Protein 7K3P (pdb70)

Radius of gyration: 27.56 Å; Cα contacts (8 Å, |Δi|>4): 1378; chains: 2; bounding box: 71×70×73 Å

Nearest PDB structures (foldseek):
  7k3p-assembly1_B  TM=9.984E-01  e=7.012E-66  Campylobacter jejuni subsp. jejuni NCTC 11168 = ATCC 700819
  8wxk-assembly1_A  TM=8.664E-01  e=1.694E-37  Nostoc sp. PCC 7120 = FACHB-418
  7xpo-assembly1_B  TM=8.884E-01  e=4.151E-35  Zea mays
  2c20-assembly3_E  TM=8.817E-01  e=4.151E-35  Bacillus anthracis str. Ames
  8wov-assembly1_A  TM=8.378E-01  e=3.847E-32  Arabidopsis thaliana

InterPro domains:
  IPR001509 NAD-dependent epimerase/dehydratase [PF01370] (3-257)
  IPR005886 UDP-glucose 4-epimerase [TIGR01179] (2-327)
  IPR005886 UDP-glucose 4-epimerase [cd05247] (2-326)
  IPR036291 NAD(P)-binding domain superfamily [SSF51735] (1-327)

Organism: Campylobacter jejuni subsp. jejuni serotype O:2 (strain ATCC 700819 / NCTC 11168) (NCBI:txid192222)

B-factor: mean 34.97, std 10.83, range [15.93, 83.99]

Solvent-accessible surface area: 26452 Å² total; per-residue (Å²): 76,47,34,0,0,0,0,10,0,4,22,44,28,1,13,24,0,0,111,40,3,8,156,44,118,41,74,2,1,0,2,11,59,38,88,130,15,51,115,124,34,8,95,94,4,50,94,89,77,82,26,94,56,31,115,46,56,10,70,78,44,126,18,0,87,32,0,0,82,149,19,110,4,66,2,0,0,1,22,22,27,14,71,15,60,78,19,0,112,109,66,2,5,83,0,1,31,53,2,4,2,5,2,2,8,0,0,38,3,0,45,107,2,44,0,47,57,0,0,1,7,4,12,6,24,0,3,17,114,27,149,71,71,70,0,32,19,129,21,80,58,51,20,100,12,8,22,0,46,0,6,19,6,1,0,51,1,0,77,7,0,17,84,28,34,105,106,1,35,12,0,0,0,3,19,25,22,10,1,5,10,40,34,98,77,4,81,76,42,172,116,16,120,16,36,29,11,0,12,14,0,0,3,4,5,34,68,84,25,97,75,4,66,10,47,3,70,95,20,146,25,136,42,8,2,6,13,6,2,2,1,16,2,36,1,0,0,30,0,0,29,7,1,10,76,18,0,134,147,60,122,37,30,26,0,0,0,2,20,34,68,4,15,0,11,117,64,0,14,133,9,0,50,139,37,23,70,53,123,14,106,41,86,112,18,112,123,53,105,82,18,60,32,30,19,11,0,39,1,54,57,2,129,115,72,23,91,14,138,36,157,81,62,60,27,64,81,0,0,84,15,1,17,59,90,2,122,137,65,88,46,29,0,0,0,0,9,0,4,23,45,29,1,11,26,0,0,117,34,4,13,148,44,134,45,80,3,0,0,2,12,54,44,96,117,14,46,98,121,39,5,89,99,14,48,86,98,73,89,22,97,49,28,118,31,52,12,70,69,35,134,19,0,38,58,8,0,118,151,19,114,3,68,2,0,0,1,22,22,28,12,60,15,60,42,18,0,79,94,65,2,4,80,0,1,35,52,3,4,1,6,2,2,1,0,0,30,0,0,45,109,6,39,0,47,56,0,0,2,6,4,12,4,23,0,5,17,114,31,168,70,74,60,0,35,21,127,19,84,60,56,17,84,18,0,23,0,43,0,6,19,6,1,0,50,0,0,73,12,0,17,160,33,34,105,98,1,32,10,0,0,0,3,19,25,24,8,0,4,11,30,14,90,94,5,68,67,45,101,99,17,114,17,34,30,12,0,11,14,0,0,4,4,7,33,61,82,22,130,63,1,40,22,50,5,74,98,21,147,24,131,37,7,4,4,22,8,3,2,1,18,1,34,1,0,0,33,0,0,30,7,0,13,79,23,0,133,148,58,115,36,31,23,0,0,1,2,18,35,72,8,16,0,12,99,56,0,3,96,13,0,34,147,37,19,70,57,123,14,133,56,69,104,18,112,129,63,104,76,25,62,36,31,20,13,1,45,1,50,60,0,125,124,78,21,92,16,144,49,161,61,61,62,31,76,79,0,0,102,13,1,23,61,94,2,130,139,57

Structure (mmCIF, N/CA/C/O backbone):
data_7K3P
#
_entry.id   7K3P
#
_cell.length_a   87.700
_cell.length_b   87.700
_cell.length_c   261.660
_cell.angle_alpha   90.000
_cell.angle_beta   90.000
_cell.angle_gamma   90.000
#
_symmetry.space_group_name_H-M   'P 41 21 2'
#
loop_
_entity.id
_entity.type
_entity.pdbx_description
1 polymer 'UDP-glucose 4-epimerase'
2 non-polymer NICOTINAMIDE-ADENINE-DINUCLEOTIDE
3 non-polymer GLYCEROL
4 non-polymer 'ACETATE ION'
5 water water
#
loop_
_atom_site.group_PDB
_atom_site.id
_atom_site.type_symbol
_atom_site.label_atom_id
_atom_site.label_alt_id
_atom_site.label_comp_id
_atom_site.label_asym_id
_atom_site.label_entity_id
_atom_site.label_seq_id
_atom_site.pdbx_PDB_ins_code
_atom_site.Cartn_x
_atom_site.Cartn_y
_atom_site.Cartn_z
_atom_site.occupancy
_atom_site.B_iso_or_equiv
_atom_site.auth_seq_id
_atom_site.auth_comp_id
_atom_site.auth_asym_id
_atom_site.auth_atom_id
_atom_site.pdbx_PDB_model_num
ATOM 1 N N . GLY A 1 16 ? -9.730 -11.889 -16.758 1.00 56.75 0 GLY A N 1
ATOM 2 C CA . GLY A 1 16 ? -9.139 -11.796 -18.085 1.00 51.01 0 GLY A CA 1
ATOM 3 C C . GLY A 1 16 ? -10.158 -11.862 -19.217 1.00 52.08 0 GLY A C 1
ATOM 4 O O . GLY A 1 16 ? -11.377 -11.914 -18.984 1.00 48.51 0 GLY A O 1
ATOM 5 N N . SER A 1 17 ? -9.655 -11.869 -20.452 1.00 48.98 1 SER A N 1
ATOM 6 C CA . SER A 1 17 ? -10.503 -11.884 -21.648 1.00 42.41 1 SER A CA 1
ATOM 7 C C . SER A 1 17 ? -11.464 -13.078 -21.699 1.00 40.14 1 SER A C 1
ATOM 8 O O . SER A 1 17 ? -11.191 -14.131 -21.103 1.00 42.54 1 SER A O 1
ATOM 11 N N . LYS A 1 18 ? -12.585 -12.915 -22.406 1.00 37.06 2 LYS A N 1
ATOM 12 C CA . LYS A 1 18 ? -13.532 -14.020 -22.574 1.00 35.67 2 LYS A CA 1
ATOM 13 C C . LYS A 1 18 ? -13.289 -14.753 -23.893 1.00 30.40 2 LYS A C 1
ATOM 14 O O . LYS A 1 18 ? -13.436 -14.182 -24.976 1.00 28.59 2 LYS A O 1
ATOM 20 N N . ILE A 1 19 ? -12.940 -16.027 -23.773 1.00 33.95 3 ILE A N 1
ATOM 21 C CA . ILE A 1 19 ? -12.531 -16.845 -24.904 1.00 36.58 3 ILE A CA 1
ATOM 22 C C . ILE A 1 19 ? -13.503 -17.990 -25.133 1.00 31.96 3 ILE A C 1
ATOM 23 O O . ILE A 1 19 ? -13.853 -18.709 -24.191 1.00 34.26 3 ILE A O 1
ATOM 28 N N . LEU A 1 20 ? -13.935 -18.166 -26.379 1.00 31.33 4 LEU A N 1
ATOM 29 C CA . LEU A 1 20 ? -14.675 -19.373 -26.746 1.00 30.94 4 LEU A CA 1
ATOM 30 C C . LEU A 1 20 ? -13.772 -20.368 -27.475 1.00 28.90 4 LEU A C 1
ATOM 31 O O . LEU A 1 20 ? -13.127 -20.020 -28.472 1.00 28.40 4 LEU A O 1
ATOM 36 N N . ILE A 1 21 ? -13.730 -21.602 -26.979 1.00 26.75 5 ILE A N 1
ATOM 37 C CA . ILE A 1 21 ? -13.004 -22.670 -27.645 1.00 26.64 5 ILE A CA 1
ATOM 38 C C . ILE A 1 21 ? -14.003 -23.629 -28.299 1.00 26.30 5 ILE A C 1
ATOM 39 O O . ILE A 1 21 ? -14.615 -24.438 -27.610 1.00 26.77 5 ILE A O 1
ATOM 44 N N . SER A 1 22 ? -14.185 -23.538 -29.616 1.00 26.17 6 SER A N 1
ATOM 45 C CA . SER A 1 22 ? -15.012 -24.531 -30.316 1.00 25.12 6 SER A CA 1
ATOM 46 C C . SER A 1 22 ? -14.249 -25.845 -30.443 1.00 28.34 6 SER A C 1
ATOM 47 O O . SER A 1 22 ? -13.033 -25.854 -30.677 1.00 30.03 6 SER A O 1
ATOM 50 N N . GLY A 1 23 ? -14.957 -26.958 -30.295 1.00 22.42 7 GLY A N 1
ATOM 51 C CA . GLY A 1 23 ? -14.327 -28.264 -30.353 1.00 26.06 7 GLY A CA 1
ATOM 52 C C . GLY A 1 23 ? -13.505 -28.559 -29.104 1.00 27.75 7 GLY A C 1
ATOM 53 O O . GLY A 1 23 ? -12.642 -29.448 -29.106 1.00 26.80 7 GLY A O 1
ATOM 54 N N . GLY A 1 24 ? -13.792 -27.826 -28.031 1.00 27.55 8 GLY A N 1
ATOM 55 C CA . GLY A 1 24 ? -13.059 -27.961 -26.780 1.00 26.96 8 GLY A CA 1
ATOM 56 C C . GLY A 1 24 ? -13.176 -29.303 -26.074 1.00 31.61 8 GLY A C 1
ATOM 57 O O . GLY A 1 24 ? -12.440 -29.573 -25.120 1.00 34.15 8 GLY A O 1
ATOM 58 N N . ALA A 1 25 ? -14.094 -30.154 -26.520 1.00 29.25 9 ALA A N 1
ATOM 59 C CA . ALA A 1 25 ? -14.204 -31.489 -25.922 1.00 29.34 9 ALA A CA 1
ATOM 60 C C . ALA A 1 25 ? -13.398 -32.529 -26.695 1.00 27.47 9 ALA A C 1
ATOM 61 O O . ALA A 1 25 ? -13.310 -33.688 -26.271 1.00 29.69 9 ALA A O 1
ATOM 63 N N . GLY A 1 26 ? -12.841 -32.123 -27.839 1.00 26.51 10 GLY A N 1
ATOM 64 C CA . GLY A 1 26 ? -12.053 -33.018 -28.679 1.00 27.66 10 GLY A CA 1
ATOM 65 C C . GLY A 1 26 ? -10.604 -33.149 -28.203 1.00 27.45 10 GLY A C 1
ATOM 66 O O . GLY A 1 26 ? -10.257 -32.677 -27.117 1.00 25.97 10 GLY A O 1
ATOM 67 N N . TYR A 1 27 ? -9.756 -33.782 -29.010 1.00 28.01 11 TYR A N 1
ATOM 68 C CA . TYR A 1 27 ? -8.392 -34.124 -28.585 1.00 25.31 11 TYR A CA 1
ATOM 69 C C . TYR A 1 27 ? -7.521 -32.895 -28.355 1.00 27.17 11 TYR A C 1
ATOM 70 O O . TYR A 1 27 ? -7.001 -32.690 -27.252 1.00 29.88 11 TYR A O 1
ATOM 79 N N . ILE A 1 28 ? -7.351 -32.067 -29.377 1.00 23.77 12 ILE A N 1
ATOM 80 C CA . ILE A 1 28 ? -6.492 -30.902 -29.220 1.00 27.51 12 ILE A CA 1
ATOM 81 C C . ILE A 1 28 ? -7.209 -29.812 -28.422 1.00 30.44 12 ILE A C 1
ATOM 82 O O . ILE A 1 28 ? -6.593 -29.117 -27.601 1.00 23.92 12 ILE A O 1
ATOM 87 N N . GLY A 1 29 ? -8.512 -29.664 -28.672 1.00 25.02 13 GLY A N 1
ATOM 88 C CA . GLY A 1 29 ? -9.328 -28.699 -27.947 1.00 28.80 13 GLY A CA 1
ATOM 89 C C . GLY A 1 29 ? -9.326 -28.866 -26.427 1.00 28.37 13 GLY A C 1
ATOM 90 O O . GLY A 1 29 ? -9.198 -27.877 -25.692 1.00 31.30 13 GLY A O 1
ATOM 91 N N . SER A 1 30 ? -9.471 -30.101 -25.949 1.00 30.02 14 SER A N 1
ATOM 92 C CA . SER A 1 30 ? -9.492 -30.343 -24.508 1.00 29.58 14 SER A CA 1
ATOM 93 C C . SER A 1 30 ? -8.120 -30.075 -23.880 1.00 35.46 14 SER A C 1
ATOM 94 O O . SER A 1 30 ? -8.033 -29.537 -22.774 1.00 33.89 14 SER A O 1
ATOM 97 N N . HIS A 1 31 ? -7.051 -30.446 -24.581 1.00 30.76 15 HIS A N 1
ATOM 98 C CA . HIS A 1 31 ? -5.703 -30.147 -24.096 1.00 31.10 15 HIS A CA 1
ATOM 99 C C . HIS A 1 31 ? -5.436 -28.655 -24.075 1.00 32.57 15 HIS A C 1
ATOM 100 O O . HIS A 1 31 ? -4.746 -28.145 -23.181 1.00 34.86 15 HIS A O 1
ATOM 107 N N . THR A 1 32 ? -5.977 -27.949 -25.063 1.00 27.89 16 THR A N 1
ATOM 108 C CA . THR A 1 32 ? -5.846 -26.502 -25.106 1.00 25.96 16 THR A CA 1
ATOM 109 C C . THR A 1 32 ? -6.710 -25.893 -23.998 1.00 31.75 16 THR A C 1
ATOM 110 O O . THR A 1 32 ? -6.339 -24.894 -23.364 1.00 30.43 16 THR A O 1
ATOM 114 N N . LEU A 1 33 ? -7.866 -26.505 -23.769 1.00 28.93 17 LEU A N 1
ATOM 115 C CA . LEU A 1 33 ? -8.741 -26.095 -22.674 1.00 31.99 17 LEU A CA 1
ATOM 116 C C . LEU A 1 33 ? -7.998 -26.158 -21.343 1.00 33.70 17 LEU A C 1
ATOM 117 O O . LEU A 1 33 ? -8.008 -25.191 -20.575 1.00 35.22 17 LEU A O 1
ATOM 122 N N . ARG A 1 34 ? -7.351 -27.294 -21.079 1.00 31.84 18 ARG A N 1
ATOM 123 C CA . ARG A 1 34 ? -6.615 -27.493 -19.826 1.00 36.02 18 ARG A CA 1
ATOM 124 C C . ARG A 1 34 ? -5.578 -26.389 -19.606 1.00 38.70 18 ARG A C 1
ATOM 125 O O . ARG A 1 34 ? -5.460 -25.839 -18.503 1.00 39.72 18 ARG A O 1
ATOM 133 N N . GLN A 1 35 ? -4.840 -26.050 -20.660 1.00 32.13 19 GLN A N 1
ATOM 134 C CA . GLN A 1 35 ? -3.846 -24.982 -20.580 1.00 36.58 19 GLN A CA 1
ATOM 135 C C . GLN A 1 35 ? -4.453 -23.597 -20.373 1.00 37.88 19 GLN A C 1
ATOM 136 O O . GLN A 1 35 ? -3.881 -22.767 -19.659 1.00 38.43 19 GLN A O 1
ATOM 142 N N . PHE A 1 36 ? -5.591 -23.333 -21.011 1.00 37.48 20 PHE A N 1
ATOM 143 C CA . PHE A 1 36 ? -6.274 -22.044 -20.845 1.00 36.75 20 PHE A CA 1
ATOM 144 C C . PHE A 1 36 ? -6.808 -21.839 -19.419 1.00 35.12 20 PHE A C 1
ATOM 145 O O . PHE A 1 36 ? -6.923 -20.704 -18.946 1.00 35.84 20 PHE A O 1
ATOM 153 N N . LEU A 1 37 ? -7.149 -22.935 -18.750 1.00 37.07 21 LEU A N 1
ATOM 154 C CA . LEU A 1 37 ? -7.733 -22.851 -17.415 1.00 40.08 21 LEU A CA 1
ATOM 155 C C . LEU A 1 37 ? -6.715 -22.370 -16.376 1.00 46.93 21 LEU A C 1
ATOM 156 O O . LEU A 1 37 ? -7.087 -21.858 -15.315 1.00 43.93 21 LEU A O 1
ATOM 161 N N . LYS A 1 38 ? -5.432 -22.518 -16.703 1.00 41.91 22 LYS A N 1
ATOM 162 C CA . LYS A 1 38 ? -4.351 -22.071 -15.831 1.00 42.72 22 LYS A CA 1
ATOM 163 C C . LYS A 1 38 ? -4.000 -20.599 -16.086 1.00 42.82 22 LYS A C 1
ATOM 164 O O . LYS A 1 38 ? -3.090 -20.051 -15.467 1.00 45.44 22 LYS A O 1
ATOM 170 N N . THR A 1 39 ? -4.732 -19.965 -17.000 1.00 41.77 23 THR A N 1
ATOM 171 C CA . THR A 1 39 ? -4.571 -18.537 -17.266 1.00 38.71 23 THR A CA 1
ATOM 172 C C . THR A 1 39 ? -5.686 -17.795 -16.534 1.00 46.02 23 THR A C 1
ATOM 173 O O . THR A 1 39 ? -6.562 -18.429 -15.929 1.00 45.34 23 THR A O 1
ATOM 177 N N . ASP A 1 40 ? -5.677 -16.467 -16.596 1.00 41.05 24 ASP A N 1
ATOM 178 C CA . ASP A 1 40 ? -6.724 -15.703 -15.927 1.00 49.05 24 ASP A CA 1
ATOM 179 C C . ASP A 1 40 ? -7.885 -15.376 -16.878 1.00 53.41 24 ASP A C 1
ATOM 180 O O . ASP A 1 40 ? -8.766 -14.566 -16.555 1.00 52.77 24 ASP A O 1
ATOM 185 N N . HIS A 1 41 ? -7.893 -16.008 -18.048 1.00 46.41 25 HIS A N 1
ATOM 186 C CA . HIS A 1 41 ? -8.957 -15.767 -19.016 1.00 42.67 25 HIS A CA 1
ATOM 187 C C . HIS A 1 41 ? -10.274 -16.367 -18.536 1.00 40.26 25 HIS A C 1
ATOM 188 O O . HIS A 1 41 ? -10.284 -17.361 -17.805 1.00 37.54 25 HIS A O 1
ATOM 195 N N . GLU A 1 42 ? -11.383 -15.754 -18.944 1.00 39.63 26 GLU A N 1
ATOM 196 C CA . GLU A 1 42 ? -12.695 -16.364 -18.767 1.00 38.76 26 GLU A CA 1
ATOM 197 C C . GLU A 1 42 ? -12.938 -17.320 -19.938 1.00 39.35 26 GLU A C 1
ATOM 198 O O . GLU A 1 42 ? -12.949 -16.898 -21.096 1.00 34.69 26 GLU A O 1
ATOM 204 N N . ILE A 1 43 ? -13.148 -18.596 -19.629 1.00 36.99 27 ILE A N 1
ATOM 205 C CA . ILE A 1 43 ? -13.176 -19.634 -20.650 1.00 41.30 27 ILE A CA 1
ATOM 206 C C . ILE A 1 43 ? -14.556 -20.219 -20.897 1.00 41.21 27 ILE A C 1
ATOM 207 O O . ILE A 1 43 ? -15.233 -20.662 -19.964 1.00 40.45 27 ILE A O 1
ATOM 212 N N . CYS A 1 44 ? -14.944 -20.263 -22.167 1.00 39.24 28 CYS A N 1
ATOM 213 C CA . CYS A 1 44 ? -16.154 -20.961 -22.582 1.00 36.49 28 CYS A CA 1
ATOM 214 C C . CYS A 1 44 ? -15.810 -22.029 -23.620 1.00 39.19 28 CYS A C 1
ATOM 215 O O . CYS A 1 44 ? -14.868 -21.861 -24.410 1.00 35.25 28 CYS A O 1
ATOM 218 N N . VAL A 1 45 ? -16.572 -23.119 -23.619 1.00 31.25 29 VAL A N 1
ATOM 219 C CA . VAL A 1 45 ? -16.336 -24.225 -24.540 1.00 29.57 29 VAL A CA 1
ATOM 220 C C . VAL A 1 45 ? -17.618 -24.589 -25.298 1.00 36.09 29 VAL A C 1
ATOM 221 O O . VAL A 1 45 ? -18.704 -24.696 -24.701 1.00 32.26 29 VAL A O 1
ATOM 225 N N . LEU A 1 46 ? -17.493 -24.761 -26.614 1.00 30.82 30 LEU A N 1
ATOM 226 C CA . LEU A 1 46 ? -18.597 -25.250 -27.443 1.00 29.94 30 LEU A CA 1
ATOM 227 C C . LEU A 1 46 ? -18.219 -26.566 -28.118 1.00 28.52 30 LEU A C 1
ATOM 228 O O . LEU A 1 46 ? -17.146 -26.687 -28.711 1.00 29.31 30 LEU A O 1
ATOM 233 N N . ASP A 1 47 ? -19.102 -27.552 -28.035 1.00 26.21 31 ASP A N 1
ATOM 234 C CA . ASP A 1 47 ? -18.857 -28.837 -28.663 1.00 25.96 31 ASP A CA 1
ATOM 235 C C . ASP A 1 47 ? -20.161 -29.622 -28.715 1.00 30.37 31 ASP A C 1
ATOM 236 O O . ASP A 1 47 ? -20.934 -29.588 -27.758 1.00 31.69 31 ASP A O 1
ATOM 241 N N . ASN A 1 48 ? -20.403 -30.321 -29.822 1.00 27.44 32 ASN A N 1
ATOM 242 C CA . ASN A 1 48 ? -21.625 -31.105 -29.971 1.00 29.26 32 ASN A CA 1
ATOM 243 C C . ASN A 1 48 ? -21.409 -32.532 -29.494 1.00 31.05 32 ASN A C 1
ATOM 244 O O . ASN A 1 48 ? -22.288 -33.378 -29.618 1.00 31.80 32 ASN A O 1
ATOM 249 N N . LEU A 1 49 ? -20.220 -32.791 -28.956 1.00 31.66 33 LEU A N 1
ATOM 250 C CA . LEU A 1 49 ? -19.865 -34.111 -28.445 1.00 34.15 33 LEU A CA 1
ATOM 251 C C . LEU A 1 49 ? -20.010 -35.239 -29.485 1.00 31.29 33 LEU A C 1
ATOM 252 O O . LEU A 1 49 ? -20.230 -36.398 -29.133 1.00 36.11 33 LEU A O 1
ATOM 257 N N . SER A 1 50 ? -19.873 -34.906 -30.767 1.00 32.26 34 SER A N 1
ATOM 258 C CA . SER A 1 50 ? -19.893 -35.927 -31.817 1.00 33.61 34 SER A CA 1
ATOM 259 C C . SER A 1 50 ? -18.680 -36.859 -31.763 1.00 40.06 34 SER A C 1
ATOM 260 O O . SER A 1 50 ? -18.785 -38.047 -32.060 1.00 38.20 34 SER A O 1
ATOM 263 N N . LYS A 1 51 ? -17.517 -36.315 -31.419 1.00 41.26 35 LYS A N 1
ATOM 264 C CA . LYS A 1 51 ? -16.309 -37.133 -31.278 1.00 44.74 35 LYS A CA 1
ATOM 265 C C . LYS A 1 51 ? -15.792 -36.880 -29.885 1.00 47.57 35 LYS A C 1
ATOM 266 O O . LYS A 1 51 ? -15.246 -37.776 -29.233 1.00 53.85 35 LYS A O 1
ATOM 272 N N . GLY A 1 52 ? -15.989 -35.641 -29.437 1.00 45.47 36 GLY A N 1
ATOM 273 C CA . GLY A 1 52 ? -15.651 -35.233 -28.088 1.00 46.09 36 GLY A CA 1
ATOM 274 C C . GLY A 1 52 ? -16.248 -36.127 -27.016 1.00 47.71 36 GLY A C 1
ATOM 275 O O . GLY A 1 52 ? -17.200 -36.882 -27.256 1.00 51.74 36 GLY A O 1
ATOM 276 N N . SER A 1 53 ? -15.670 -36.037 -25.825 1.00 48.00 37 SER A N 1
ATOM 277 C CA . SER A 1 53 ? -16.096 -36.843 -24.696 1.00 54.60 37 SER A CA 1
ATOM 278 C C . SER A 1 53 ? -16.498 -35.902 -23.578 1.00 58.16 37 SER A C 1
ATOM 279 O O . SER A 1 53 ? -15.723 -35.013 -23.199 1.00 53.57 37 SER A O 1
ATOM 282 N N . LYS A 1 54 ? -17.705 -36.094 -23.054 1.00 59.64 38 LYS A N 1
ATOM 283 C CA . LYS A 1 54 ? -18.197 -35.279 -21.947 1.00 64.09 38 LYS A CA 1
ATOM 284 C C . LYS A 1 54 ? -17.302 -35.427 -20.712 1.00 67.08 38 LYS A C 1
ATOM 285 O O . LYS A 1 54 ? -17.058 -34.457 -19.987 1.00 67.43 38 LYS A O 1
ATOM 291 N N . ILE A 1 55 ? -16.799 -36.641 -20.498 1.00 65.87 39 ILE A N 1
ATOM 292 C CA . ILE A 1 55 ? -16.030 -36.969 -19.298 1.00 69.00 39 ILE A CA 1
ATOM 293 C C . ILE A 1 55 ? -14.735 -36.148 -19.162 1.00 69.03 39 ILE A C 1
ATOM 294 O O . ILE A 1 55 ? -14.347 -35.774 -18.050 1.00 71.67 39 ILE A O 1
ATOM 299 N N . ALA A 1 56 ? -14.080 -35.860 -20.287 1.00 67.56 40 ALA A N 1
ATOM 300 C CA . ALA A 1 56 ? -12.925 -34.960 -20.289 1.00 65.27 40 ALA A CA 1
ATOM 301 C C . ALA A 1 56 ? -13.330 -33.566 -19.798 1.00 62.25 40 ALA A C 1
ATOM 302 O O . ALA A 1 56 ? -12.606 -32.935 -19.027 1.00 62.32 40 ALA A O 1
ATOM 304 N N . ILE A 1 57 ? -14.500 -33.105 -20.242 1.00 64.80 41 ILE A N 1
ATOM 305 C CA . ILE A 1 57 ? -15.054 -31.810 -19.831 1.00 65.02 41 ILE A CA 1
ATOM 306 C C . ILE A 1 57 ? -15.374 -31.730 -18.329 1.00 68.75 41 ILE A C 1
ATOM 307 O O . ILE A 1 57 ? -14.939 -30.798 -17.640 1.00 66.90 41 ILE A O 1
ATOM 312 N N . GLU A 1 58 ? -16.152 -32.693 -17.835 1.00 69.51 42 GLU A N 1
ATOM 313 C CA . GLU A 1 58 ? -16.498 -32.749 -16.415 1.00 70.06 42 GLU A CA 1
ATOM 314 C C . GLU A 1 58 ? -15.248 -32.799 -15.532 1.00 68.97 42 GLU A C 1
ATOM 315 O O . GLU A 1 58 ? -15.164 -32.094 -14.526 1.00 70.78 42 GLU A O 1
ATOM 321 N N . ASP A 1 59 ? -14.274 -33.615 -15.933 1.00 71.66 43 ASP A N 1
ATOM 322 C CA . ASP A 1 59 ? -13.012 -33.761 -15.198 1.00 70.71 43 ASP A CA 1
ATOM 323 C C . ASP A 1 59 ? -12.205 -32.461 -15.067 1.00 68.78 43 ASP A C 1
ATOM 324 O O . ASP A 1 59 ? -11.488 -32.271 -14.084 1.00 71.13 43 ASP A O 1
ATOM 329 N N . LEU A 1 60 ? -12.320 -31.576 -16.057 1.00 66.51 44 LEU A N 1
ATOM 330 C CA . LEU A 1 60 ? -11.616 -30.289 -16.039 1.00 65.55 44 LEU A CA 1
ATOM 331 C C . LEU A 1 60 ? -12.440 -29.186 -15.366 1.00 69.42 44 LEU A C 1
ATOM 332 O O . LEU A 1 60 ? -11.889 -28.163 -14.944 1.00 69.59 44 LEU A O 1
ATOM 337 N N . ALA A 1 61 ? -13.757 -29.389 -15.283 1.00 69.34 45 ALA A N 1
ATOM 338 C CA . ALA A 1 61 ? -14.639 -28.457 -14.574 1.00 70.56 45 ALA A CA 1
ATOM 339 C C . ALA A 1 61 ? -14.409 -28.576 -13.067 1.00 72.31 45 ALA A C 1
ATOM 340 O O . ALA A 1 61 ? -14.655 -27.635 -12.309 1.00 72.00 45 ALA A O 1
ATOM 342 N N . ALA A 1 62 ? -13.936 -29.749 -12.649 1.00 72.12 46 ALA A N 1
ATOM 343 C CA . ALA A 1 62 ? -13.483 -29.976 -11.279 1.00 72.71 46 ALA A CA 1
ATOM 344 C C . ALA A 1 62 ? -12.045 -29.474 -11.080 1.00 74.22 46 ALA A C 1
ATOM 345 O O . ALA A 1 62 ? -11.332 -29.937 -10.186 1.00 76.88 46 ALA A O 1
ATOM 347 N N . THR A 1 63 ? -11.627 -28.544 -11.937 1.00 73.29 47 THR A N 1
ATOM 348 C CA . THR A 1 63 ? -10.368 -27.810 -11.786 1.00 72.49 47 THR A CA 1
ATOM 349 C C . THR A 1 63 ? -10.743 -26.356 -11.567 1.00 68.95 47 THR A C 1
ATOM 350 O O . THR A 1 63 ? -10.754 -25.860 -10.437 1.00 70.01 47 THR A O 1
ATOM 354 N N . ARG A 1 64 ? -11.053 -25.687 -12.674 1.00 65.46 48 ARG A N 1
ATOM 355 C CA . ARG A 1 64 ? -11.616 -24.349 -12.660 1.00 63.95 48 ARG A CA 1
ATOM 356 C C . ARG A 1 64 ? -13.011 -24.448 -13.269 1.00 61.43 48 ARG A C 1
ATOM 357 O O . ARG A 1 64 ? -13.353 -25.451 -13.899 1.00 58.30 48 ARG A O 1
ATOM 365 N N . ALA A 1 65 ? -13.822 -23.416 -13.074 1.00 57.37 49 ALA A N 1
ATOM 366 C CA . ALA A 1 65 ? -15.115 -23.369 -13.734 1.00 56.51 49 ALA A CA 1
ATOM 367 C C . ALA A 1 65 ? -14.975 -22.764 -15.132 1.00 54.72 49 ALA A C 1
ATOM 368 O O . ALA A 1 65 ? -14.155 -21.868 -15.370 1.00 50.73 49 ALA A O 1
ATOM 370 N N . PHE A 1 66 ? -15.774 -23.286 -16.054 1.00 49.16 50 PHE A N 1
ATOM 371 C CA . PHE A 1 66 ? -15.910 -22.718 -17.383 1.00 48.11 50 PHE A CA 1
ATOM 372 C C . PHE A 1 66 ? -17.293 -23.115 -17.870 1.00 41.27 50 PHE A C 1
ATOM 373 O O . PHE A 1 66 ? -17.819 -24.160 -17.475 1.00 46.68 50 PHE A O 1
ATOM 381 N N . LYS A 1 67 ? -17.902 -22.266 -18.688 1.00 39.97 51 LYS A N 1
ATOM 382 C CA . LYS A 1 67 ? -19.193 -22.596 -19.272 1.00 41.41 51 LYS A CA 1
ATOM 383 C C . LYS A 1 67 ? -18.989 -23.619 -20.373 1.00 40.15 51 LYS A C 1
ATOM 384 O O . LYS A 1 67 ? -18.161 -23.414 -21.272 1.00 38.14 51 LYS A O 1
ATOM 390 N N . PHE A 1 68 ? -19.736 -24.717 -20.314 1.00 36.50 52 PHE A N 1
ATOM 391 C CA . PHE A 1 68 ? -19.761 -25.644 -21.430 1.00 37.27 52 PHE A CA 1
ATOM 392 C C . PHE A 1 68 ? -21.083 -25.581 -22.189 1.00 40.29 52 PHE A C 1
ATOM 393 O O . PHE A 1 68 ? -22.145 -25.862 -21.627 1.00 37.50 52 PHE A O 1
ATOM 401 N N . PHE A 1 69 ? -21.015 -25.217 -23.467 1.00 36.75 53 PHE A N 1
ATOM 402 C CA . PHE A 1 69 ? -22.205 -25.178 -24.314 1.00 36.14 53 PHE A CA 1
ATOM 403 C C . PHE A 1 69 ? -22.281 -26.375 -25.253 1.00 35.54 53 PHE A C 1
ATOM 404 O O . PHE A 1 69 ? -21.531 -26.445 -26.241 1.00 33.66 53 PHE A O 1
ATOM 412 N N . GLU A 1 70 ? -23.176 -27.317 -24.947 1.00 32.53 54 GLU A N 1
ATOM 413 C CA . GLU A 1 70 ? -23.374 -28.484 -25.799 1.00 33.14 54 GLU A CA 1
ATOM 414 C C . GLU A 1 70 ? -24.244 -28.084 -26.990 1.00 34.80 54 GLU A C 1
ATOM 415 O O . GLU A 1 70 ? -25.466 -28.255 -26.966 1.00 37.89 54 GLU A O 1
ATOM 421 N N . GLN A 1 71 ? -23.591 -27.549 -28.024 1.00 30.35 55 GLN A N 1
ATOM 422 C CA . GLN A 1 71 ? -24.252 -26.932 -29.170 1.00 30.19 55 GLN A CA 1
ATOM 423 C C . GLN A 1 71 ? -23.576 -27.321 -30.473 1.00 33.83 55 GLN A C 1
ATOM 424 O O . GLN A 1 71 ? -22.340 -27.441 -30.542 1.00 29.27 55 GLN A O 1
ATOM 430 N N . ASP A 1 72 ? -24.376 -27.444 -31.522 1.00 26.78 56 ASP A N 1
ATOM 431 C CA . ASP A 1 72 ? -23.853 -27.780 -32.832 1.00 25.95 56 ASP A CA 1
ATOM 432 C C . ASP A 1 72 ? -23.697 -26.509 -33.674 1.00 26.26 56 ASP A C 1
ATOM 433 O O . ASP A 1 72 ? -24.606 -25.678 -33.751 1.00 21.07 56 ASP A O 1
ATOM 438 N N . LEU A 1 73 ? -22.528 -26.356 -34.284 1.00 23.00 57 LEU A N 1
ATOM 439 C CA . LEU A 1 73 ? -22.242 -25.209 -35.145 1.00 22.81 57 LEU A CA 1
ATOM 440 C C . LEU A 1 73 ? -23.151 -25.146 -36.377 1.00 19.88 57 LEU A C 1
ATOM 441 O O . LEU A 1 73 ? -23.229 -24.103 -37.024 1.00 21.15 57 LEU A O 1
ATOM 446 N N . SER A 1 74 ? -23.812 -26.252 -36.725 1.00 22.60 58 SER A N 1
ATOM 447 C CA . SER A 1 74 ? -24.726 -26.226 -37.885 1.00 23.97 58 SER A CA 1
ATOM 448 C C . SER A 1 74 ? -26.067 -25.546 -37.566 1.00 25.07 58 SER A C 1
ATOM 449 O O . SER A 1 74 ? -26.832 -25.213 -38.476 1.00 25.98 58 SER A O 1
ATOM 452 N N . ASP A 1 75 ? -26.354 -25.337 -36.283 1.00 24.53 59 ASP A N 1
ATOM 453 C CA . ASP A 1 75 ? -27.546 -24.567 -35.881 1.00 23.92 59 ASP A CA 1
ATOM 454 C C . ASP A 1 75 ? -27.139 -23.100 -35.867 1.00 22.83 59 ASP A C 1
ATOM 455 O O . ASP A 1 75 ? -26.677 -22.584 -34.825 1.00 21.64 59 ASP A O 1
ATOM 460 N N . PHE A 1 76 ? -27.303 -22.419 -37.005 1.00 22.07 60 PHE A N 1
ATOM 461 C CA . PHE A 1 76 ? -26.740 -21.076 -37.156 1.00 21.78 60 PHE A CA 1
ATOM 462 C C . PHE A 1 76 ? -27.376 -20.072 -36.195 1.00 25.56 60 PHE A C 1
ATOM 463 O O . PHE A 1 76 ? -26.696 -19.169 -35.694 1.00 22.20 60 PHE A O 1
ATOM 471 N N . GLN A 1 77 ? -28.676 -20.207 -35.959 1.00 25.49 61 GLN A N 1
ATOM 472 C CA . GLN A 1 77 ? -29.382 -19.270 -35.085 1.00 24.06 61 GLN A CA 1
ATOM 473 C C . GLN A 1 77 ? -28.878 -19.420 -33.657 1.00 20.12 61 GLN A C 1
ATOM 474 O O . GLN A 1 77 ? -28.687 -18.436 -32.958 1.00 27.53 61 GLN A O 1
ATOM 480 N N . GLY A 1 78 ? -28.685 -20.663 -33.231 1.00 21.53 62 GLY A N 1
ATOM 481 C CA . GLY A 1 78 ? -28.199 -20.959 -31.898 1.00 25.76 62 GLY A CA 1
ATOM 482 C C . GLY A 1 78 ? -26.807 -20.380 -31.685 1.00 26.65 62 GLY A C 1
ATOM 483 O O . GLY A 1 78 ? -26.473 -19.921 -30.586 1.00 22.52 62 GLY A O 1
ATOM 484 N N . VAL A 1 79 ? -25.997 -20.400 -32.738 1.00 23.51 63 VAL A N 1
ATOM 485 C CA . VAL A 1 79 ? -24.657 -19.823 -32.676 1.00 23.41 63 VAL A CA 1
ATOM 486 C C . VAL A 1 79 ? -24.743 -18.315 -32.556 1.00 21.41 63 VAL A C 1
ATOM 487 O O . VAL A 1 79 ? -24.103 -17.713 -31.701 1.00 25.70 63 VAL A O 1
ATOM 491 N N . LYS A 1 80 ? -25.531 -17.702 -33.429 1.00 23.58 64 LYS A N 1
ATOM 492 C CA . LYS A 1 80 ? -25.705 -16.264 -33.400 1.00 22.53 64 LYS A CA 1
ATOM 493 C C . LYS A 1 80 ? -26.155 -15.824 -32.009 1.00 27.78 64 LYS A C 1
ATOM 494 O O . LYS A 1 80 ? -25.617 -14.865 -31.442 1.00 25.24 64 LYS A O 1
ATOM 500 N N . ALA A 1 81 ? -27.124 -16.544 -31.447 1.00 23.44 65 ALA A N 1
ATOM 501 C CA . ALA A 1 81 ? -27.684 -16.153 -30.153 1.00 29.29 65 ALA A CA 1
ATOM 502 C C . ALA A 1 81 ? -26.657 -16.319 -29.028 1.00 26.06 65 ALA A C 1
ATOM 503 O O . ALA A 1 81 ? -26.566 -15.471 -28.140 1.00 26.59 65 ALA A O 1
ATOM 505 N N . LEU A 1 82 ? -25.895 -17.412 -29.056 1.00 25.43 66 LEU A N 1
ATOM 506 C CA . LEU A 1 82 ? -24.834 -17.606 -28.059 1.00 26.29 66 LEU A CA 1
ATOM 507 C C . LEU A 1 82 ? -23.862 -16.420 -28.102 1.00 28.00 66 LEU A C 1
ATOM 508 O O . LEU A 1 82 ? -23.537 -15.824 -27.066 1.00 27.49 66 LEU A O 1
ATOM 513 N N . PHE A 1 83 ? -23.440 -16.052 -29.305 1.00 24.24 67 PHE A N 1
ATOM 514 C CA . PHE A 1 83 ? -22.527 -14.920 -29.496 1.00 28.32 67 PHE A CA 1
ATOM 515 C C . PHE A 1 83 ? -23.120 -13.555 -29.123 1.00 31.49 67 PHE A C 1
ATOM 516 O O . PHE A 1 83 ? -22.405 -12.692 -28.594 1.00 24.25 67 PHE A O 1
ATOM 524 N N . GLU A 1 84 ? -24.405 -13.335 -29.412 1.00 27.12 68 GLU A N 1
ATOM 525 C CA . GLU A 1 84 ? -25.053 -12.097 -28.950 1.00 29.51 68 GLU A CA 1
ATOM 526 C C . GLU A 1 84 ? -25.077 -12.012 -27.420 1.00 24.31 68 GLU A C 1
ATOM 527 O O . GLU A 1 84 ? -24.859 -10.940 -26.845 1.00 31.78 68 GLU A O 1
ATOM 533 N N . ARG A 1 85 ? -25.344 -13.137 -26.767 1.00 25.60 69 ARG A N 1
ATOM 534 C CA . ARG A 1 85 ? -25.481 -13.156 -25.313 1.00 30.68 69 ARG A CA 1
ATOM 535 C C . ARG A 1 85 ? -24.132 -13.047 -24.617 1.00 35.73 69 ARG A C 1
ATOM 536 O O . ARG A 1 85 ? -23.989 -12.283 -23.669 1.00 31.63 69 ARG A O 1
ATOM 544 N N . GLU A 1 86 ? -23.145 -13.810 -25.087 1.00 29.62 70 GLU A N 1
ATOM 545 C CA . GLU A 1 86 ? -21.871 -13.912 -24.378 1.00 33.48 70 GLU A CA 1
ATOM 546 C C . GLU A 1 86 ? -20.863 -12.809 -24.701 1.00 32.49 70 GLU A C 1
ATOM 547 O O . GLU A 1 86 ? -20.034 -12.462 -23.856 1.00 38.48 70 GLU A O 1
ATOM 553 N N . LYS A 1 87 ? -20.919 -12.270 -25.914 1.00 31.95 71 LYS A N 1
ATOM 554 C CA . LYS A 1 87 ? -20.007 -11.203 -26.328 1.00 33.42 71 LYS A CA 1
ATOM 555 C C . LYS A 1 87 ? -18.522 -11.591 -26.130 1.00 37.50 71 LYS A C 1
ATOM 556 O O . LYS A 1 87 ? -17.806 -10.991 -25.315 1.00 27.68 71 LYS A O 1
ATOM 562 N N . PHE A 1 88 ? -18.066 -12.597 -26.875 1.00 30.44 72 PHE A N 1
ATOM 563 C CA . PHE A 1 88 ? -16.695 -13.077 -26.721 1.00 32.11 72 PHE A CA 1
ATOM 564 C C . PHE A 1 88 ? -15.680 -12.057 -27.213 1.00 24.59 72 PHE A C 1
ATOM 565 O O . PHE A 1 88 ? -15.971 -11.243 -28.107 1.00 27.40 72 PHE A O 1
ATOM 573 N N . ASP A 1 89 ? -14.486 -12.097 -26.624 1.00 31.31 73 ASP A N 1
ATOM 574 C CA . ASP A 1 89 ? -13.369 -11.294 -27.128 1.00 29.80 73 ASP A CA 1
ATOM 575 C C . ASP A 1 89 ? -12.584 -12.099 -28.166 1.00 27.30 73 ASP A C 1
ATOM 576 O O . ASP A 1 89 ? -12.030 -11.540 -29.118 1.00 28.48 73 ASP A O 1
ATOM 581 N N . ALA A 1 90 ? -12.548 -13.413 -27.977 1.00 27.09 74 ALA A N 1
ATOM 582 C CA . ALA A 1 90 ? -11.823 -14.287 -28.896 1.00 30.62 74 ALA A CA 1
ATOM 583 C C . ALA A 1 90 ? -12.466 -15.655 -29.040 1.00 26.82 74 ALA A C 1
ATOM 584 O O . ALA A 1 90 ? -13.168 -16.148 -28.134 1.00 27.44 74 ALA A O 1
ATOM 586 N N . ILE A 1 91 ? -12.203 -16.266 -30.192 1.00 27.64 75 ILE A N 1
ATOM 587 C CA . ILE A 1 91 ? -12.553 -17.657 -30.424 1.00 28.77 75 ILE A CA 1
ATOM 588 C C . ILE A 1 91 ? -11.311 -18.402 -30.917 1.00 24.13 75 ILE A C 1
ATOM 589 O O . ILE A 1 91 ? -10.528 -17.875 -31.711 1.00 24.05 75 ILE A O 1
ATOM 594 N N . VAL A 1 92 ? -11.144 -19.613 -30.406 1.00 24.68 76 VAL A N 1
ATOM 595 C CA . VAL A 1 92 ? -10.146 -20.549 -30.866 1.00 25.69 76 VAL A CA 1
ATOM 596 C C . VAL A 1 92 ? -10.942 -21.694 -31.454 1.00 26.02 76 VAL A C 1
ATOM 597 O O . VAL A 1 92 ? -11.635 -22.420 -30.725 1.00 24.83 76 VAL A O 1
ATOM 601 N N . HIS A 1 93 ? -10.857 -21.844 -32.779 1.00 23.18 77 HIS A N 1
ATOM 602 C CA . HIS A 1 93 ? -11.779 -22.711 -33.524 1.00 20.66 77 HIS A CA 1
ATOM 603 C C . HIS A 1 93 ? -11.169 -24.067 -33.948 1.00 21.25 77 HIS A C 1
ATOM 604 O O . HIS A 1 93 ? -10.481 -24.155 -34.973 1.00 24.24 77 HIS A O 1
ATOM 611 N N . PHE A 1 94 ? -11.429 -25.111 -33.167 1.00 21.35 78 PHE A N 1
ATOM 612 C CA . PHE A 1 94 ? -10.935 -26.462 -33.443 1.00 22.26 78 PHE A CA 1
ATOM 613 C C . PHE A 1 94 ? -11.968 -27.356 -34.145 1.00 26.00 78 PHE A C 1
ATOM 614 O O . PHE A 1 94 ? -11.599 -28.358 -34.775 1.00 20.23 78 PHE A O 1
ATOM 622 N N . ALA A 1 95 ? -13.256 -27.056 -33.959 1.00 23.66 79 ALA A N 1
ATOM 623 C CA . ALA A 1 95 ? -14.327 -27.944 -34.430 1.00 24.19 79 ALA A CA 1
ATOM 624 C C . ALA A 1 95 ? -14.252 -28.166 -35.940 1.00 20.23 79 ALA A C 1
ATOM 625 O O . ALA A 1 95 ? -14.224 -27.213 -36.725 1.00 18.61 79 ALA A O 1
ATOM 627 N N . ALA A 1 96 ? -14.220 -29.434 -36.339 1.00 23.93 80 ALA A N 1
ATOM 628 C CA . ALA A 1 96 ? -14.163 -29.799 -37.745 1.00 24.42 80 ALA A CA 1
ATOM 629 C C . ALA A 1 96 ? -14.228 -31.314 -37.859 1.00 22.22 80 ALA A C 1
ATOM 630 O O . ALA A 1 96 ? -14.109 -32.010 -36.851 1.00 23.81 80 ALA A O 1
ATOM 632 N N . SER A 1 97 ? -14.399 -31.807 -39.090 1.00 22.28 81 SER A N 1
ATOM 633 C CA . SER A 1 97 ? -14.132 -33.206 -39.416 1.00 21.81 81 SER A CA 1
ATOM 634 C C . SER A 1 97 ? -12.710 -33.252 -39.970 1.00 24.00 81 SER A C 1
ATOM 635 O O . SER A 1 97 ? -12.306 -32.331 -40.687 1.00 23.11 81 SER A O 1
ATOM 638 N N . ILE A 1 98 ? -11.945 -34.300 -39.655 1.00 22.03 82 ILE A N 1
ATOM 639 C CA . ILE A 1 98 ? -10.489 -34.213 -39.831 1.00 25.73 82 ILE A CA 1
ATOM 640 C C . ILE A 1 98 ? -9.800 -35.357 -40.597 1.00 27.13 82 ILE A C 1
ATOM 641 O O . ILE A 1 98 ? -8.574 -35.407 -40.625 1.00 29.31 82 ILE A O 1
ATOM 646 N N . GLU A 1 99 ? -10.568 -36.258 -41.205 1.00 27.14 83 GLU A N 1
ATOM 647 C CA . GLU A 1 99 ? -9.995 -37.455 -41.838 1.00 34.25 83 GLU A CA 1
ATOM 648 C C . GLU A 1 99 ? -9.973 -37.361 -43.366 1.00 31.54 83 GLU A C 1
ATOM 649 O O . GLU A 1 99 ? -11.027 -37.446 -44.022 1.00 28.32 83 GLU A O 1
ATOM 655 N N . VAL A 1 100 ? -8.771 -37.197 -43.915 1.00 28.03 84 VAL A N 1
ATOM 656 C CA . VAL A 1 100 ? -8.561 -37.151 -45.360 1.00 32.86 84 VAL A CA 1
ATOM 657 C C . VAL A 1 100 ? -9.293 -38.289 -46.079 1.00 32.32 84 VAL A C 1
ATOM 658 O O . VAL A 1 100 ? -10.073 -38.049 -47.001 1.00 29.46 84 VAL A O 1
ATOM 662 N N . PHE A 1 101 ? -9.067 -39.523 -45.636 1.00 35.54 85 PHE A N 1
ATOM 663 C CA . PHE A 1 101 ? -9.678 -40.674 -46.298 1.00 37.59 85 PHE A CA 1
ATOM 664 C C . PHE A 1 101 ? -11.205 -40.581 -46.348 1.00 37.06 85 PHE A C 1
ATOM 665 O O . PHE A 1 101 ? -11.820 -40.895 -47.372 1.00 33.92 85 PHE A O 1
ATOM 673 N N . GLU A 1 102 ? -11.820 -40.154 -45.246 1.00 33.86 86 GLU A N 1
ATOM 674 C CA . GLU A 1 102 ? -13.273 -40.028 -45.213 1.00 32.21 86 GLU A CA 1
ATOM 675 C C . GLU A 1 102 ? -13.734 -38.926 -46.163 1.00 30.67 86 GLU A C 1
ATOM 676 O O . GLU A 1 102 ? -14.797 -39.037 -46.772 1.00 29.84 86 GLU A O 1
ATOM 682 N N . SER A 1 103 ? -12.936 -37.867 -46.296 1.00 29.48 87 SER A N 1
ATOM 683 C CA . SER A 1 103 ? -13.342 -36.714 -47.110 1.00 28.47 87 SER A CA 1
ATOM 684 C C . SER A 1 103 ? -13.376 -37.059 -48.595 1.00 27.13 87 SER A C 1
ATOM 685 O O . SER A 1 103 ? -14.176 -36.500 -49.356 1.00 26.95 87 SER A O 1
ATOM 688 N N . MET A 1 104 ? -12.502 -37.976 -49.004 1.00 27.09 88 MET A N 1
ATOM 689 C CA . MET A 1 104 ? -12.490 -38.456 -50.383 1.00 32.06 88 MET A CA 1
ATOM 690 C C . MET A 1 104 ? -13.771 -39.211 -50.692 1.00 31.05 88 MET A C 1
ATOM 691 O O . MET A 1 104 ? -14.321 -39.098 -51.789 1.00 29.73 88 MET A O 1
ATOM 696 N N . GLN A 1 105 ? -14.272 -39.955 -49.709 1.00 29.66 89 GLN A N 1
ATOM 697 C CA . GLN A 1 105 ? -15.508 -40.711 -49.899 1.00 35.28 89 GLN A CA 1
ATOM 698 C C . GLN A 1 105 ? -16.772 -39.881 -49.690 1.00 34.04 89 GLN A C 1
ATOM 699 O O . GLN A 1 105 ? -17.798 -40.146 -50.311 1.00 32.55 89 GLN A O 1
ATOM 705 N N . ASN A 1 106 ? -16.690 -38.874 -48.822 1.00 29.44 90 ASN A N 1
ATOM 706 C CA . ASN A 1 106 ? -17.866 -38.109 -48.442 1.00 27.91 90 ASN A CA 1
ATOM 707 C C . ASN A 1 106 ? -17.504 -36.631 -48.397 1.00 27.21 90 ASN A C 1
ATOM 708 O O . ASN A 1 106 ? -17.471 -36.028 -47.324 1.00 29.23 90 ASN A O 1
ATOM 713 N N . PRO A 1 107 ? -17.217 -36.042 -49.564 1.00 25.06 91 PRO A N 1
ATOM 714 C CA . PRO A 1 107 ? -16.780 -34.643 -49.583 1.00 25.12 91 PRO A CA 1
ATOM 715 C C . PRO A 1 107 ? -17.805 -33.687 -48.986 1.00 26.96 91 PRO A C 1
ATOM 716 O O . PRO A 1 107 ? -17.387 -32.738 -48.329 1.00 22.22 91 PRO A O 1
ATOM 720 N N . LEU A 1 108 ? -19.102 -33.906 -49.206 1.00 24.03 92 LEU A N 1
ATOM 721 C CA . LEU A 1 108 ? -20.086 -32.925 -48.747 1.00 25.18 92 LEU A CA 1
ATOM 722 C C . LEU A 1 108 ? -20.132 -32.804 -47.212 1.00 23.07 92 LEU A C 1
ATOM 723 O O . LEU A 1 108 ? -20.408 -31.728 -46.669 1.00 23.16 92 LEU A O 1
ATOM 728 N N . LYS A 1 109 ? -19.822 -33.888 -46.512 1.00 23.06 93 LYS A N 1
ATOM 729 C CA . LYS A 1 109 ? -19.731 -33.831 -45.051 1.00 27.14 93 LYS A CA 1
ATOM 730 C C . LYS A 1 109 ? -18.625 -32.860 -44.618 1.00 23.53 93 LYS A C 1
ATOM 731 O O . LYS A 1 109 ? -18.761 -32.128 -43.627 1.00 22.35 93 LYS A O 1
ATOM 737 N N . TYR A 1 110 ? -17.531 -32.855 -45.369 1.00 23.03 94 TYR A N 1
ATOM 738 C CA . TYR A 1 110 ? -16.396 -31.989 -45.053 1.00 23.95 94 TYR A CA 1
ATOM 739 C C . TYR A 1 110 ? -16.685 -30.525 -45.391 1.00 23.23 94 TYR A C 1
ATOM 740 O O . TYR A 1 110 ? -16.470 -29.640 -44.566 1.00 21.70 94 TYR A O 1
ATOM 749 N N . TYR A 1 111 ? -17.225 -30.270 -46.575 1.00 19.24 95 TYR A N 1
ATOM 750 C CA . TYR A 1 111 ? -17.621 -28.914 -46.908 1.00 20.27 95 TYR A CA 1
ATOM 751 C C . TYR A 1 111 ? -18.712 -28.348 -45.989 1.00 22.26 95 TYR A C 1
ATOM 752 O O . TYR A 1 111 ? -18.728 -27.143 -45.732 1.00 19.96 95 TYR A O 1
ATOM 761 N N . MET A 1 112 ? -19.625 -29.201 -45.517 1.00 20.49 96 MET A N 1
ATOM 762 C CA . MET A 1 112 ? -20.671 -28.764 -44.589 1.00 21.74 96 MET A CA 1
ATOM 763 C C . MET A 1 112 ? -20.108 -28.521 -43.189 1.00 20.89 96 MET A C 1
ATOM 764 O O . MET A 1 112 ? -20.306 -27.457 -42.622 1.00 21.57 96 MET A O 1
ATOM 769 N N . ASN A 1 113 ? -19.412 -29.504 -42.632 1.00 20.44 97 ASN A N 1
ATOM 770 C CA . ASN A 1 113 ? -19.017 -29.404 -41.235 1.00 24.49 97 ASN A CA 1
ATOM 771 C C . ASN A 1 113 ? -17.812 -28.483 -41.038 1.00 22.71 97 ASN A C 1
ATOM 772 O O . ASN A 1 113 ? -17.654 -27.849 -39.991 1.00 19.44 97 ASN A O 1
ATOM 777 N N . ASN A 1 114 ? -16.978 -28.388 -42.062 1.00 21.26 98 ASN A N 1
ATOM 778 C CA . ASN A 1 114 ? -15.831 -27.494 -41.993 1.00 22.57 98 ASN A CA 1
ATOM 779 C C . ASN A 1 114 ? -16.131 -26.124 -42.608 1.00 20.95 98 ASN A C 1
ATOM 780 O O . ASN A 1 114 ? -16.380 -25.164 -41.888 1.00 20.48 98 ASN A O 1
ATOM 785 N N . THR A 1 115 ? -16.156 -26.041 -43.932 1.00 19.21 99 THR A N 1
ATOM 786 C CA . THR A 1 115 ? -16.299 -24.754 -44.617 1.00 19.27 99 THR A CA 1
ATOM 787 C C . THR A 1 115 ? -17.600 -23.998 -44.311 1.00 22.75 99 THR A C 1
ATOM 788 O O . THR A 1 115 ? -17.590 -22.786 -44.056 1.00 19.39 99 THR A O 1
ATOM 792 N N . VAL A 1 116 ? -18.727 -24.699 -44.363 1.00 20.75 100 VAL A N 1
ATOM 793 C CA . VAL A 1 116 ? -20.014 -24.043 -44.137 1.00 18.78 100 VAL A CA 1
ATOM 794 C C . VAL A 1 116 ? -20.165 -23.569 -42.691 1.00 16.28 100 VAL A C 1
ATOM 795 O O . VAL A 1 116 ? -20.503 -22.415 -42.452 1.00 20.98 100 VAL A O 1
ATOM 799 N N . ASN A 1 117 ? -19.929 -24.457 -41.734 1.00 16.87 101 ASN A N 1
ATOM 800 C CA . ASN A 1 117 ? -20.074 -24.089 -40.329 1.00 22.06 101 ASN A CA 1
ATOM 801 C C . ASN A 1 117 ? -19.106 -22.980 -39.966 1.00 22.69 101 ASN A C 1
ATOM 802 O O . ASN A 1 117 ? -19.433 -22.072 -39.190 1.00 18.24 101 ASN A O 1
ATOM 807 N N . THR A 1 118 ? -17.908 -23.055 -40.532 1.00 19.98 102 THR A N 1
ATOM 808 C CA . THR A 1 118 ? -16.897 -22.038 -40.243 1.00 20.76 102 THR A CA 1
ATOM 809 C C . THR A 1 118 ? -17.304 -20.702 -40.827 1.00 16.73 102 THR A C 1
ATOM 810 O O . THR A 1 118 ? -17.085 -19.655 -40.219 1.00 18.64 102 THR A O 1
ATOM 814 N N . THR A 1 119 ? -17.925 -20.724 -42.005 1.00 17.88 103 THR A N 1
ATOM 815 C CA . THR A 1 119 ? -18.352 -19.478 -42.630 1.00 17.34 103 THR A CA 1
ATOM 816 C C . THR A 1 119 ? -19.409 -18.764 -41.777 1.00 20.78 103 THR A C 1
ATOM 817 O O . THR A 1 119 ? -19.329 -17.548 -41.542 1.00 20.53 103 THR A O 1
ATOM 821 N N . ASN A 1 120 ? -20.413 -19.497 -41.319 1.00 20.92 104 ASN A N 1
ATOM 822 C CA . ASN A 1 120 ? -21.398 -18.861 -40.450 1.00 19.41 104 ASN A CA 1
ATOM 823 C C . ASN A 1 120 ? -20.737 -18.320 -39.176 1.00 21.39 104 ASN A C 1
ATOM 824 O O . ASN A 1 120 ? -21.076 -17.240 -38.695 1.00 22.96 104 ASN A O 1
ATOM 829 N N . LEU A 1 121 ? -19.805 -19.094 -38.626 1.00 21.83 105 LEU A N 1
ATOM 830 C CA . LEU A 1 121 ? -19.082 -18.698 -37.419 1.00 22.38 105 LEU A CA 1
ATOM 831 C C . LEU A 1 121 ? -18.372 -17.367 -37.627 1.00 21.85 105 LEU A C 1
ATOM 832 O O . LEU A 1 121 ? -18.431 -16.479 -36.775 1.00 23.04 105 LEU A O 1
ATOM 837 N N . ILE A 1 122 ? -17.701 -17.221 -38.762 1.00 19.43 106 ILE A N 1
ATOM 838 C CA . ILE A 1 122 ? -17.009 -15.969 -39.065 1.00 19.86 106 ILE A CA 1
ATOM 839 C C . ILE A 1 122 ? -17.982 -14.807 -39.208 1.00 26.72 106 ILE A C 1
ATOM 840 O O . ILE A 1 122 ? -17.751 -13.722 -38.639 1.00 23.33 106 ILE A O 1
ATOM 845 N N . GLU A 1 123 ? -19.066 -15.010 -39.960 1.00 21.49 107 GLU A N 1
ATOM 846 C CA . GLU A 1 123 ? -20.065 -13.946 -40.082 1.00 24.67 107 GLU A CA 1
ATOM 847 C C . GLU A 1 123 ? -20.570 -13.510 -38.709 1.00 22.06 107 GLU A C 1
ATOM 848 O O . GLU A 1 123 ? -20.722 -12.316 -38.447 1.00 22.12 107 GLU A O 1
ATOM 854 N N . THR A 1 124 ? -20.801 -14.486 -37.834 1.00 21.44 108 THR A N 1
ATOM 855 C CA . THR A 1 124 ? -21.287 -14.232 -36.478 1.00 25.50 108 THR A CA 1
ATOM 856 C C . THR A 1 124 ? -20.242 -13.474 -35.632 1.00 30.48 108 THR A C 1
ATOM 857 O O . THR A 1 124 ? -20.593 -12.574 -34.858 1.00 26.47 108 THR A O 1
ATOM 861 N N . CYS A 1 125 ? -18.964 -13.838 -35.773 1.00 25.42 109 CYS A N 1
ATOM 862 C CA . CYS A 1 125 ? -17.892 -13.104 -35.092 1.00 27.84 109 CYS A CA 1
ATOM 863 C C . CYS A 1 125 ? -17.957 -11.644 -35.491 1.00 26.84 109 CYS A C 1
ATOM 864 O O . C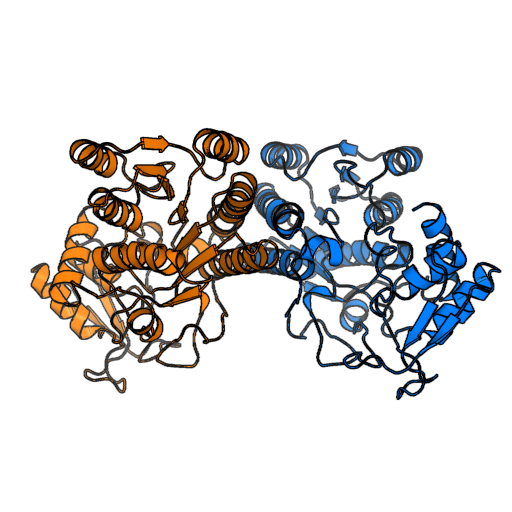YS A 1 125 ? -17.921 -10.751 -34.641 1.00 30.14 109 CYS A O 1
ATOM 867 N N . LEU A 1 126 ? -18.083 -11.402 -36.787 1.00 21.68 110 LEU A N 1
ATOM 868 C CA . LEU A 1 126 ? -18.106 -10.041 -37.311 1.00 22.67 110 LEU A CA 1
ATOM 869 C C . LEU A 1 126 ? -19.307 -9.242 -36.789 1.00 33.27 110 LEU A C 1
ATOM 870 O O . LEU A 1 126 ? -19.196 -8.042 -36.519 1.00 29.35 110 LEU A O 1
ATOM 875 N N . GLN A 1 127 ? -20.453 -9.910 -36.654 1.00 27.41 111 GLN A N 1
ATOM 876 C CA . GLN A 1 127 ? -21.689 -9.234 -36.268 1.00 31.77 111 GLN A CA 1
ATOM 877 C C . GLN A 1 127 ? -21.723 -8.904 -34.783 1.00 27.07 111 GLN A C 1
ATOM 878 O O . GLN A 1 127 ? -22.424 -7.997 -34.369 1.00 31.21 111 GLN A O 1
ATOM 884 N N . THR A 1 128 ? -20.969 -9.657 -33.993 1.00 26.55 112 THR A N 1
ATOM 885 C CA . THR A 1 128 ? -21.029 -9.565 -32.538 1.00 31.33 112 THR A CA 1
ATOM 886 C C . THR A 1 128 ? -19.716 -9.096 -31.892 1.00 32.60 112 THR A C 1
ATOM 887 O O . THR A 1 128 ? -19.532 -9.248 -30.678 1.00 35.35 112 THR A O 1
ATOM 891 N N . GLY A 1 129 ? -18.810 -8.544 -32.701 1.00 30.01 113 GLY A N 1
ATOM 892 C CA . GLY A 1 129 ? -17.570 -7.970 -32.187 1.00 32.64 113 GLY A CA 1
ATOM 893 C C . GLY A 1 129 ? -16.509 -8.938 -31.669 1.00 31.31 113 GLY A C 1
ATOM 894 O O . GLY A 1 129 ? -15.679 -8.582 -30.805 1.00 29.97 113 GLY A O 1
ATOM 895 N N . VAL A 1 130 ? -16.517 -10.169 -32.171 1.00 28.00 114 VAL A N 1
ATOM 896 C CA . VAL A 1 130 ? -15.458 -11.097 -31.815 1.00 27.31 114 VAL A CA 1
ATOM 897 C C . VAL A 1 130 ? -14.377 -10.811 -32.835 1.00 31.72 114 VAL A C 1
ATOM 898 O O . VAL A 1 130 ? -14.521 -11.145 -34.023 1.00 31.12 114 VAL A O 1
ATOM 902 N N . ASN A 1 131 ? -13.319 -10.142 -32.396 1.00 23.53 115 ASN A N 1
ATOM 903 C CA . ASN A 1 131 ? -12.362 -9.591 -33.345 1.00 28.65 115 ASN A CA 1
ATOM 904 C C . ASN A 1 131 ? -10.988 -10.262 -33.328 1.00 24.22 115 ASN A C 1
ATOM 905 O O . ASN A 1 131 ? -10.047 -9.795 -33.966 1.00 27.69 115 ASN A O 1
ATOM 910 N N . LYS A 1 132 ? -10.885 -11.352 -32.583 1.00 27.53 116 LYS A N 1
ATOM 911 C CA . LYS A 1 132 ? -9.714 -12.217 -32.644 1.00 28.81 116 LYS A CA 1
ATOM 912 C C . LYS A 1 132 ? -10.170 -13.651 -32.914 1.00 25.12 116 LYS A C 1
ATOM 913 O O . LYS A 1 132 ? -10.938 -14.225 -32.136 1.00 26.55 116 LYS A O 1
ATOM 919 N N . PHE A 1 133 ? -9.699 -14.219 -34.021 1.00 25.12 117 PHE A N 1
ATOM 920 C CA . PHE A 1 133 ? -10.132 -15.550 -34.453 1.00 23.31 117 PHE A CA 1
ATOM 921 C C . PHE A 1 133 ? -8.907 -16.448 -34.667 1.00 18.70 117 PHE A C 1
ATOM 922 O O . PHE A 1 133 ? -8.119 -16.202 -35.576 1.00 21.72 117 PHE A O 1
ATOM 930 N N . ILE A 1 134 ? -8.726 -17.467 -33.829 1.00 21.98 118 ILE A N 1
ATOM 931 C CA . ILE A 1 134 ? -7.619 -18.392 -34.049 1.00 23.27 118 ILE A CA 1
ATOM 932 C C . ILE A 1 134 ? -8.177 -19.643 -34.739 1.00 24.62 118 ILE A C 1
ATOM 933 O O . ILE A 1 134 ? -9.076 -20.314 -34.203 1.00 22.69 118 ILE A O 1
ATOM 938 N N . PHE A 1 135 ? -7.683 -19.925 -35.947 1.00 21.43 119 PHE A N 1
ATOM 939 C CA . PHE A 1 135 ? -8.222 -21.028 -36.759 1.00 19.11 119 PHE A CA 1
ATOM 940 C C . PHE A 1 135 ? -7.223 -22.171 -36.892 1.00 21.47 119 PHE A C 1
ATOM 941 O O . PHE A 1 135 ? -6.093 -21.972 -37.370 1.00 22.67 119 PHE A O 1
ATOM 949 N N . SER A 1 136 ? -7.630 -23.362 -36.454 1.00 19.30 120 SER A N 1
ATOM 950 C CA . SER A 1 136 ? -6.852 -24.565 -36.683 1.00 22.45 120 SER A CA 1
ATOM 951 C C . SER A 1 136 ? -7.017 -24.990 -38.139 1.00 27.07 120 SER A C 1
ATOM 952 O O . SER A 1 136 ? -8.025 -25.630 -38.494 1.00 24.71 120 SER A O 1
ATOM 955 N N . SER A 1 137 ? -6.046 -24.629 -38.980 1.00 20.04 121 SER A N 1
ATOM 956 C CA . SER A 1 137 ? -6.043 -25.103 -40.361 1.00 18.51 121 SER A CA 1
ATOM 957 C C . SER A 1 137 ? -5.174 -26.361 -40.393 1.00 19.29 121 SER A C 1
ATOM 958 O O . SER A 1 137 ? -5.126 -27.094 -39.414 1.00 18.61 121 SER A O 1
ATOM 961 N N . THR A 1 138 ? -4.469 -26.603 -41.494 1.00 19.08 122 THR A N 1
ATOM 962 C CA . THR A 1 138 ? -3.743 -27.868 -41.636 1.00 19.56 122 THR A CA 1
ATOM 963 C C . THR A 1 138 ? -2.667 -27.777 -42.706 1.00 19.75 122 THR A C 1
ATOM 964 O O . THR A 1 138 ? -2.784 -26.990 -43.636 1.00 20.53 122 THR A O 1
ATOM 968 N N . ALA A 1 139 ? -1.630 -28.604 -42.587 1.00 23.48 123 ALA A N 1
ATOM 969 C CA . ALA A 1 139 ? -0.623 -28.678 -43.654 1.00 23.32 123 ALA A CA 1
ATOM 970 C C . ALA A 1 139 ? -1.207 -29.268 -44.945 1.00 22.81 123 ALA A C 1
ATOM 971 O O . ALA A 1 139 ? -0.646 -29.087 -46.022 1.00 22.00 123 ALA A O 1
ATOM 973 N N . ALA A 1 140 ? -2.338 -29.965 -44.845 1.00 21.36 124 ALA A N 1
ATOM 974 C CA . ALA A 1 140 ? -3.030 -30.454 -46.048 1.00 23.77 124 ALA A CA 1
ATOM 975 C C . ALA A 1 140 ? -3.335 -29.324 -47.041 1.00 26.19 124 ALA A C 1
ATOM 976 O O . ALA A 1 140 ? -3.556 -29.573 -48.236 1.00 26.00 124 ALA A O 1
ATOM 978 N N . THR A 1 141 ? -3.350 -28.077 -46.567 1.00 23.15 125 THR A N 1
ATOM 979 C CA . THR A 1 141 ? -3.563 -26.969 -47.487 1.00 22.52 125 THR A CA 1
ATOM 980 C C . THR A 1 141 ? -2.424 -26.847 -48.500 1.00 24.25 125 THR A C 1
ATOM 981 O O . THR A 1 141 ? -2.616 -26.283 -49.574 1.00 25.21 125 THR A O 1
ATOM 985 N N . TYR A 1 142 ? -1.241 -27.353 -48.158 1.00 22.65 126 TYR A N 1
ATOM 986 C CA . TYR A 1 142 ? -0.118 -27.294 -49.105 1.00 23.31 126 TYR A CA 1
ATOM 987 C C . TYR A 1 142 ? -0.191 -28.370 -50.181 1.00 27.74 126 TYR A C 1
ATOM 988 O O . TYR A 1 142 ? 0.553 -28.302 -51.171 1.00 32.00 126 TYR A O 1
ATOM 997 N N . GLY A 1 143 ? -1.059 -29.367 -49.984 1.00 25.56 127 GLY A N 1
ATOM 998 C CA . GLY A 1 143 ? -1.185 -30.468 -50.932 1.00 26.20 127 GLY A CA 1
ATOM 999 C C . GLY A 1 143 ? 0.094 -31.297 -50.981 1.00 31.44 127 GLY A C 1
ATOM 1000 O O . GLY A 1 143 ? 0.558 -31.819 -49.958 1.00 26.12 127 GLY A O 1
ATOM 1001 N N . GLU A 1 144 ? 0.662 -31.437 -52.174 1.00 30.33 128 GLU A N 1
ATOM 1002 C CA . GLU A 1 144 ? 1.934 -32.147 -52.329 1.00 33.15 128 GLU A CA 1
ATOM 1003 C C . GLU A 1 144 ? 2.997 -31.110 -52.629 1.00 31.37 128 GLU A C 1
ATOM 1004 O O . GLU A 1 144 ? 3.159 -30.687 -53.771 1.00 34.18 128 GLU A O 1
ATOM 1010 N N . PRO A 1 145 ? 3.693 -30.661 -51.579 1.00 30.96 129 PRO A N 1
ATOM 1011 C CA . PRO A 1 145 ? 4.637 -29.548 -51.684 1.00 31.89 129 PRO A CA 1
ATOM 1012 C C . PRO A 1 145 ? 5.821 -29.957 -52.549 1.00 33.82 129 PRO A C 1
ATOM 1013 O O . PRO A 1 145 ? 6.171 -31.143 -52.613 1.00 34.93 129 PRO A O 1
ATOM 1017 N N . GLN A 1 146 ? 6.420 -28.978 -53.213 1.00 34.96 130 GLN A N 1
ATOM 1018 C CA . GLN A 1 146 ? 7.526 -29.229 -54.122 1.00 41.85 130 GLN A CA 1
ATOM 1019 C C . GLN A 1 146 ? 8.873 -28.945 -53.445 1.00 40.63 130 GLN A C 1
ATOM 1020 O O . GLN A 1 146 ? 9.917 -28.949 -54.094 1.00 45.07 130 GLN A O 1
ATOM 1026 N N . THR A 1 147 ? 8.831 -28.716 -52.132 1.00 38.17 131 THR A N 1
ATOM 1027 C CA . THR A 1 147 ? 10.027 -28.536 -51.302 1.00 35.09 131 THR A CA 1
ATOM 1028 C C . THR A 1 147 ? 9.939 -29.444 -50.066 1.00 34.45 131 THR A C 1
ATOM 1029 O O . THR A 1 147 ? 8.839 -29.838 -49.661 1.00 30.60 131 THR A O 1
ATOM 1033 N N . PRO A 1 148 ? 11.096 -29.782 -49.472 1.00 28.29 132 PRO A N 1
ATOM 1034 C CA . PRO A 1 148 ? 11.161 -30.641 -48.283 1.00 30.19 132 PRO A CA 1
ATOM 1035 C C . PRO A 1 148 ? 10.778 -29.925 -46.988 1.00 29.19 132 PRO A C 1
ATOM 1036 O O . PRO A 1 148 ? 10.344 -30.572 -46.031 1.00 27.01 132 PRO A O 1
ATOM 1040 N N . VAL A 1 149 ? 10.985 -28.615 -46.943 1.00 28.24 133 VAL A N 1
ATOM 1041 C CA . VAL A 1 149 ? 10.715 -27.850 -45.737 1.00 29.17 133 VAL A CA 1
ATOM 1042 C C . VAL A 1 149 ? 9.756 -26.741 -46.142 1.00 34.01 133 VAL A C 1
ATOM 1043 O O . VAL A 1 149 ? 10.186 -25.743 -46.724 1.00 33.84 133 VAL A O 1
ATOM 1047 N N . VAL A 1 150 ? 8.463 -26.924 -45.842 1.00 29.08 134 VAL A N 1
ATOM 1048 C CA . VAL A 1 150 ? 7.403 -26.064 -46.382 1.00 27.37 134 VAL A CA 1
ATOM 1049 C C . VAL A 1 150 ? 7.197 -24.780 -45.562 1.00 25.71 134 VAL A C 1
ATOM 1050 O O . VAL A 1 150 ? 6.977 -24.824 -44.344 1.00 24.58 134 VAL A O 1
ATOM 1054 N N . SER A 1 151 ? 7.269 -23.635 -46.229 1.00 24.73 135 SER A N 1
ATOM 1055 C CA . SER A 1 151 ? 7.060 -22.359 -45.551 1.00 29.79 135 SER A CA 1
ATOM 1056 C C . SER A 1 151 ? 5.638 -21.864 -45.838 1.00 27.41 135 SER A C 1
ATOM 1057 O O . SER A 1 151 ? 4.991 -22.334 -46.780 1.00 26.23 135 SER A O 1
ATOM 1060 N N . GLU A 1 152 ? 5.158 -20.925 -45.029 1.00 28.91 136 GLU A N 1
ATOM 1061 C CA . GLU A 1 152 ? 3.782 -20.432 -45.158 1.00 27.89 136 GLU A CA 1
ATOM 1062 C C . GLU A 1 152 ? 3.505 -19.877 -46.551 1.00 29.74 136 GLU A C 1
ATOM 1063 O O . GLU A 1 152 ? 2.357 -19.858 -47.007 1.00 31.50 136 GLU A O 1
ATOM 1069 N N . THR A 1 153 ? 4.559 -19.452 -47.240 1.00 29.57 137 THR A N 1
ATOM 1070 C CA . THR A 1 153 ? 4.415 -18.883 -48.590 1.00 27.78 137 THR A CA 1
ATOM 1071 C C . THR A 1 153 ? 4.296 -19.918 -49.727 1.00 30.55 137 THR A C 1
ATOM 1072 O O . THR A 1 153 ? 4.074 -19.541 -50.881 1.00 29.67 137 THR A O 1
ATOM 1076 N N . SER A 1 154 ? 4.449 -21.206 -49.414 1.00 27.98 138 SER A N 1
ATOM 1077 C CA . SER A 1 154 ? 4.337 -22.252 -50.436 1.00 27.80 138 SER A CA 1
ATOM 1078 C C . SER A 1 154 ? 2.940 -22.230 -51.009 1.00 32.16 138 SER A C 1
ATOM 1079 O O . SER A 1 154 ? 1.999 -21.813 -50.335 1.00 34.02 138 SER A O 1
ATOM 1082 N N . PRO A 1 155 ? 2.789 -22.689 -52.257 1.00 31.66 139 PRO A N 1
ATOM 1083 C CA . PRO A 1 155 ? 1.461 -22.672 -52.878 1.00 27.83 139 PRO A CA 1
ATOM 1084 C C . PRO A 1 155 ? 0.445 -23.506 -52.102 1.00 29.00 139 PRO A C 1
ATOM 1085 O O . PRO A 1 155 ? 0.738 -24.600 -51.583 1.00 25.44 139 PRO A O 1
ATOM 1089 N N . LEU A 1 156 ? -0.763 -22.970 -52.029 1.00 26.46 140 LEU A N 1
ATOM 1090 C CA . LEU A 1 156 ? -1.867 -23.637 -51.369 1.00 28.95 140 LEU A CA 1
ATOM 1091 C C . LEU A 1 156 ? -2.606 -24.458 -52.433 1.00 29.00 140 LEU A C 1
ATOM 1092 O O . LEU A 1 156 ? -3.444 -23.939 -53.167 1.00 30.70 140 LEU A O 1
ATOM 1097 N N . ALA A 1 157 ? -2.276 -25.743 -52.523 1.00 25.84 141 ALA A N 1
ATOM 1098 C CA . ALA A 1 157 ? -2.782 -26.595 -53.595 1.00 28.34 141 ALA A CA 1
ATOM 1099 C C . ALA A 1 157 ? -3.265 -27.936 -53.054 1.00 28.41 141 ALA A C 1
ATOM 1100 O O . ALA A 1 157 ? -2.698 -28.984 -53.378 1.00 28.83 141 ALA A O 1
ATOM 1102 N N . PRO A 1 158 ? -4.316 -27.911 -52.221 1.00 27.72 142 PRO A N 1
ATOM 1103 C CA . PRO A 1 158 ? -4.781 -29.156 -51.594 1.00 24.90 142 PRO A CA 1
ATOM 1104 C C . PRO A 1 158 ? -5.240 -30.186 -52.629 1.00 27.83 142 PRO A C 1
ATOM 1105 O O . PRO A 1 158 ? -5.720 -29.819 -53.707 1.00 26.84 142 PRO A O 1
ATOM 1109 N N . ILE A 1 159 ? -5.125 -31.465 -52.282 1.00 25.80 143 ILE A N 1
ATOM 1110 C CA . ILE A 1 159 ? -5.430 -32.540 -53.216 1.00 31.30 143 ILE A CA 1
ATOM 1111 C C . ILE A 1 159 ? -6.565 -33.430 -52.715 1.00 31.41 143 ILE A C 1
ATOM 1112 O O . ILE A 1 159 ? -6.825 -34.486 -53.284 1.00 32.30 143 ILE A O 1
ATOM 1117 N N . ASN A 1 160 ? -7.232 -33.018 -51.642 1.00 25.47 144 ASN A N 1
ATOM 1118 C CA . ASN A 1 160 ? -8.414 -33.740 -51.191 1.00 26.77 144 ASN A CA 1
ATOM 1119 C C . ASN A 1 160 ? -9.437 -32.773 -50.612 1.00 23.79 144 ASN A C 1
ATOM 1120 O O . ASN A 1 160 ? -9.114 -31.615 -50.357 1.00 22.54 144 ASN A O 1
ATOM 1125 N N . PRO A 1 161 ? -10.686 -33.234 -50.438 1.00 25.90 145 PRO A N 1
ATOM 1126 C CA . PRO A 1 161 ? -11.727 -32.306 -49.984 1.00 22.48 145 PRO A CA 1
ATOM 1127 C C . PRO A 1 161 ? -11.467 -31.788 -48.566 1.00 25.34 145 PRO A C 1
ATOM 1128 O O . PRO A 1 161 ? -11.848 -30.648 -48.281 1.00 24.43 145 PRO A O 1
ATOM 1132 N N . TYR A 1 162 ? -10.845 -32.587 -47.697 1.00 23.07 146 TYR A N 1
ATOM 1133 C CA . TYR A 1 162 ? -10.498 -32.082 -46.372 1.00 25.26 146 TYR A CA 1
ATOM 1134 C C . TYR A 1 162 ? -9.587 -30.865 -46.508 1.00 22.79 146 TYR A C 1
ATOM 1135 O O . TYR A 1 162 ? -9.866 -29.803 -45.945 1.00 22.71 146 TYR A O 1
ATOM 1144 N N . GLY A 1 163 ? -8.502 -31.011 -47.267 1.00 22.84 147 GLY A N 1
ATOM 1145 C CA . GLY A 1 163 ? -7.576 -29.905 -47.467 1.00 23.08 147 GLY A CA 1
ATOM 1146 C C . GLY A 1 163 ? -8.225 -28.684 -48.102 1.00 23.36 147 GLY A C 1
ATOM 1147 O O . GLY A 1 163 ? -7.962 -27.542 -47.691 1.00 23.94 147 GLY A O 1
ATOM 1148 N N . ARG A 1 164 ? -9.060 -28.916 -49.113 1.00 21.36 148 ARG A N 1
ATOM 1149 C CA . ARG A 1 164 ? -9.794 -27.833 -49.761 1.00 20.07 148 ARG A CA 1
ATOM 1150 C C . ARG A 1 164 ? -10.763 -27.151 -48.803 1.00 22.31 148 ARG A C 1
ATOM 1151 O O . ARG A 1 164 ? -10.922 -25.929 -48.849 1.00 20.74 148 ARG A O 1
ATOM 1159 N N . SER A 1 165 ? -11.425 -27.939 -47.954 1.00 21.64 149 SER A N 1
ATOM 1160 C CA . SER A 1 165 ? -12.445 -27.388 -47.057 1.00 21.46 149 SER A CA 1
ATOM 1161 C C . SER A 1 165 ? -11.816 -26.432 -46.045 1.00 21.91 149 SER A C 1
ATOM 1162 O O . SER A 1 165 ? -12.441 -25.460 -45.623 1.00 19.96 149 SER A O 1
ATOM 1165 N N . LYS A 1 166 ? -10.577 -26.719 -45.657 1.00 20.48 150 LYS A N 1
ATOM 1166 C CA . LYS A 1 166 ? -9.841 -25.868 -44.727 1.00 19.67 150 LYS A CA 1
ATOM 1167 C C . LYS A 1 166 ? -9.299 -24.617 -45.412 1.00 20.65 150 LYS A C 1
ATOM 1168 O O . LYS A 1 166 ? -9.373 -23.518 -44.860 1.00 22.12 150 LYS A O 1
ATOM 1174 N N . LEU A 1 167 ? -8.775 -24.777 -46.625 1.00 19.01 151 LEU A N 1
ATOM 1175 C CA . LEU A 1 167 ? -8.251 -23.646 -47.396 1.00 17.57 151 LEU A CA 1
ATOM 1176 C C . LEU A 1 167 ? -9.353 -22.638 -47.710 1.00 23.42 151 LEU A C 1
ATOM 1177 O O . LEU A 1 167 ? -9.134 -21.423 -47.679 1.00 22.43 151 LEU A O 1
ATOM 1182 N N . MET A 1 168 ? -10.538 -23.143 -48.046 1.00 20.51 152 MET A N 1
ATOM 1183 C CA . MET A 1 168 ? -11.667 -22.261 -48.272 1.00 21.80 152 MET A CA 1
ATOM 1184 C C . MET A 1 168 ? -11.958 -21.401 -47.038 1.00 19.51 152 MET A C 1
ATOM 1185 O O . MET A 1 168 ? -12.210 -20.200 -47.166 1.00 24.48 152 MET A O 1
ATOM 1190 N N . SER A 1 169 ? -11.923 -22.001 -45.850 1.00 18.14 153 SER A N 1
ATOM 1191 C CA . SER A 1 169 ? -12.144 -21.210 -44.630 1.00 22.39 153 SER A CA 1
ATOM 1192 C C . SER A 1 169 ? -11.032 -20.182 -44.416 1.00 21.89 153 SER A C 1
ATOM 1193 O O . SER A 1 169 ? -11.307 -19.059 -43.986 1.00 24.02 153 SER A O 1
ATOM 1196 N N . GLU A 1 170 ? -9.788 -20.550 -44.733 1.00 18.25 154 GLU A N 1
ATOM 1197 C CA . GLU A 1 170 ? -8.681 -19.583 -44.671 1.00 21.52 154 GLU A CA 1
ATOM 1198 C C . GLU A 1 170 ? -8.979 -18.378 -45.544 1.00 22.57 154 GLU A C 1
ATOM 1199 O O . GLU A 1 170 ? -8.719 -17.237 -45.154 1.00 20.75 154 GLU A O 1
ATOM 1205 N N . GLU A 1 171 ? -9.504 -18.636 -46.740 1.00 20.75 155 GLU A N 1
ATOM 1206 C CA . GLU A 1 171 ? -9.736 -17.565 -47.701 1.00 21.68 155 GLU A CA 1
ATOM 1207 C C . GLU A 1 171 ? -10.877 -16.657 -47.262 1.00 23.67 155 GLU A C 1
ATOM 1208 O O . GLU A 1 171 ? -10.854 -15.437 -47.523 1.00 23.38 155 GLU A O 1
ATOM 1214 N N . VAL A 1 172 ? -11.872 -17.244 -46.604 1.00 19.32 156 VAL A N 1
ATOM 1215 C CA . VAL A 1 172 ? -12.959 -16.446 -46.030 1.00 21.68 156 VAL A CA 1
ATOM 1216 C C . VAL A 1 172 ? -12.400 -15.558 -44.910 1.00 20.18 156 VAL A C 1
ATOM 1217 O O . VAL A 1 172 ? -12.730 -14.373 -44.825 1.00 21.61 156 VAL A O 1
ATOM 1221 N N . LEU A 1 173 ? -11.538 -16.120 -44.063 1.00 20.70 157 LEU A N 1
ATOM 1222 C CA . LEU A 1 173 ? -10.922 -15.318 -43.010 1.00 21.85 157 LEU A CA 1
ATOM 1223 C C . LEU A 1 173 ? -10.141 -14.137 -43.583 1.00 24.45 157 LEU A C 1
ATOM 1224 O O . LEU A 1 173 ? -10.239 -13.018 -43.068 1.00 25.96 157 LEU A O 1
ATOM 1229 N N . ARG A 1 174 ? -9.380 -14.379 -44.649 1.00 21.02 158 ARG A N 1
ATOM 1230 C CA . ARG A 1 174 ? -8.621 -13.313 -45.315 1.00 26.31 158 ARG A CA 1
ATOM 1231 C C . ARG A 1 174 ? -9.519 -12.205 -45.850 1.00 31.26 158 ARG A C 1
ATOM 1232 O O . ARG A 1 174 ? -9.225 -11.021 -45.654 1.00 23.51 158 ARG A O 1
ATOM 1240 N N . ASP A 1 175 ? -10.604 -12.574 -46.533 1.00 24.81 159 ASP A N 1
ATOM 1241 C CA . ASP A 1 175 ? -11.540 -11.567 -47.046 1.00 27.77 159 ASP A CA 1
ATOM 1242 C C . ASP A 1 175 ? -12.263 -10.824 -45.917 1.00 24.59 159 ASP A C 1
ATOM 1243 O O . ASP A 1 175 ? -12.530 -9.630 -46.030 1.00 26.78 159 ASP A O 1
ATOM 1248 N N . ALA A 1 176 ? -12.577 -11.537 -44.839 1.00 23.29 160 ALA A N 1
ATOM 1249 C CA . ALA A 1 176 ? -13.234 -10.926 -43.688 1.00 25.15 160 ALA A CA 1
ATOM 1250 C C . ALA A 1 176 ? -12.347 -9.824 -43.088 1.00 29.44 160 ALA A C 1
ATOM 1251 O O . ALA A 1 176 ? -12.818 -8.724 -42.793 1.00 26.20 160 ALA A O 1
ATOM 1253 N N . SER A 1 177 ? -11.061 -10.123 -42.921 1.00 23.16 161 SER A N 1
ATOM 1254 C CA . SER A 1 177 ? -10.116 -9.158 -42.365 1.00 28.20 161 SER A CA 1
ATOM 1255 C C . SER A 1 177 ? -9.866 -7.975 -43.291 1.00 30.18 161 SER A C 1
ATOM 1256 O O . SER A 1 177 ? -9.639 -6.864 -42.826 1.00 29.05 161 SER A O 1
ATOM 1259 N N . MET A 1 178 ? -9.902 -8.199 -44.598 1.00 27.99 162 MET A N 1
ATOM 1260 C CA . MET A 1 178 ? -9.662 -7.093 -45.508 1.00 31.15 162 MET A CA 1
ATOM 1261 C C . MET A 1 178 ? -10.845 -6.131 -45.537 1.00 35.39 162 MET A C 1
ATOM 1262 O O . MET A 1 178 ? -10.671 -4.922 -45.680 1.00 32.26 162 MET A O 1
ATOM 1267 N N . ALA A 1 179 ? -12.053 -6.668 -45.402 1.00 32.71 163 ALA A N 1
ATOM 1268 C CA . ALA A 1 179 ? -13.250 -5.834 -45.401 1.00 31.68 163 ALA A CA 1
ATOM 1269 C C . ALA A 1 179 ? -13.453 -5.195 -44.023 1.00 29.96 163 ALA A C 1
ATOM 1270 O O . ALA A 1 179 ? -14.143 -4.187 -43.887 1.00 31.67 163 ALA A O 1
ATOM 1272 N N . ASN A 1 180 ? -12.860 -5.803 -42.998 1.00 28.66 164 ASN A N 1
ATOM 1273 C CA . ASN A 1 180 ? -13.051 -5.367 -41.615 1.00 31.93 164 ASN A CA 1
ATOM 1274 C C . ASN A 1 180 ? -11.725 -5.379 -40.843 1.00 30.52 164 ASN A C 1
ATOM 1275 O O . ASN A 1 180 ? -11.459 -6.307 -40.075 1.00 30.64 164 ASN A O 1
ATOM 1280 N N . PRO A 1 181 ? -10.900 -4.337 -41.043 1.00 35.92 165 PRO A N 1
ATOM 1281 C CA . PRO A 1 181 ? -9.554 -4.145 -40.475 1.00 34.48 165 PRO A CA 1
ATOM 1282 C C . PRO A 1 181 ? -9.496 -4.454 -38.987 1.00 35.70 165 PRO A C 1
ATOM 1283 O O . PRO A 1 181 ? -8.469 -4.928 -38.489 1.00 39.05 165 PRO A O 1
ATOM 1287 N N . GLU A 1 182 ? -10.598 -4.204 -38.288 1.00 31.34 166 GLU A N 1
ATOM 1288 C CA . GLU A 1 182 ? -10.684 -4.487 -36.861 1.00 28.60 166 GLU A CA 1
ATOM 1289 C C . GLU A 1 182 ? -10.695 -5.988 -36.558 1.00 29.50 166 GLU A C 1
ATOM 1290 O O . GLU A 1 182 ? -10.339 -6.414 -35.448 1.00 25.70 166 GLU A O 1
ATOM 1296 N N . PHE A 1 183 ? -11.113 -6.794 -37.535 1.00 28.05 167 PHE A N 1
ATOM 1297 C CA . PHE A 1 183 ? -11.231 -8.236 -37.326 1.00 28.01 167 PHE A CA 1
ATOM 1298 C C . PHE A 1 183 ? -9.892 -8.926 -37.588 1.00 24.95 167 PHE A C 1
ATOM 1299 O O . PHE A 1 183 ? -9.401 -8.913 -38.725 1.00 25.84 167 PHE A O 1
ATOM 1307 N N . LYS A 1 184 ? -9.323 -9.538 -36.546 1.00 29.22 168 LYS A N 1
ATOM 1308 C CA . LYS A 1 184 ? -8.013 -10.192 -36.639 1.00 25.95 168 LYS A CA 1
ATOM 1309 C C . LYS A 1 184 ? -8.103 -11.716 -36.593 1.00 26.91 168 LYS A C 1
ATOM 1310 O O . LYS A 1 184 ? -8.774 -12.295 -35.730 1.00 27.55 168 LYS A O 1
ATOM 1316 N N . HIS A 1 185 ? -7.390 -12.366 -37.502 1.00 23.00 169 HIS A N 1
ATOM 1317 C CA . HIS A 1 185 ? -7.369 -13.819 -37.535 1.00 23.53 169 HIS A CA 1
ATOM 1318 C C . HIS A 1 185 ? -5.930 -14.304 -37.476 1.00 24.05 169 HIS A C 1
ATOM 1319 O O . HIS A 1 185 ? -5.035 -13.668 -38.021 1.00 22.10 169 HIS A O 1
ATOM 1326 N N . CYS A 1 186 ? -5.718 -15.428 -36.805 1.00 22.71 170 CYS A N 1
ATOM 1327 C CA . CYS A 1 186 ? -4.441 -16.099 -36.887 1.00 23.12 170 CYS A CA 1
ATOM 1328 C C . CYS A 1 186 ? -4.681 -17.550 -37.270 1.00 23.50 170 CYS A C 1
ATOM 1329 O O . CYS A 1 186 ? -5.360 -18.282 -36.555 1.00 23.41 170 CYS A O 1
ATOM 1332 N N . ILE A 1 187 ? -4.129 -17.955 -38.405 1.00 23.84 171 ILE A N 1
ATOM 1333 C CA . ILE A 1 187 ? -4.313 -19.310 -38.894 1.00 18.63 171 ILE A CA 1
ATOM 1334 C C . ILE A 1 187 ? -3.112 -20.174 -38.556 1.00 22.30 171 ILE A C 1
ATOM 1335 O O . ILE A 1 187 ? -1.968 -19.785 -38.820 1.00 22.61 171 ILE A O 1
ATOM 1340 N N . LEU A 1 188 ? -3.360 -21.351 -37.990 1.00 21.03 172 LEU A N 1
ATOM 1341 C CA . LEU A 1 188 ? -2.270 -22.274 -37.676 1.00 21.08 172 LEU A CA 1
ATOM 1342 C C . LEU A 1 188 ? -2.327 -23.514 -38.585 1.00 22.48 172 LEU A C 1
ATOM 1343 O O . LEU A 1 188 ? -3.361 -24.198 -38.658 1.00 23.11 172 LEU A O 1
ATOM 1348 N N . ARG A 1 189 ? -1.230 -23.799 -39.290 1.00 19.57 173 ARG A N 1
ATOM 1349 C CA . ARG A 1 189 ? -1.137 -25.031 -40.090 1.00 19.66 173 ARG A CA 1
ATOM 1350 C C . ARG A 1 189 ? -0.097 -25.958 -39.469 1.00 25.63 173 ARG A C 1
ATOM 1351 O O . ARG A 1 189 ? 0.939 -25.491 -38.980 1.00 22.28 173 ARG A O 1
ATOM 1359 N N . TYR A 1 190 ? -0.361 -27.262 -39.493 1.00 20.61 174 TYR A N 1
ATOM 1360 C CA . TYR A 1 190 ? 0.574 -28.228 -38.934 1.00 23.00 174 TYR A CA 1
ATOM 1361 C C . TYR A 1 190 ? 0.291 -29.614 -39.470 1.00 27.36 174 TYR A C 1
ATOM 1362 O O . TYR A 1 190 ? -0.790 -29.877 -40.022 1.00 21.29 174 TYR A O 1
ATOM 1371 N N . PHE A 1 191 ? 1.269 -30.497 -39.317 1.00 22.09 175 PHE A N 1
ATOM 1372 C CA . PHE A 1 191 ? 1.109 -31.876 -39.739 1.00 21.13 175 PHE A CA 1
ATOM 1373 C C . PHE A 1 191 ? 0.436 -32.693 -38.637 1.00 23.55 175 PHE A C 1
ATOM 1374 O O . PHE A 1 191 ? -0.261 -32.142 -37.782 1.00 25.44 175 PHE A O 1
ATOM 1382 N N . ASN A 1 192 ? 0.658 -34.000 -38.643 1.00 23.92 176 ASN A N 1
ATOM 1383 C CA . ASN A 1 192 ? -0.063 -34.900 -37.756 1.00 26.30 176 ASN A CA 1
ATOM 1384 C C . ASN A 1 192 ? 0.274 -34.676 -36.271 1.00 29.45 176 ASN A C 1
ATOM 1385 O O . ASN A 1 192 ? 1.440 -34.420 -35.913 1.00 24.88 176 ASN A O 1
ATOM 1390 N N . VAL A 1 193 ? -0.725 -34.772 -35.398 1.00 24.73 177 VAL A N 1
ATOM 1391 C CA . VAL A 1 193 ? -0.423 -34.699 -33.969 1.00 28.89 177 VAL A CA 1
ATOM 1392 C C . VAL A 1 193 ? -0.525 -36.058 -33.279 1.00 28.99 177 VAL A C 1
ATOM 1393 O O . VAL A 1 193 ? -1.538 -36.746 -33.378 1.00 27.08 177 VAL A O 1
ATOM 1397 N N . ALA A 1 194 ? 0.554 -36.450 -32.605 1.00 26.74 178 ALA A N 1
ATOM 1398 C CA . ALA A 1 194 ? 0.643 -37.789 -32.009 1.00 27.75 178 ALA A CA 1
ATOM 1399 C C . ALA A 1 194 ? -0.534 -38.065 -31.083 1.00 28.77 178 ALA A C 1
ATOM 1400 O O . ALA A 1 194 ? -0.952 -37.185 -30.326 1.00 29.92 178 ALA A O 1
ATOM 1402 N N . GLY A 1 195 ? -1.082 -39.276 -31.163 1.00 27.60 179 GLY A N 1
ATOM 1403 C CA . GLY A 1 195 ? -2.175 -39.666 -30.290 1.00 31.21 179 GLY A CA 1
ATOM 1404 C C . GLY A 1 195 ? -3.579 -39.380 -30.801 1.00 32.58 179 GLY A C 1
ATOM 1405 O O . GLY A 1 195 ? -4.549 -39.757 -30.149 1.00 32.64 179 GLY A O 1
ATOM 1406 N N . ALA A 1 196 ? -3.710 -38.716 -31.951 1.00 34.17 180 ALA A N 1
ATOM 1407 C CA . ALA A 1 196 ? -5.052 -38.436 -32.480 1.00 35.53 180 ALA A CA 1
ATOM 1408 C C . ALA A 1 196 ? -5.745 -39.722 -32.930 1.00 38.10 180 ALA A C 1
ATOM 1409 O O . ALA A 1 196 ? -5.161 -40.525 -33.662 1.00 39.30 180 ALA A O 1
ATOM 1411 N N . CYS A 1 197 ? -6.983 -39.922 -32.475 1.00 40.38 181 CYS A N 1
ATOM 1412 C CA . CYS A 1 197 ? -7.771 -41.092 -32.860 1.00 43.47 181 CYS A CA 1
ATOM 1413 C C . CYS A 1 197 ? -8.457 -40.847 -34.181 1.00 47.03 181 CYS A C 1
ATOM 1414 O O . CYS A 1 197 ? -9.348 -40.004 -34.281 1.00 47.32 181 CYS A O 1
ATOM 1417 N N . MET A 1 198 ? -8.052 -41.597 -35.194 1.00 46.22 182 MET A N 1
ATOM 1418 C CA . MET A 1 198 ? -8.704 -41.510 -36.485 1.00 41.04 182 MET A CA 1
ATOM 1419 C C . MET A 1 198 ? -9.343 -42.844 -36.853 1.00 44.90 182 MET A C 1
ATOM 1420 O O . MET A 1 198 ? -8.736 -43.905 -36.692 1.00 49.61 182 MET A O 1
ATOM 1425 N N . ASP A 1 199 ? -10.585 -42.777 -37.318 1.00 42.45 183 ASP A N 1
ATOM 1426 C CA . ASP A 1 199 ? -11.377 -43.969 -37.575 1.00 45.01 183 ASP A CA 1
ATOM 1427 C C . ASP A 1 199 ? -11.041 -44.616 -38.915 1.00 43.77 183 ASP A C 1
ATOM 1428 O O . ASP A 1 199 ? -11.366 -45.778 -39.139 1.00 47.76 183 ASP A O 1
ATOM 1433 N N . TYR A 1 200 ? -10.371 -43.874 -39.795 1.00 43.05 184 TYR A N 1
ATOM 1434 C CA . TYR A 1 200 ? -10.112 -44.363 -41.150 1.00 41.74 184 TYR A CA 1
ATOM 1435 C C . TYR A 1 200 ? -8.677 -44.812 -41.415 1.00 44.04 184 TYR A C 1
ATOM 1436 O O . TYR A 1 200 ? -8.352 -45.249 -42.517 1.00 46.22 184 TYR A O 1
ATOM 1445 N N . THR A 1 201 ? -7.827 -44.737 -40.400 1.00 39.67 185 THR A N 1
ATOM 1446 C CA . THR A 1 201 ? -6.424 -45.109 -40.573 1.00 44.09 185 THR A CA 1
ATOM 1447 C C . THR A 1 201 ? -6.193 -46.625 -40.540 1.00 44.44 185 THR A C 1
ATOM 1448 O O . THR A 1 201 ? -5.489 -47.168 -41.391 1.00 45.42 185 THR A O 1
ATOM 1452 N N . LEU A 1 202 ? -6.789 -47.307 -39.565 1.00 44.89 186 LEU A N 1
ATOM 1453 C CA . LEU A 1 202 ? -6.513 -48.729 -39.357 1.00 45.28 186 LEU A CA 1
ATOM 1454 C C . LEU A 1 202 ? -6.882 -49.576 -40.580 1.00 47.36 186 LEU A C 1
ATOM 1455 O O . LEU A 1 202 ? -6.251 -50.602 -40.846 1.00 42.89 186 LEU A O 1
ATOM 1460 N N . GLY A 1 203 ? -7.890 -49.131 -41.328 1.00 41.35 187 GLY A N 1
ATOM 1461 C CA . GLY A 1 203 ? -8.311 -49.830 -42.533 1.00 46.90 187 GLY A CA 1
ATOM 1462 C C . GLY A 1 203 ? -7.449 -49.591 -43.768 1.00 46.11 187 GLY A C 1
ATOM 1463 O O . GLY A 1 203 ? -7.685 -50.201 -44.811 1.00 48.52 187 GLY A O 1
ATOM 1464 N N . GLN A 1 204 ? -6.465 -48.696 -43.667 1.00 43.81 188 GLN A N 1
ATOM 1465 C CA . GLN A 1 204 ? -5.500 -48.484 -44.752 1.00 40.77 188 GLN A CA 1
ATOM 1466 C C . GLN A 1 204 ? -4.284 -49.380 -44.522 1.00 44.20 188 GLN A C 1
ATOM 1467 O O . GLN A 1 204 ? -3.620 -49.286 -43.479 1.00 40.48 188 GLN A O 1
ATOM 1473 N N . ARG A 1 205 ? -3.983 -50.240 -45.490 1.00 40.72 189 ARG A N 1
ATOM 1474 C CA . ARG A 1 205 ? -2.901 -51.205 -45.320 1.00 42.08 189 ARG A CA 1
ATOM 1475 C C . ARG A 1 205 ? -1.534 -50.533 -45.439 1.00 40.38 189 ARG A C 1
ATOM 1476 O O . ARG A 1 205 ? -0.579 -50.918 -44.754 1.00 39.16 189 ARG A O 1
ATOM 1484 N N . TYR A 1 206 ? -1.447 -49.528 -46.309 1.00 33.99 190 TYR A N 1
ATOM 1485 C CA . TYR A 1 206 ? -0.178 -48.851 -46.583 1.00 37.59 190 TYR A CA 1
ATOM 1486 C C . TYR A 1 206 ? -0.310 -47.329 -46.495 1.00 33.94 190 TYR A C 1
ATOM 1487 O O . TYR A 1 206 ? -0.171 -46.639 -47.496 1.00 35.28 190 TYR A O 1
ATOM 1496 N N . PRO A 1 207 ? -0.586 -46.801 -45.295 1.00 37.14 191 PRO A N 1
ATOM 1497 C CA . PRO A 1 207 ? -0.807 -45.352 -45.156 1.00 32.50 191 PRO A CA 1
ATOM 1498 C C . PRO A 1 207 ? 0.429 -44.496 -45.461 1.00 33.69 191 PRO A C 1
ATOM 1499 O O . PRO A 1 207 ? 1.565 -44.995 -45.414 1.00 30.57 191 PRO A O 1
ATOM 1503 N N . LYS A 1 208 ? 0.195 -43.226 -45.796 1.00 28.61 192 LYS A N 1
ATOM 1504 C CA . LYS A 1 208 ? 1.270 -42.274 -46.064 1.00 34.27 192 LYS A CA 1
ATOM 1505 C C . LYS A 1 208 ? 2.179 -42.148 -44.850 1.00 31.27 192 LYS A C 1
ATOM 1506 O O . LYS A 1 208 ? 1.756 -42.427 -43.720 1.00 27.93 192 LYS A O 1
ATOM 1512 N N . ALA A 1 209 ? 3.416 -41.709 -45.079 1.00 29.24 193 ALA A N 1
ATOM 1513 C CA . ALA A 1 209 ? 4.403 -41.618 -44.009 1.00 31.70 193 ALA A CA 1
ATOM 1514 C C . ALA A 1 209 ? 4.055 -40.518 -43.008 1.00 27.37 193 ALA A C 1
ATOM 1515 O O . ALA A 1 209 ? 4.610 -40.482 -41.914 1.00 31.22 193 ALA A O 1
ATOM 1517 N N . THR A 1 210 ? 3.151 -39.614 -43.390 1.00 27.59 194 THR A N 1
ATOM 1518 C CA . THR A 1 210 ? 2.698 -38.558 -42.482 1.00 28.89 194 THR A CA 1
ATOM 1519 C C . THR A 1 210 ? 1.923 -39.160 -41.305 1.00 27.54 194 THR A C 1
ATOM 1520 O O . THR A 1 210 ? 1.736 -38.503 -40.278 1.00 28.19 194 THR A O 1
ATOM 1524 N N . LEU A 1 211 ? 1.490 -40.413 -41.454 1.00 27.74 195 LEU A N 1
ATOM 1525 C CA . LEU A 1 211 ? 0.732 -41.112 -40.412 1.00 25.59 195 LEU A CA 1
ATOM 1526 C C . LEU A 1 211 ? 1.621 -42.128 -39.686 1.00 33.14 195 LEU A C 1
ATOM 1527 O O . LEU A 1 211 ? 1.117 -43.042 -39.017 1.00 30.19 195 LEU A O 1
ATOM 1532 N N . LEU A 1 212 ? 2.937 -41.968 -39.827 1.00 26.91 196 LEU A N 1
ATOM 1533 C CA . LEU A 1 212 ? 3.903 -42.930 -39.270 1.00 31.86 196 LEU A CA 1
ATOM 1534 C C . LEU A 1 212 ? 3.752 -43.206 -37.765 1.00 31.93 196 LEU A C 1
ATOM 1535 O O . LEU A 1 212 ? 3.795 -44.358 -37.331 1.00 32.94 196 LEU A O 1
ATOM 1540 N N . ILE A 1 213 ? 3.581 -42.157 -36.968 1.00 32.62 197 ILE A N 1
ATOM 1541 C CA . ILE A 1 213 ? 3.400 -42.356 -35.530 1.00 34.47 197 ILE A CA 1
ATOM 1542 C C . ILE A 1 213 ? 2.101 -43.112 -35.212 1.00 35.40 197 ILE A C 1
ATOM 1543 O O . ILE A 1 213 ? 2.084 -43.998 -34.350 1.00 34.48 197 ILE A O 1
ATOM 1548 N N . LYS A 1 214 ? 1.021 -42.770 -35.910 1.00 33.10 198 LYS A N 1
ATOM 1549 C CA . LYS A 1 214 ? -0.249 -43.472 -35.717 1.00 34.82 198 LYS A CA 1
ATOM 1550 C C . LYS A 1 214 ? -0.087 -44.966 -36.040 1.00 34.85 198 LYS A C 1
ATOM 1551 O O . LYS A 1 214 ? -0.489 -45.828 -35.258 1.00 37.27 198 LYS A O 1
ATOM 1557 N N . VAL A 1 215 ? 0.530 -45.265 -37.179 1.00 32.11 199 VAL A N 1
ATOM 1558 C CA . VAL A 1 215 ? 0.766 -46.651 -37.588 1.00 36.62 199 VAL A CA 1
ATOM 1559 C C . VAL A 1 215 ? 1.650 -47.394 -36.576 1.00 35.75 199 VAL A C 1
ATOM 1560 O O . VAL A 1 215 ? 1.361 -48.530 -36.185 1.00 37.01 199 VAL A O 1
ATOM 1564 N N . ALA A 1 216 ? 2.729 -46.746 -36.157 1.00 32.82 200 ALA A N 1
ATOM 1565 C CA . ALA A 1 216 ? 3.624 -47.325 -35.160 1.00 35.31 200 ALA A CA 1
ATOM 1566 C C . ALA A 1 216 ? 2.864 -47.633 -33.864 1.00 37.57 200 ALA A C 1
ATOM 1567 O O . ALA A 1 216 ? 3.021 -48.704 -33.286 1.00 38.69 200 ALA A O 1
ATOM 1569 N N . ALA A 1 217 ? 2.045 -46.684 -33.420 1.00 34.64 201 ALA A N 1
ATOM 1570 C CA . ALA A 1 217 ? 1.202 -46.859 -32.239 1.00 36.20 201 ALA A CA 1
ATOM 1571 C C . ALA A 1 217 ? 0.197 -48.003 -32.415 1.00 42.59 201 ALA A C 1
ATOM 1572 O O . ALA A 1 217 ? -0.024 -48.805 -31.486 1.00 38.56 201 ALA A O 1
ATOM 1574 N N . GLU A 1 218 ? -0.413 -48.080 -33.600 1.00 39.91 202 GLU A N 1
ATOM 1575 C CA . GLU A 1 218 ? -1.377 -49.146 -33.895 1.00 41.45 202 GLU A CA 1
ATOM 1576 C C . GLU A 1 218 ? -0.725 -50.535 -33.837 1.00 42.19 202 GLU A C 1
ATOM 1577 O O . GLU A 1 218 ? -1.327 -51.489 -33.336 1.00 41.24 202 GLU A O 1
ATOM 1583 N N . CYS A 1 219 ? 0.500 -50.643 -34.352 1.00 39.21 203 CYS A N 1
ATOM 1584 C CA . CYS A 1 219 ? 1.251 -51.904 -34.298 1.00 45.15 203 CYS A CA 1
ATOM 1585 C C . CYS A 1 219 ? 1.605 -52.272 -32.859 1.00 43.88 203 CYS A C 1
ATOM 1586 O O . CYS A 1 219 ? 1.449 -53.416 -32.442 1.00 44.13 203 CYS A O 1
ATOM 1589 N N . ALA A 1 220 ? 2.103 -51.286 -32.119 1.00 43.42 204 ALA A N 1
ATOM 1590 C CA . ALA A 1 220 ? 2.509 -51.486 -30.733 1.00 44.24 204 ALA A CA 1
ATOM 1591 C C . ALA A 1 220 ? 1.323 -51.876 -29.859 1.00 49.33 204 ALA A C 1
ATOM 1592 O O . ALA A 1 220 ? 1.490 -52.561 -28.852 1.00 49.49 204 ALA A O 1
ATOM 1594 N N . ALA A 1 221 ? 0.125 -51.440 -30.239 1.00 45.96 205 ALA A N 1
ATOM 1595 C CA . ALA A 1 221 ? -1.063 -51.755 -29.456 1.00 44.58 205 ALA A CA 1
ATOM 1596 C C . ALA A 1 221 ? -1.720 -53.065 -29.905 1.00 46.71 205 ALA A C 1
ATOM 1597 O O . ALA A 1 221 ? -2.776 -53.443 -29.392 1.00 45.95 205 ALA A O 1
ATOM 1599 N N . GLY A 1 222 ? -1.092 -53.754 -30.854 1.00 44.05 206 GLY A N 1
ATOM 1600 C CA . GLY A 1 222 ? -1.606 -55.024 -31.341 1.00 45.18 206 GLY A CA 1
ATOM 1601 C C . GLY A 1 222 ? -2.791 -54.876 -32.272 1.00 46.91 206 GLY A C 1
ATOM 1602 O O . GLY A 1 222 ? -3.517 -55.844 -32.524 1.00 45.91 206 GLY A O 1
ATOM 1603 N N . LYS A 1 223 ? -2.992 -53.666 -32.791 1.00 43.75 207 LYS A N 1
ATOM 1604 C CA . LYS A 1 223 ? -4.121 -53.392 -33.677 1.00 45.85 207 LYS A CA 1
ATOM 1605 C C . LYS A 1 223 ? -3.766 -53.653 -35.138 1.00 46.17 207 LYS A C 1
ATOM 1606 O O . LYS A 1 223 ? -4.602 -54.073 -35.939 1.00 52.26 207 LYS A O 1
ATOM 1612 N N . ARG A 1 224 ? -2.516 -53.385 -35.479 1.00 45.42 208 ARG A N 1
ATOM 1613 C CA . ARG A 1 224 ? -2.045 -53.539 -36.839 1.00 45.19 208 ARG A CA 1
ATOM 1614 C C . ARG A 1 224 ? -0.948 -54.589 -36.827 1.00 45.37 208 ARG A C 1
ATOM 1615 O O . ARG A 1 224 ? -0.084 -54.596 -35.946 1.00 45.84 208 ARG A O 1
ATOM 1623 N N . ASP A 1 225 ? -0.987 -55.480 -37.805 1.00 47.57 209 ASP A N 1
ATOM 1624 C CA . ASP A 1 225 ? -0.139 -56.662 -37.783 1.00 48.96 209 ASP A CA 1
ATOM 1625 C C . ASP A 1 225 ? 1.325 -56.346 -38.063 1.00 49.05 209 ASP A C 1
ATOM 1626 O O . ASP A 1 225 ? 2.218 -56.823 -37.360 1.00 51.40 209 ASP A O 1
ATOM 1631 N N . LYS A 1 226 ? 1.568 -55.548 -39.096 1.00 48.41 210 LYS A N 1
ATOM 1632 C CA . LYS A 1 226 ? 2.928 -55.232 -39.516 1.00 45.84 210 LYS A CA 1
ATOM 1633 C C . LYS A 1 226 ? 3.083 -53.743 -39.816 1.00 43.68 210 LYS A C 1
ATOM 1634 O O . LYS A 1 226 ? 2.103 -53.048 -40.081 1.00 45.07 210 LYS A O 1
ATOM 1640 N N . LEU A 1 227 ? 4.321 -53.263 -39.760 1.00 44.11 211 LEU A N 1
ATOM 1641 C CA . LEU A 1 227 ? 4.660 -51.905 -40.188 1.00 44.08 211 LEU A CA 1
ATOM 1642 C C . LEU A 1 227 ? 5.691 -52.024 -41.309 1.00 44.59 211 LEU A C 1
ATOM 1643 O O . LEU A 1 227 ? 6.701 -52.710 -41.155 1.00 45.79 211 LEU A O 1
ATOM 1648 N N . PHE A 1 228 ? 5.444 -51.373 -42.438 1.00 43.13 212 PHE A N 1
ATOM 1649 C CA . PHE A 1 228 ? 6.379 -51.458 -43.550 1.00 41.12 212 PHE A CA 1
ATOM 1650 C C . PHE A 1 228 ? 7.229 -50.196 -43.661 1.00 40.73 212 PHE A C 1
ATOM 1651 O O . PHE A 1 228 ? 6.710 -49.083 -43.611 1.00 35.86 212 PHE A O 1
ATOM 1659 N N . ILE A 1 229 ? 8.540 -50.367 -43.803 1.00 38.72 213 ILE A N 1
ATOM 1660 C CA . ILE A 1 229 ? 9.397 -49.242 -44.143 1.00 35.00 213 ILE A CA 1
ATOM 1661 C C . ILE A 1 229 ? 9.571 -49.216 -45.655 1.00 36.77 213 ILE A C 1
ATOM 1662 O O . ILE A 1 229 ? 10.234 -50.093 -46.216 1.00 36.65 213 ILE A O 1
ATOM 1667 N N . PHE A 1 230 ? 8.985 -48.223 -46.315 1.00 34.72 214 PHE A N 1
ATOM 1668 C CA . PHE A 1 230 ? 9.115 -48.099 -47.761 1.00 33.56 214 PHE A CA 1
ATOM 1669 C C . PHE A 1 230 ? 10.359 -47.322 -48.144 1.00 36.35 214 PHE A C 1
ATOM 1670 O O . PHE A 1 230 ? 10.327 -46.091 -48.222 1.00 37.42 214 PHE A O 1
ATOM 1678 N N . GLY A 1 231 ? 11.456 -48.043 -48.377 1.00 33.45 215 GLY A N 1
ATOM 1679 C CA . GLY A 1 231 ? 12.713 -47.423 -48.767 1.00 32.83 215 GLY A CA 1
ATOM 1680 C C . GLY A 1 231 ? 13.613 -47.135 -47.577 1.00 36.83 215 GLY A C 1
ATOM 1681 O O . GLY A 1 231 ? 13.166 -46.556 -46.571 1.00 31.98 215 GLY A O 1
ATOM 1682 N N . ASP A 1 232 ? 14.879 -47.541 -47.688 1.00 30.75 216 ASP A N 1
ATOM 1683 C CA . ASP A 1 232 ? 15.864 -47.303 -46.643 1.00 35.52 216 ASP A CA 1
ATOM 1684 C C . ASP A 1 232 ? 17.154 -46.762 -47.240 1.00 36.79 216 ASP A C 1
ATOM 1685 O O . ASP A 1 232 ? 18.205 -46.800 -46.599 1.00 35.47 216 ASP A O 1
ATOM 1690 N N . ASP A 1 233 ? 17.059 -46.231 -48.457 1.00 37.25 217 ASP A N 1
ATOM 1691 C CA . ASP A 1 233 ? 18.225 -45.674 -49.145 1.00 38.60 217 ASP A CA 1
ATOM 1692 C C . ASP A 1 233 ? 18.015 -44.229 -49.609 1.00 38.72 217 ASP A C 1
ATOM 1693 O O . ASP A 1 233 ? 18.579 -43.797 -50.622 1.00 36.08 217 ASP A O 1
ATOM 1698 N N . TYR A 1 234 ? 17.202 -43.477 -48.875 1.00 37.78 218 TYR A N 1
ATOM 1699 C CA . TYR A 1 234 ? 17.031 -42.061 -49.185 1.00 37.21 218 TYR A CA 1
ATOM 1700 C C . TYR A 1 234 ? 18.246 -41.260 -48.733 1.00 35.37 218 TYR A C 1
ATOM 1701 O O . TYR A 1 234 ? 19.018 -41.718 -47.882 1.00 33.97 218 TYR A O 1
ATOM 1710 N N . ASP A 1 235 ? 18.400 -40.064 -49.299 1.00 35.18 219 ASP A N 1
ATOM 1711 C CA . ASP A 1 235 ? 19.447 -39.128 -48.895 1.00 38.18 219 ASP A CA 1
ATOM 1712 C C . ASP A 1 235 ? 19.092 -38.463 -47.562 1.00 40.24 219 ASP A C 1
ATOM 1713 O O . ASP A 1 235 ? 18.908 -37.248 -47.501 1.00 43.47 219 ASP A O 1
ATOM 1718 N N . THR A 1 236 ? 18.965 -39.265 -46.509 1.00 38.72 220 THR A N 1
ATOM 1719 C CA . THR A 1 236 ? 18.668 -38.748 -45.178 1.00 40.28 220 THR A CA 1
ATOM 1720 C C . THR A 1 236 ? 19.639 -39.364 -44.190 1.00 42.85 220 THR A C 1
ATOM 1721 O O . THR A 1 236 ? 20.383 -40.274 -44.545 1.00 43.24 220 THR A O 1
ATOM 1725 N N . LYS A 1 237 ? 19.601 -38.875 -42.952 1.00 40.37 221 LYS A N 1
ATOM 1726 C CA . LYS A 1 237 ? 20.442 -39.377 -41.865 1.00 41.84 221 LYS A CA 1
ATOM 1727 C C . LYS A 1 237 ? 20.555 -40.904 -41.852 1.00 45.21 221 LYS A C 1
ATOM 1728 O O . LYS A 1 237 ? 21.656 -41.449 -41.985 1.00 47.87 221 LYS A O 1
ATOM 1734 N N . ASP A 1 238 ? 19.425 -41.595 -41.728 1.00 40.78 222 ASP A N 1
ATOM 1735 C CA . ASP A 1 238 ? 19.454 -43.054 -41.642 1.00 35.79 222 ASP A CA 1
ATOM 1736 C C . ASP A 1 238 ? 18.876 -43.771 -42.877 1.00 37.21 222 ASP A C 1
ATOM 1737 O O . ASP A 1 238 ? 18.610 -44.973 -42.828 1.00 34.04 222 ASP A O 1
ATOM 1742 N N . GLY A 1 239 ? 18.677 -43.038 -43.971 1.00 35.20 223 GLY A N 1
ATOM 1743 C CA . GLY A 1 239 ? 18.146 -43.626 -45.190 1.00 34.63 223 GLY A CA 1
ATOM 1744 C C . GLY A 1 239 ? 16.629 -43.783 -45.259 1.00 37.46 223 GLY A C 1
ATOM 1745 O O . GLY A 1 239 ? 16.105 -44.168 -46.299 1.00 33.32 223 GLY A O 1
ATOM 1746 N N . THR A 1 240 ? 15.918 -43.500 -44.165 1.00 34.21 224 THR A N 1
ATOM 1747 C CA . THR A 1 240 ? 14.457 -43.611 -44.168 1.00 30.47 224 THR A CA 1
ATOM 1748 C C . THR A 1 240 ? 13.792 -42.232 -44.255 1.00 32.90 224 THR A C 1
ATOM 1749 O O . THR A 1 240 ? 14.461 -41.204 -44.095 1.00 32.50 224 THR A O 1
ATOM 1753 N N . CYS A 1 241 ? 12.485 -42.215 -44.525 1.00 25.35 225 CYS A N 1
ATOM 1754 C CA . CYS A 1 241 ? 11.752 -40.961 -44.702 1.00 29.47 225 CYS A CA 1
ATOM 1755 C C . CYS A 1 241 ? 11.712 -40.117 -43.422 1.00 23.78 225 CYS A C 1
ATOM 1756 O O . CYS A 1 241 ? 11.633 -40.647 -42.318 1.00 27.90 225 CYS A O 1
ATOM 1759 N N . ILE A 1 242 ? 11.766 -38.799 -43.597 1.00 27.23 226 ILE A N 1
ATOM 1760 C CA . ILE A 1 242 ? 11.657 -37.860 -42.491 1.00 28.09 226 ILE A CA 1
ATOM 1761 C C . ILE A 1 242 ? 10.315 -37.117 -42.570 1.00 27.14 226 ILE A C 1
ATOM 1762 O O . ILE A 1 242 ? 9.977 -36.514 -43.594 1.00 24.08 226 ILE A O 1
ATOM 1767 N N . ARG A 1 243 ? 9.544 -37.179 -41.491 1.00 24.29 227 ARG A N 1
ATOM 1768 C CA . ARG A 1 243 ? 8.248 -36.506 -41.460 1.00 26.76 227 ARG A CA 1
ATOM 1769 C C . ARG A 1 243 ? 8.071 -35.689 -40.186 1.00 26.32 227 ARG A C 1
ATOM 1770 O O . ARG A 1 243 ? 8.848 -35.819 -39.242 1.00 22.53 227 ARG A O 1
ATOM 1778 N N . ASP A 1 244 ? 7.006 -34.894 -40.165 1.00 21.70 228 ASP A N 1
ATOM 1779 C CA . ASP A 1 244 ? 6.782 -33.885 -39.152 1.00 22.98 228 ASP A CA 1
ATOM 1780 C C . ASP A 1 244 ? 5.635 -34.339 -38.231 1.00 27.01 228 ASP A C 1
ATOM 1781 O O . ASP A 1 244 ? 4.511 -34.603 -38.696 1.00 24.79 228 ASP A O 1
ATOM 1786 N N . PHE A 1 245 ? 5.931 -34.480 -36.938 1.00 23.81 229 PHE A N 1
ATOM 1787 C CA . PHE A 1 245 ? 4.927 -34.854 -35.933 1.00 23.84 229 PHE A CA 1
ATOM 1788 C C . PHE A 1 245 ? 4.987 -33.878 -34.763 1.00 28.28 229 PHE A C 1
ATOM 1789 O O . PHE A 1 245 ? 6.014 -33.232 -34.543 1.00 26.51 229 PHE A O 1
ATOM 1797 N N . ILE A 1 246 ? 3.899 -33.761 -34.007 1.00 27.35 230 ILE A N 1
ATOM 1798 C CA . ILE A 1 246 ? 3.899 -32.818 -32.893 1.00 29.26 230 ILE A CA 1
ATOM 1799 C C . ILE A 1 246 ? 3.126 -33.340 -31.680 1.00 31.36 230 ILE A C 1
ATOM 1800 O O . ILE A 1 246 ? 2.119 -34.054 -31.819 1.00 27.42 230 ILE A O 1
ATOM 1805 N N . HIS A 1 247 ? 3.614 -32.996 -30.490 1.00 29.59 231 HIS A N 1
ATOM 1806 C CA . HIS A 1 247 ? 2.966 -33.411 -29.247 1.00 28.56 231 HIS A CA 1
ATOM 1807 C C . HIS A 1 247 ? 1.671 -32.614 -29.052 1.00 23.97 231 HIS A C 1
ATOM 1808 O O . HIS A 1 247 ? 1.632 -31.420 -29.319 1.00 24.20 231 HIS A O 1
ATOM 1815 N N . VAL A 1 248 ? 0.615 -33.278 -28.587 1.00 28.44 232 VAL A N 1
ATOM 1816 C CA . VAL A 1 248 ? -0.681 -32.603 -28.438 1.00 27.46 232 VAL A CA 1
ATOM 1817 C C . VAL A 1 248 ? -0.601 -31.363 -27.540 1.00 30.37 232 VAL A C 1
ATOM 1818 O O . VAL A 1 248 ? -1.335 -30.393 -27.749 1.00 28.31 232 VAL A O 1
ATOM 1822 N N . ASP A 1 249 ? 0.298 -31.372 -26.556 1.00 31.17 233 ASP A N 1
ATOM 1823 C CA . ASP A 1 249 ? 0.383 -30.234 -25.638 1.00 31.11 233 ASP A CA 1
ATOM 1824 C C . ASP A 1 249 ? 1.177 -29.072 -26.236 1.00 27.97 233 ASP A C 1
ATOM 1825 O O . ASP A 1 249 ? 1.024 -27.925 -25.810 1.00 25.80 233 ASP A O 1
ATOM 1830 N N . ASP A 1 250 ? 2.010 -29.376 -27.234 1.00 29.27 234 ASP A N 1
ATOM 1831 C CA . ASP A 1 250 ? 2.798 -28.358 -27.937 1.00 29.10 234 ASP A CA 1
ATOM 1832 C C . ASP A 1 250 ? 2.000 -27.653 -29.029 1.00 24.56 234 ASP A C 1
ATOM 1833 O O . ASP A 1 250 ? 2.166 -26.445 -29.273 1.00 25.24 234 ASP A O 1
ATOM 1838 N N . ILE A 1 251 ? 1.161 -28.406 -29.734 1.00 27.24 235 ILE A N 1
ATOM 1839 C CA . ILE A 1 251 ? 0.254 -27.735 -30.671 1.00 26.81 235 ILE A CA 1
ATOM 1840 C C . ILE A 1 251 ? -0.770 -26.957 -29.832 1.00 22.53 235 ILE A C 1
ATOM 1841 O O . ILE A 1 251 ? -1.172 -25.854 -30.194 1.00 22.23 235 ILE A O 1
ATOM 1846 N N . SER A 1 252 ? -1.158 -27.524 -28.692 1.00 25.27 236 SER A N 1
ATOM 1847 C CA . SER A 1 252 ? -2.084 -26.817 -27.805 1.00 25.97 236 SER A CA 1
ATOM 1848 C C . SER A 1 252 ? -1.499 -25.474 -27.378 1.00 26.17 236 SER A C 1
ATOM 1849 O O . SER A 1 252 ? -2.156 -24.448 -27.514 1.00 25.99 236 SER A O 1
ATOM 1852 N N . SER A 1 253 ? -0.251 -25.466 -26.901 1.00 24.10 237 SER A N 1
ATOM 1853 C CA . SER A 1 253 ? 0.335 -24.221 -26.406 1.00 26.08 237 SER A CA 1
ATOM 1854 C C . SER A 1 253 ? 0.492 -23.188 -27.522 1.00 23.52 237 SER A C 1
ATOM 1855 O O . SER A 1 253 ? 0.400 -21.977 -27.292 1.00 25.73 237 SER A O 1
ATOM 1858 N N . ALA A 1 254 ? 0.701 -23.651 -28.751 1.00 24.40 238 ALA A N 1
ATOM 1859 C CA . ALA A 1 254 ? 0.855 -22.711 -29.873 1.00 23.97 238 ALA A CA 1
ATOM 1860 C C . ALA A 1 254 ? -0.425 -21.937 -30.152 1.00 22.83 238 ALA A C 1
ATOM 1861 O O . ALA A 1 254 ? -0.397 -20.844 -30.721 1.00 23.70 238 ALA A O 1
ATOM 1863 N N . HIS A 1 255 ? -1.563 -22.512 -29.780 1.00 27.11 239 HIS A N 1
ATOM 1864 C CA . HIS A 1 255 ? -2.824 -21.803 -29.973 1.00 24.67 239 HIS A CA 1
ATOM 1865 C C . HIS A 1 255 ? -2.925 -20.649 -28.958 1.00 26.20 239 HIS A C 1
ATOM 1866 O O . HIS A 1 255 ? -3.370 -19.547 -29.295 1.00 24.21 239 HIS A O 1
ATOM 1873 N N . LEU A 1 256 ? -2.474 -20.900 -27.729 1.00 25.76 240 LEU A N 1
ATOM 1874 C CA . LEU A 1 256 ? -2.381 -19.839 -26.728 1.00 24.65 240 LEU A CA 1
ATOM 1875 C C . LEU A 1 256 ? -1.418 -18.774 -27.226 1.00 29.69 240 LEU A C 1
ATOM 1876 O O . LEU A 1 256 ? -1.733 -17.580 -27.209 1.00 26.52 240 LEU A O 1
ATOM 1881 N N . ALA A 1 257 ? -0.254 -19.203 -27.717 1.00 28.34 241 ALA A N 1
ATOM 1882 C CA . ALA A 1 257 ? 0.717 -18.237 -28.225 1.00 29.28 241 ALA A CA 1
ATOM 1883 C C . ALA A 1 257 ? 0.147 -17.402 -29.367 1.00 27.96 241 ALA A C 1
ATOM 1884 O O . ALA A 1 257 ? 0.461 -16.219 -29.476 1.00 29.32 241 ALA A O 1
ATOM 1886 N N . ALA A 1 258 ? -0.689 -18.014 -30.215 1.00 27.62 242 ALA A N 1
ATOM 1887 C CA . ALA A 1 258 ? -1.303 -17.315 -31.361 1.00 26.00 242 ALA A CA 1
ATOM 1888 C C . ALA A 1 258 ? -2.259 -16.224 -30.892 1.00 25.78 242 ALA A C 1
ATOM 1889 O O . ALA A 1 258 ? -2.364 -15.156 -31.499 1.00 26.96 242 ALA A O 1
ATOM 1891 N N . LEU A 1 259 ? -2.996 -16.521 -29.830 1.00 30.17 243 LEU A N 1
ATOM 1892 C CA . LEU A 1 259 ? -3.917 -15.537 -29.265 1.00 31.91 243 LEU A CA 1
ATOM 1893 C C . LEU A 1 259 ? -3.118 -14.379 -28.677 1.00 31.31 243 LEU A C 1
ATOM 1894 O O . LEU A 1 259 ? -3.411 -13.209 -28.951 1.00 28.35 243 LEU A O 1
ATOM 1899 N N . ASP A 1 260 ? -2.088 -14.715 -27.898 1.00 29.39 244 ASP A N 1
ATOM 1900 C CA . ASP A 1 260 ? -1.197 -13.700 -27.326 1.00 33.33 244 ASP A CA 1
ATOM 1901 C C . ASP A 1 260 ? -0.658 -12.808 -28.429 1.00 30.37 244 ASP A C 1
ATOM 1902 O O . ASP A 1 260 ? -0.656 -11.580 -28.304 1.00 28.63 244 ASP A O 1
ATOM 1907 N N . TYR A 1 261 ? -0.246 -13.426 -29.534 1.00 29.76 245 TYR A N 1
ATOM 1908 C CA . TYR A 1 261 ? 0.303 -12.680 -30.666 1.00 30.30 245 TYR A CA 1
ATOM 1909 C C . TYR A 1 261 ? -0.669 -11.638 -31.229 1.00 28.91 245 TYR A C 1
ATOM 1910 O O . TYR A 1 261 ? -0.245 -10.561 -31.660 1.00 30.33 245 TYR A O 1
ATOM 1919 N N . LEU A 1 262 ? -1.966 -11.959 -31.255 1.00 31.29 246 LEU A N 1
ATOM 1920 C CA . LEU A 1 262 ? -2.959 -11.033 -31.830 1.00 30.73 246 LEU A CA 1
ATOM 1921 C C . LEU A 1 262 ? -3.248 -9.782 -30.965 1.00 34.23 246 LEU A C 1
ATOM 1922 O O . LEU A 1 262 ? -3.991 -8.883 -31.391 1.00 37.86 246 LEU A O 1
ATOM 1927 N N . LYS A 1 263 ? -2.679 -9.717 -29.760 1.00 37.34 247 LYS A N 1
ATOM 1928 C CA . LYS A 1 263 ? -2.870 -8.531 -28.909 1.00 36.33 247 LYS A CA 1
ATOM 1929 C C . LYS A 1 263 ? -2.356 -7.250 -29.572 1.00 39.36 247 LYS A C 1
ATOM 1930 O O . LYS A 1 263 ? -3.069 -6.252 -29.643 1.00 42.04 247 LYS A O 1
ATOM 1936 N N . GLU A 1 264 ? -1.125 -7.283 -30.076 1.00 41.78 248 GLU A N 1
ATOM 1937 C CA . GLU A 1 264 ? -0.503 -6.075 -30.627 1.00 41.12 248 GLU A CA 1
ATOM 1938 C C . GLU A 1 264 ? -0.157 -6.236 -32.093 1.00 42.30 248 GLU A C 1
ATOM 1939 O O . GLU A 1 264 ? 0.355 -5.308 -32.732 1.00 41.26 248 GLU A O 1
ATOM 1945 N N . ASN A 1 265 ? -0.420 -7.420 -32.629 1.00 37.73 249 ASN A N 1
ATOM 1946 C CA . ASN A 1 265 ? 0.010 -7.711 -33.982 1.00 33.59 249 ASN A CA 1
ATOM 1947 C C . ASN A 1 265 ? -1.145 -7.954 -34.931 1.00 36.79 249 ASN A C 1
ATOM 1948 O O . ASN A 1 265 ? -2.264 -8.237 -34.502 1.00 29.55 249 ASN A O 1
ATOM 1953 N N . GLU A 1 266 ? -0.863 -7.815 -36.221 1.00 35.57 250 GLU A N 1
ATOM 1954 C CA . GLU A 1 266 ? -1.891 -7.940 -37.243 1.00 37.58 250 GLU A CA 1
ATOM 1955 C C . GLU A 1 266 ? -2.168 -9.409 -37.577 1.00 31.32 250 GLU A C 1
ATOM 1956 O O . GLU A 1 266 ? -1.544 -10.319 -37.011 1.00 28.17 250 GLU A O 1
ATOM 1962 N N . SER A 1 267 ? -3.122 -9.632 -38.477 1.00 33.46 251 SER A N 1
ATOM 1963 C CA . SER A 1 267 ? -3.496 -10.988 -38.880 1.00 28.53 251 SER A CA 1
ATOM 1964 C C . SER A 1 267 ? -2.288 -11.723 -39.454 1.00 30.04 251 SER A C 1
ATOM 1965 O O . SER A 1 267 ? -1.391 -11.098 -40.029 1.00 28.34 251 SER A O 1
ATOM 1968 N N . ASN A 1 268 ? -2.242 -13.041 -39.286 1.00 27.00 252 ASN A N 1
ATOM 1969 C CA . ASN A 1 268 ? -1.110 -13.800 -39.811 1.00 29.61 252 ASN A CA 1
ATOM 1970 C C . ASN A 1 268 ? -1.403 -15.287 -39.919 1.00 29.84 252 ASN A C 1
ATOM 1971 O O . ASN A 1 268 ? -2.392 -15.777 -39.359 1.00 27.35 252 ASN A O 1
ATOM 1976 N N . VAL A 1 269 ? -0.526 -16.004 -40.622 1.00 27.40 253 VAL A N 1
ATOM 1977 C CA . VAL A 1 269 ? -0.608 -17.464 -40.693 1.00 24.76 253 VAL A CA 1
ATOM 1978 C C . VAL A 1 269 ? 0.735 -18.058 -40.270 1.00 23.76 253 VAL A C 1
ATOM 1979 O O . VAL A 1 269 ? 1.791 -17.535 -40.637 1.00 25.87 253 VAL A O 1
ATOM 1983 N N . PHE A 1 270 ? 0.699 -19.121 -39.470 1.00 22.44 254 PHE A N 1
ATOM 1984 C CA . PHE A 1 270 ? 1.918 -19.737 -38.964 1.00 26.12 254 PHE A CA 1
ATOM 1985 C C . PHE A 1 270 ? 1.865 -21.234 -39.158 1.00 28.90 254 PHE A C 1
ATOM 1986 O O . PHE A 1 270 ? 0.841 -21.866 -38.843 1.00 20.88 254 PHE A O 1
ATOM 1994 N N . ASN A 1 271 ? 2.970 -21.809 -39.630 1.00 19.63 255 ASN A N 1
ATOM 1995 C CA . ASN A 1 271 ? 3.181 -23.229 -39.433 1.00 24.57 255 ASN A CA 1
ATOM 1996 C C . ASN A 1 271 ? 3.478 -23.445 -37.956 1.00 23.91 255 ASN A C 1
ATOM 1997 O O . ASN A 1 271 ? 4.182 -22.637 -37.338 1.00 24.22 255 ASN A O 1
ATOM 2002 N N . VAL A 1 272 ? 2.991 -24.547 -37.397 1.00 21.98 256 VAL A N 1
ATOM 2003 C CA . VAL A 1 272 ? 3.413 -24.955 -36.067 1.00 23.58 256 VAL A CA 1
ATOM 2004 C C . VAL A 1 272 ? 4.171 -26.260 -36.187 1.00 28.47 256 VAL A C 1
ATOM 2005 O O . VAL A 1 272 ? 3.616 -27.265 -36.643 1.00 22.80 256 VAL A O 1
ATOM 2009 N N . GLY A 1 273 ? 5.439 -26.257 -35.768 1.00 22.71 257 GLY A N 1
ATOM 2010 C CA . GLY A 1 273 ? 6.253 -27.462 -35.841 1.00 23.05 257 GLY A CA 1
ATOM 2011 C C . GLY A 1 273 ? 7.588 -27.279 -35.129 1.00 23.30 257 GLY A C 1
ATOM 2012 O O . GLY A 1 273 ? 7.952 -26.149 -34.757 1.00 24.62 257 GLY A O 1
ATOM 2013 N N . TYR A 1 274 ? 8.320 -28.379 -34.949 1.00 26.38 258 TYR A N 1
ATOM 2014 C CA . TYR A 1 274 ? 9.596 -28.338 -34.239 1.00 25.75 258 TYR A CA 1
ATOM 2015 C C . TYR A 1 274 ? 10.759 -27.814 -35.101 1.00 28.77 258 TYR A C 1
ATOM 2016 O O . TYR A 1 274 ? 11.865 -27.585 -34.581 1.00 27.85 258 TYR A O 1
ATOM 2025 N N . GLY A 1 275 ? 10.513 -27.606 -36.398 1.00 28.19 259 GLY A N 1
ATOM 2026 C CA . GLY A 1 275 ? 11.538 -27.111 -37.316 1.00 25.58 259 GLY A CA 1
ATOM 2027 C C . GLY A 1 275 ? 12.472 -28.213 -37.808 1.00 24.94 259 GLY A C 1
ATOM 2028 O O . GLY A 1 275 ? 13.451 -27.955 -38.525 1.00 24.97 259 GLY A O 1
ATOM 2029 N N . HIS A 1 276 ? 12.175 -29.442 -37.398 1.00 23.13 260 HIS A N 1
ATOM 2030 C CA . HIS A 1 276 ? 12.871 -30.636 -37.890 1.00 28.29 260 HIS A CA 1
ATOM 2031 C C . HIS A 1 276 ? 11.880 -31.783 -37.831 1.00 27.42 260 HIS A C 1
ATOM 2032 O O . HIS A 1 276 ? 10.855 -31.688 -37.139 1.00 30.38 260 HIS A O 1
ATOM 2039 N N . GLY A 1 277 ? 12.196 -32.882 -38.515 1.00 27.72 261 GLY A N 1
ATOM 2040 C CA . GLY A 1 277 ? 11.331 -34.041 -38.511 1.00 22.87 261 GLY A CA 1
ATOM 2041 C C . GLY A 1 277 ? 11.889 -35.193 -37.709 1.00 29.63 261 GLY A C 1
ATOM 2042 O O . GLY A 1 277 ? 12.861 -35.039 -36.960 1.00 27.38 261 GLY A O 1
ATOM 2043 N N . PHE A 1 278 ? 11.239 -36.344 -37.839 1.00 24.84 262 PHE A N 1
ATOM 2044 C CA . PHE A 1 278 ? 11.718 -37.597 -37.265 1.00 28.56 262 PHE A CA 1
ATOM 2045 C C . PHE A 1 278 ? 11.685 -38.636 -38.383 1.00 30.86 262 PHE A C 1
ATOM 2046 O O . PHE A 1 278 ? 10.811 -38.574 -39.251 1.00 25.65 262 PHE A O 1
ATOM 2054 N N . SER A 1 279 ? 12.625 -39.582 -38.370 1.00 31.03 263 SER A N 1
ATOM 2055 C CA . SER A 1 279 ? 12.683 -40.601 -39.417 1.00 30.21 263 SER A CA 1
ATOM 2056 C C . SER A 1 279 ? 11.812 -41.800 -39.047 1.00 31.81 263 SER A C 1
ATOM 2057 O O . SER A 1 279 ? 11.406 -41.952 -37.885 1.00 31.22 263 SER A O 1
ATOM 2060 N N . VAL A 1 280 ? 11.507 -42.632 -40.043 1.00 30.06 264 VAL A N 1
ATOM 2061 C CA . VAL A 1 280 ? 10.714 -43.843 -39.836 1.00 30.07 264 VAL A CA 1
ATOM 2062 C C . VAL A 1 280 ? 11.424 -44.754 -38.847 1.00 28.17 264 VAL A C 1
ATOM 2063 O O . VAL A 1 280 ? 10.808 -45.346 -37.963 1.00 27.49 264 VAL A O 1
ATOM 2067 N N . LYS A 1 281 ? 12.734 -44.861 -39.020 1.00 28.87 265 LYS A N 1
ATOM 2068 C CA . LYS A 1 281 ? 13.570 -45.706 -38.189 1.00 31.37 265 LYS A CA 1
ATOM 2069 C C . LYS A 1 281 ? 13.575 -45.200 -36.739 1.00 33.12 265 LYS A C 1
ATOM 2070 O O . LYS A 1 281 ? 13.453 -45.985 -35.790 1.00 32.35 265 LYS A O 1
ATOM 2076 N N . GLU A 1 282 ? 13.701 -43.886 -36.569 1.00 29.71 266 GLU A N 1
ATOM 2077 C CA . GLU A 1 282 ? 13.661 -43.291 -35.233 1.00 34.27 266 GLU A CA 1
ATOM 2078 C C . GLU A 1 282 ? 12.336 -43.586 -34.521 1.00 36.26 266 GLU A C 1
ATOM 2079 O O . GLU A 1 282 ? 12.321 -44.024 -33.360 1.00 34.35 266 GLU A O 1
ATOM 2085 N N . VAL A 1 283 ? 11.228 -43.365 -35.228 1.00 31.26 267 VAL A N 1
ATOM 2086 C CA . VAL A 1 283 ? 9.906 -43.579 -34.659 1.00 29.90 267 VAL A CA 1
ATOM 2087 C C . VAL A 1 283 ? 9.693 -45.041 -34.264 1.00 33.56 267 VAL A C 1
ATOM 2088 O O . VAL A 1 283 ? 9.114 -45.339 -33.215 1.00 34.16 267 VAL A O 1
ATOM 2092 N N . ILE A 1 284 ? 10.165 -45.957 -35.099 1.00 32.52 268 ILE A N 1
ATOM 2093 C CA . ILE A 1 284 ? 10.041 -47.377 -34.778 1.00 34.85 268 ILE A CA 1
ATOM 2094 C C . ILE A 1 284 ? 10.810 -47.713 -33.502 1.00 37.29 268 ILE A C 1
ATOM 2095 O O . ILE A 1 284 ? 10.251 -48.304 -32.569 1.00 37.61 268 ILE A O 1
ATOM 2100 N N . GLU A 1 285 ? 12.082 -47.316 -33.453 1.00 34.72 269 GLU A N 1
ATOM 2101 C CA . GLU A 1 285 ? 12.913 -47.551 -32.267 1.00 37.77 269 GLU A CA 1
ATOM 2102 C C . GLU A 1 285 ? 12.268 -46.957 -31.007 1.00 39.88 269 GLU A C 1
ATOM 2103 O O . GLU A 1 285 ? 12.099 -47.648 -30.001 1.00 38.74 269 GLU A O 1
ATOM 2109 N N . ALA A 1 286 ? 11.897 -45.679 -31.074 1.00 37.69 270 ALA A N 1
ATOM 2110 C CA . ALA A 1 286 ? 11.222 -45.016 -29.960 1.00 38.08 270 ALA A CA 1
ATOM 2111 C C . ALA A 1 286 ? 9.913 -45.702 -29.548 1.00 38.73 270 ALA A C 1
ATOM 2112 O O . ALA A 1 286 ? 9.671 -45.919 -28.362 1.00 41.67 270 ALA A O 1
ATOM 2114 N N . MET A 1 287 ? 9.058 -46.036 -30.509 1.00 34.61 271 MET A N 1
ATOM 2115 C CA . MET A 1 287 ? 7.787 -46.671 -30.161 1.00 35.78 271 MET A CA 1
ATOM 2116 C C . MET A 1 287 ? 8.003 -48.024 -29.481 1.00 40.59 271 MET A C 1
ATOM 2117 O O . MET A 1 287 ? 7.313 -48.357 -28.503 1.00 39.84 271 MET A O 1
ATOM 2122 N N . LYS A 1 288 ? 8.960 -48.799 -29.994 1.00 38.01 272 LYS A N 1
ATOM 2123 C CA . LYS A 1 288 ? 9.262 -50.111 -29.427 1.00 39.85 272 LYS A CA 1
ATOM 2124 C C . LYS A 1 288 ? 9.783 -49.982 -27.991 1.00 42.69 272 LYS A C 1
ATOM 2125 O O . LYS A 1 288 ? 9.336 -50.693 -27.086 1.00 43.84 272 LYS A O 1
ATOM 2131 N N . LYS A 1 289 ? 10.715 -49.057 -27.791 1.00 39.87 273 LYS A N 1
ATOM 2132 C CA . LYS A 1 289 ? 11.332 -48.844 -26.483 1.00 41.07 273 LYS A CA 1
ATOM 2133 C C . LYS A 1 289 ? 10.314 -48.414 -25.428 1.00 46.23 273 LYS A C 1
ATOM 2134 O O . LYS A 1 289 ? 10.320 -48.897 -24.291 1.00 42.56 273 LYS A O 1
ATOM 2140 N N . VAL A 1 290 ? 9.432 -47.506 -25.830 1.00 43.48 274 VAL A N 1
ATOM 2141 C CA . VAL A 1 290 ? 8.464 -46.889 -24.934 1.00 42.60 274 VAL A CA 1
ATOM 2142 C C . VAL A 1 290 ? 7.273 -47.793 -24.625 1.00 44.86 274 VAL A C 1
ATOM 2143 O O . VAL A 1 290 ? 6.646 -47.671 -23.571 1.00 44.41 274 VAL A O 1
ATOM 2147 N N . SER A 1 291 ? 6.961 -48.705 -25.541 1.00 41.34 275 SER A N 1
ATOM 2148 C CA . SER A 1 291 ? 5.831 -49.607 -25.347 1.00 41.82 275 SER A CA 1
ATOM 2149 C C . SER A 1 291 ? 6.260 -50.975 -24.824 1.00 46.49 275 SER A C 1
ATOM 2150 O O . SER A 1 291 ? 5.451 -51.698 -24.234 1.00 43.08 275 SER A O 1
ATOM 2153 N N . GLY A 1 292 ? 7.518 -51.340 -25.066 1.00 43.80 276 GLY A N 1
ATOM 2154 C CA . GLY A 1 292 ? 7.998 -52.673 -24.734 1.00 45.18 276 GLY A CA 1
ATOM 2155 C C . GLY A 1 292 ? 7.512 -53.742 -25.701 1.00 50.20 276 GLY A C 1
ATOM 2156 O O . GLY A 1 292 ? 7.671 -54.941 -25.450 1.00 45.30 276 GLY A O 1
ATOM 2157 N N . VAL A 1 293 ? 6.920 -53.308 -26.812 1.00 47.32 277 VAL A N 1
ATOM 2158 C CA . VAL A 1 293 ? 6.383 -54.230 -27.804 1.00 44.80 277 VAL A CA 1
ATOM 2159 C C . VAL A 1 293 ? 7.298 -54.273 -29.009 1.00 50.01 277 VAL A C 1
ATOM 2160 O O . VAL A 1 293 ? 7.499 -53.255 -29.676 1.00 44.80 277 VAL A O 1
ATOM 2164 N N . ASP A 1 294 ? 7.854 -55.451 -29.282 1.00 48.72 278 ASP A N 1
ATOM 2165 C CA . ASP A 1 294 ? 8.697 -55.647 -30.451 1.00 47.25 278 ASP A CA 1
ATOM 2166 C C . ASP A 1 294 ? 7.827 -56.059 -31.642 1.00 49.43 278 ASP A C 1
ATOM 2167 O O . ASP A 1 294 ? 7.918 -57.189 -32.131 1.00 48.82 278 ASP A O 1
ATOM 2172 N N . PHE A 1 295 ? 6.982 -55.137 -32.104 1.00 46.35 279 PHE A N 1
ATOM 2173 C CA . PHE A 1 295 ? 6.047 -55.426 -33.196 1.00 45.73 279 PHE A CA 1
ATOM 2174 C C . PHE A 1 295 ? 6.780 -55.700 -34.502 1.00 41.44 279 PHE A C 1
ATOM 2175 O O . PHE A 1 295 ? 7.955 -55.357 -34.647 1.00 40.83 279 PHE A O 1
ATOM 2183 N N . LYS A 1 296 ? 6.077 -56.322 -35.447 1.00 46.91 280 LYS A N 1
ATOM 2184 C CA . LYS A 1 296 ? 6.670 -56.716 -36.729 1.00 47.17 280 LYS A CA 1
ATOM 2185 C C . LYS A 1 296 ? 6.893 -55.543 -37.694 1.00 43.02 280 LYS A C 1
ATOM 2186 O O . LYS A 1 296 ? 5.940 -54.851 -38.078 1.00 40.65 280 LYS A O 1
ATOM 2192 N N . VAL A 1 297 ? 8.148 -55.328 -38.089 1.00 43.34 281 VAL A N 1
ATOM 2193 C CA . VAL A 1 297 ? 8.456 -54.386 -39.169 1.00 45.61 281 VAL A CA 1
ATOM 2194 C C . VAL A 1 297 ? 9.267 -55.025 -40.301 1.00 46.88 281 VAL A C 1
ATOM 2195 O O . VAL A 1 297 ? 10.183 -55.823 -40.058 1.00 44.27 281 VAL A O 1
ATOM 2199 N N . GLU A 1 298 ? 8.912 -54.675 -41.538 1.00 46.62 282 GLU A N 1
ATOM 2200 C CA . GLU A 1 298 ? 9.568 -55.229 -42.717 1.00 44.93 282 GLU A CA 1
ATOM 2201 C C . GLU A 1 298 ? 10.033 -54.137 -43.668 1.00 44.62 282 GLU A C 1
ATOM 2202 O O . GLU A 1 298 ? 9.327 -53.150 -43.902 1.00 45.54 282 GLU A O 1
ATOM 2208 N N . LEU A 1 299 ? 11.229 -54.324 -44.213 1.00 43.46 283 LEU A N 1
ATOM 2209 C CA . LEU A 1 299 ? 11.779 -53.424 -45.211 1.00 37.83 283 LEU A CA 1
ATOM 2210 C C . LEU A 1 299 ? 11.058 -53.632 -46.529 1.00 39.19 283 LEU A C 1
ATOM 2211 O O . LEU A 1 299 ? 10.879 -54.766 -46.977 1.00 38.44 283 LEU A O 1
ATOM 2216 N N . ALA A 1 300 ? 10.641 -52.538 -47.155 1.00 38.78 284 ALA A N 1
ATOM 2217 C CA . ALA A 1 300 ? 10.059 -52.601 -48.490 1.00 35.27 284 ALA A CA 1
ATOM 2218 C C . ALA A 1 300 ? 10.807 -51.651 -49.402 1.00 36.05 284 ALA A C 1
ATOM 2219 O O . ALA A 1 300 ? 11.563 -50.801 -48.926 1.00 35.05 284 ALA A O 1
ATOM 2221 N N . PRO A 1 301 ? 10.597 -51.782 -50.720 1.00 32.41 285 PRO A N 1
ATOM 2222 C CA . PRO A 1 301 ? 11.211 -50.855 -51.678 1.00 33.98 285 PRO A CA 1
ATOM 2223 C C . PRO A 1 301 ? 10.663 -49.449 -51.495 1.00 33.26 285 PRO A C 1
ATOM 2224 O O . PRO A 1 301 ? 9.628 -49.264 -50.848 1.00 36.46 285 PRO A O 1
ATOM 2228 N N . ARG A 1 302 ? 11.345 -48.469 -52.073 1.00 35.71 286 ARG A N 1
ATOM 2229 C CA . ARG A 1 302 ? 10.812 -47.124 -52.141 1.00 35.39 286 ARG A CA 1
ATOM 2230 C C . ARG A 1 302 ? 9.427 -47.140 -52.779 1.00 40.75 286 ARG A C 1
ATOM 2231 O O . ARG A 1 302 ? 9.157 -47.896 -53.714 1.00 42.78 286 ARG A O 1
ATOM 2239 N N . ARG A 1 303 ? 8.554 -46.291 -52.265 1.00 36.55 287 ARG A N 1
ATOM 2240 C CA . ARG A 1 303 ? 7.251 -46.067 -52.846 1.00 38.61 287 ARG A CA 1
ATOM 2241 C C . ARG A 1 303 ? 7.414 -44.856 -53.764 1.00 42.24 287 ARG A C 1
ATOM 2242 O O . ARG A 1 303 ? 7.734 -43.752 -53.302 1.00 37.77 287 ARG A O 1
ATOM 2250 N N . ALA A 1 304 ? 7.260 -45.063 -55.070 1.00 44.00 288 ALA A N 1
ATOM 2251 C CA . ALA A 1 304 ? 7.447 -43.974 -56.030 1.00 41.24 288 ALA A CA 1
ATOM 2252 C C . ALA A 1 304 ? 6.569 -42.793 -55.643 1.00 42.58 288 ALA A C 1
ATOM 2253 O O . ALA A 1 304 ? 5.446 -42.976 -55.160 1.00 47.02 288 ALA A O 1
ATOM 2255 N N . GLY A 1 305 ? 7.093 -41.584 -55.820 1.00 45.33 289 GLY A N 1
ATOM 2256 C CA . GLY A 1 305 ? 6.360 -40.391 -55.443 1.00 47.20 289 GLY A CA 1
ATOM 2257 C C . GLY A 1 305 ? 6.595 -39.870 -54.026 1.00 45.12 289 GLY A C 1
ATOM 2258 O O . GLY A 1 305 ? 6.334 -38.697 -53.750 1.00 46.61 289 GLY A O 1
ATOM 2259 N N . ASP A 1 306 ? 7.073 -40.720 -53.121 1.00 39.77 290 ASP A N 1
ATOM 2260 C CA . ASP A 1 306 ? 7.284 -40.292 -51.732 1.00 37.93 290 ASP A CA 1
ATOM 2261 C C . ASP A 1 306 ? 8.523 -39.412 -51.591 1.00 33.44 290 ASP A C 1
ATOM 2262 O O . ASP A 1 306 ? 9.632 -39.842 -51.914 1.00 33.26 290 ASP A O 1
ATOM 2267 N N . PRO A 1 307 ? 8.352 -38.181 -51.082 1.00 34.86 291 PRO A N 1
ATOM 2268 C CA . PRO A 1 307 ? 9.554 -37.376 -50.835 1.00 30.19 291 PRO A CA 1
ATOM 2269 C C . PRO A 1 307 ? 10.356 -37.949 -49.654 1.00 28.71 291 PRO A C 1
ATOM 2270 O O . PRO A 1 307 ? 9.774 -38.544 -48.734 1.00 27.97 291 PRO A O 1
ATOM 2274 N N . SER A 1 308 ? 11.676 -37.801 -49.682 1.00 27.09 292 SER A N 1
ATOM 2275 C CA . SER A 1 308 ? 12.481 -38.272 -48.561 1.00 31.89 292 SER A CA 1
ATOM 2276 C C . SER A 1 308 ? 12.204 -37.423 -47.303 1.00 26.42 292 SER A C 1
ATOM 2277 O O . SER A 1 308 ? 12.251 -37.922 -46.173 1.00 28.03 292 SER A O 1
ATOM 2280 N N . VAL A 1 309 ? 11.907 -36.143 -47.515 1.00 29.90 293 VAL A N 1
ATOM 2281 C CA . VAL A 1 309 ? 11.705 -35.184 -46.421 1.00 29.15 293 VAL A CA 1
ATOM 2282 C C . VAL A 1 309 ? 10.478 -34.302 -46.684 1.00 26.47 293 VAL A C 1
ATOM 2283 O O . VAL A 1 309 ? 10.316 -33.753 -47.783 1.00 29.16 293 VAL A O 1
ATOM 2287 N N . LEU A 1 310 ? 9.616 -34.185 -45.675 1.00 25.32 294 LEU A N 1
ATOM 2288 C CA . LEU A 1 310 ? 8.471 -33.274 -45.737 1.00 23.86 294 LEU A CA 1
ATOM 2289 C C . LEU A 1 310 ? 8.171 -32.780 -44.314 1.00 22.85 294 LEU A C 1
ATOM 2290 O O . LEU A 1 310 ? 7.642 -33.526 -43.487 1.00 23.20 294 LEU A O 1
ATOM 2295 N N . ILE A 1 311 ? 8.523 -31.529 -44.024 1.00 26.46 295 ILE A N 1
ATOM 2296 C CA . ILE A 1 311 ? 8.296 -30.977 -42.686 1.00 24.32 295 ILE A CA 1
ATOM 2297 C C . ILE A 1 311 ? 7.900 -29.512 -42.799 1.00 22.34 295 ILE A C 1
ATOM 2298 O O . ILE A 1 311 ? 8.089 -28.892 -43.856 1.00 22.65 295 ILE A O 1
ATOM 2303 N N . SER A 1 312 ? 7.361 -28.956 -41.715 1.00 22.61 296 SER A N 1
ATOM 2304 C CA . SER A 1 312 ? 7.013 -27.542 -41.696 1.00 23.96 296 SER A CA 1
ATOM 2305 C C . SER A 1 312 ? 8.270 -26.715 -41.458 1.00 25.60 296 SER A C 1
ATOM 2306 O O . SER A 1 312 ? 9.140 -27.115 -40.670 1.00 24.95 296 SER A O 1
ATOM 2309 N N . ASP A 1 313 ? 8.339 -25.554 -42.099 1.00 23.82 297 ASP A N 1
ATOM 2310 C CA . ASP A 1 313 ? 9.298 -24.528 -41.719 1.00 28.05 297 ASP A CA 1
ATOM 2311 C C . ASP A 1 313 ? 8.662 -23.738 -40.570 1.00 27.90 297 ASP A C 1
ATOM 2312 O O . ASP A 1 313 ? 7.660 -23.060 -40.774 1.00 28.73 297 ASP A O 1
ATOM 2317 N N . ALA A 1 314 ? 9.230 -23.837 -39.368 1.00 25.48 298 ALA A N 1
ATOM 2318 C CA . ALA A 1 314 ? 8.662 -23.177 -38.192 1.00 24.15 298 ALA A CA 1
ATOM 2319 C C . ALA A 1 314 ? 9.405 -21.916 -37.756 1.00 29.81 298 ALA A C 1
ATOM 2320 O O . ALA A 1 314 ? 9.204 -21.439 -36.638 1.00 29.94 298 ALA A O 1
ATOM 2322 N N . SER A 1 315 ? 10.255 -21.374 -38.624 1.00 32.53 299 SER A N 1
ATOM 2323 C CA . SER A 1 315 ? 11.025 -20.187 -38.263 1.00 35.00 299 SER A CA 1
ATOM 2324 C C . SER A 1 315 ? 10.121 -18.960 -37.994 1.00 35.33 299 SER A C 1
ATOM 2325 O O . SER A 1 315 ? 10.349 -18.191 -37.046 1.00 32.83 299 SER A O 1
ATOM 2328 N N . LYS A 1 316 ? 9.079 -18.788 -38.805 1.00 36.54 300 LYS A N 1
ATOM 2329 C CA . LYS A 1 316 ? 8.156 -17.658 -38.618 1.00 33.91 300 LYS A CA 1
ATOM 2330 C C . LYS A 1 316 ? 7.527 -17.610 -37.210 1.00 31.00 300 LYS A C 1
ATOM 2331 O O . LYS A 1 316 ? 7.606 -16.586 -36.518 1.00 32.51 300 LYS A O 1
ATOM 2337 N N . ILE A 1 317 ? 6.928 -18.713 -36.768 1.00 30.41 301 ILE A N 1
ATOM 2338 C CA . ILE A 1 317 ? 6.299 -18.730 -35.452 1.00 29.29 301 ILE A CA 1
ATOM 2339 C C . ILE A 1 317 ? 7.305 -18.500 -34.303 1.00 33.76 301 ILE A C 1
ATOM 2340 O O . ILE A 1 317 ? 6.977 -17.834 -33.318 1.00 28.69 301 ILE A O 1
ATOM 2345 N N . ARG A 1 318 ? 8.518 -19.047 -34.425 1.00 29.49 302 ARG A N 1
ATOM 2346 C CA . ARG A 1 318 ? 9.561 -18.816 -33.418 1.00 32.69 302 ARG A CA 1
ATOM 2347 C C . ARG A 1 318 ? 9.917 -17.331 -33.388 1.00 33.18 302 ARG A C 1
ATOM 2348 O O . ARG A 1 318 ? 10.044 -16.721 -32.319 1.00 33.45 302 ARG A O 1
ATOM 2356 N N . ASN A 1 319 ? 10.070 -16.759 -34.580 1.00 27.50 303 ASN A N 1
ATOM 2357 C CA . ASN A 1 319 ? 10.430 -15.359 -34.727 1.00 33.86 303 ASN A CA 1
ATOM 2358 C C . ASN A 1 319 ? 9.395 -14.351 -34.181 1.00 40.41 303 ASN A C 1
ATOM 2359 O O . ASN A 1 319 ? 9.766 -13.369 -33.525 1.00 35.77 303 ASN A O 1
ATOM 2364 N N . LEU A 1 320 ? 8.108 -14.601 -34.429 1.00 34.25 304 LEU A N 1
ATOM 2365 C CA . LEU A 1 320 ? 7.064 -13.605 -34.160 1.00 31.04 304 LEU A CA 1
ATOM 2366 C C . LEU A 1 320 ? 6.251 -13.813 -32.871 1.00 32.13 304 LEU A C 1
ATOM 2367 O O . LEU A 1 320 ? 5.491 -12.930 -32.454 1.00 35.92 304 LEU A O 1
ATOM 2372 N N . THR A 1 321 ? 6.410 -14.962 -32.228 1.00 29.86 305 THR A N 1
ATOM 2373 C CA . THR A 1 321 ? 5.628 -15.257 -31.037 1.00 31.31 305 THR A CA 1
ATOM 2374 C C . THR A 1 321 ? 6.480 -15.811 -29.897 1.00 34.11 305 THR A C 1
ATOM 2375 O O . THR A 1 321 ? 7.676 -16.052 -30.048 1.00 36.06 305 THR A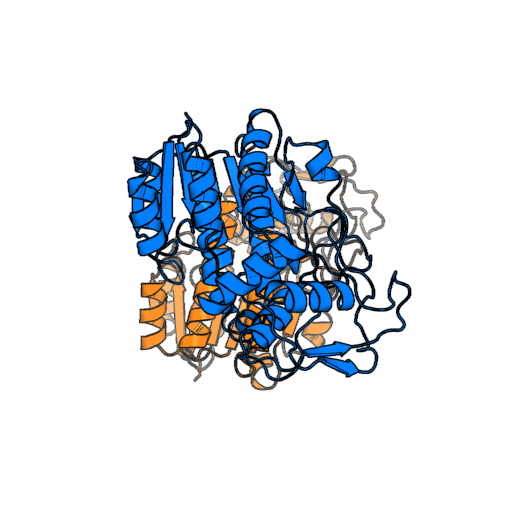 O 1
ATOM 2379 N N . SER A 1 322 ? 5.834 -16.035 -28.763 1.00 33.30 306 SER A N 1
ATOM 2380 C CA . SER A 1 322 ? 6.511 -16.528 -27.580 1.00 39.92 306 SER A CA 1
ATOM 2381 C C . SER A 1 322 ? 6.395 -18.044 -27.488 1.00 32.84 306 SER A C 1
ATOM 2382 O O . SER A 1 322 ? 6.710 -18.621 -26.448 1.00 29.88 306 SER A O 1
ATOM 2385 N N . TRP A 1 323 ? 5.923 -18.693 -28.554 1.00 31.66 307 TRP A N 1
ATOM 2386 C CA . TRP A 1 323 ? 5.719 -20.141 -28.493 1.00 30.02 307 TRP A CA 1
ATOM 2387 C C . TRP A 1 323 ? 7.041 -20.893 -28.312 1.00 29.97 307 TRP A C 1
ATOM 2388 O O . TRP A 1 323 ? 7.973 -20.716 -29.094 1.00 30.00 307 TRP A O 1
ATOM 2399 N N . GLN A 1 324 ? 7.095 -21.738 -27.287 1.00 30.28 308 GLN A N 1
ATOM 2400 C CA . GLN A 1 324 ? 8.257 -22.574 -27.023 1.00 29.06 308 GLN A CA 1
ATOM 2401 C C . GLN A 1 324 ? 7.797 -23.975 -26.665 1.00 31.99 308 GLN A C 1
ATOM 2402 O O . GLN A 1 324 ? 7.255 -24.210 -25.580 1.00 31.80 308 GLN A O 1
ATOM 2408 N N . PRO A 1 325 ? 8.001 -24.925 -27.589 1.00 32.07 309 PRO A N 1
ATOM 2409 C CA . PRO A 1 325 ? 7.543 -26.287 -27.327 1.00 31.92 309 PRO A CA 1
ATOM 2410 C C . PRO A 1 325 ? 8.377 -26.880 -26.212 1.00 33.71 309 PRO A C 1
ATOM 2411 O O . PRO A 1 325 ? 9.525 -26.481 -26.016 1.00 32.65 309 PRO A O 1
ATOM 2415 N N . LYS A 1 326 ? 7.829 -27.827 -25.480 1.00 29.08 310 LYS A N 1
ATOM 2416 C CA . LYS A 1 326 ? 8.646 -28.422 -24.450 1.00 37.23 310 LYS A CA 1
ATOM 2417 C C . LYS A 1 326 ? 8.528 -29.943 -24.442 1.00 37.92 310 LYS A C 1
ATOM 2418 O O . LYS A 1 326 ? 9.031 -30.610 -23.535 1.00 33.19 310 LYS A O 1
ATOM 2424 N N . TYR A 1 327 ? 7.889 -30.494 -25.475 1.00 31.69 311 TYR A N 1
ATOM 2425 C CA . TYR A 1 327 ? 7.855 -31.948 -25.624 1.00 32.19 311 TYR A CA 1
ATOM 2426 C C . TYR A 1 327 ? 8.430 -32.437 -26.960 1.00 31.88 311 TYR A C 1
ATOM 2427 O O . TYR A 1 327 ? 8.020 -33.487 -27.468 1.00 32.27 311 TYR A O 1
ATOM 2436 N N . ASP A 1 328 ? 9.387 -31.684 -27.507 1.00 29.70 312 ASP A N 1
ATOM 2437 C CA . ASP A 1 328 ? 10.161 -32.144 -28.656 1.00 26.96 312 ASP A CA 1
ATOM 2438 C C . ASP A 1 328 ? 11.072 -33.263 -28.166 1.00 29.93 312 ASP A C 1
ATOM 2439 O O . ASP A 1 328 ? 12.267 -33.062 -27.939 1.00 28.03 312 ASP A O 1
ATOM 2444 N N . ASP A 1 329 ? 10.490 -34.442 -27.989 1.00 28.24 313 ASP A N 1
ATOM 2445 C CA . ASP A 1 329 ? 11.191 -35.580 -27.420 1.00 35.94 313 ASP A CA 1
ATOM 2446 C C . ASP A 1 329 ? 10.480 -36.814 -27.953 1.00 33.51 313 ASP A C 1
ATOM 2447 O O . ASP A 1 329 ? 9.340 -37.073 -27.572 1.00 34.08 313 ASP A O 1
ATOM 2452 N N . LEU A 1 330 ? 11.142 -37.563 -28.838 1.00 34.65 314 LEU A N 1
ATOM 2453 C CA . LEU A 1 330 ? 10.468 -38.636 -29.574 1.00 32.37 314 LEU A CA 1
ATOM 2454 C C . LEU A 1 330 ? 9.895 -39.700 -28.655 1.00 33.57 314 LEU A C 1
ATOM 2455 O O . LEU A 1 330 ? 8.835 -40.267 -28.937 1.00 32.74 314 LEU A O 1
ATOM 2460 N N . GLU A 1 331 ? 10.586 -39.988 -27.558 1.00 36.02 315 GLU A N 1
ATOM 2461 C CA . GLU A 1 331 ? 10.082 -41.008 -26.635 1.00 36.60 315 GLU A CA 1
ATOM 2462 C C . GLU A 1 331 ? 8.780 -40.561 -25.965 1.00 34.71 315 GLU A C 1
ATOM 2463 O O . GLU A 1 331 ? 7.832 -41.344 -25.843 1.00 35.69 315 GLU A O 1
ATOM 2469 N N . LEU A 1 332 ? 8.732 -39.294 -25.564 1.00 34.02 316 LEU A N 1
ATOM 2470 C CA . LEU A 1 332 ? 7.524 -38.709 -24.977 1.00 35.10 316 LEU A CA 1
ATOM 2471 C C . LEU A 1 332 ? 6.379 -38.699 -25.980 1.00 33.91 316 LEU A C 1
ATOM 2472 O O . LEU A 1 332 ? 5.229 -39.007 -25.649 1.00 32.64 316 LEU A O 1
ATOM 2477 N N . ILE A 1 333 ? 6.701 -38.318 -27.211 1.00 33.52 317 ILE A N 1
ATOM 2478 C CA . ILE A 1 333 ? 5.698 -38.257 -28.267 1.00 32.25 317 ILE A CA 1
ATOM 2479 C C . ILE A 1 333 ? 5.148 -39.650 -28.554 1.00 32.55 317 ILE A C 1
ATOM 2480 O O . ILE A 1 333 ? 3.928 -39.843 -28.606 1.00 33.86 317 ILE A O 1
ATOM 2485 N N . CYS A 1 334 ? 6.033 -40.632 -28.702 1.00 33.85 318 CYS A N 1
ATOM 2486 C CA . CYS A 1 334 ? 5.572 -42.003 -28.936 1.00 32.36 318 CYS A CA 1
ATOM 2487 C C . CYS A 1 334 ? 4.798 -42.568 -27.747 1.00 34.31 318 CYS A C 1
ATOM 2488 O O . CYS A 1 334 ? 3.781 -43.243 -27.929 1.00 35.69 318 CYS A O 1
ATOM 2491 N N . LYS A 1 335 ? 5.270 -42.281 -26.532 1.00 36.71 319 LYS A N 1
ATOM 2492 C CA . LYS A 1 335 ? 4.554 -42.683 -25.321 1.00 36.55 319 LYS A CA 1
ATOM 2493 C C . LYS A 1 335 ? 3.138 -42.105 -25.306 1.00 35.10 319 LYS A C 1
ATOM 2494 O O . LYS A 1 335 ? 2.164 -42.819 -25.045 1.00 37.20 319 LYS A O 1
ATOM 2500 N N . SER A 1 336 ? 3.031 -40.811 -25.590 1.00 31.81 320 SER A N 1
ATOM 2501 C CA . SER A 1 336 ? 1.732 -40.157 -25.693 1.00 35.04 320 SER A CA 1
ATOM 2502 C C . SER A 1 336 ? 0.840 -40.836 -26.739 1.00 36.34 320 SER A C 1
ATOM 2503 O O . SER A 1 336 ? -0.316 -41.171 -26.459 1.00 34.96 320 SER A O 1
ATOM 2506 N N . ALA A 1 337 ? 1.381 -41.045 -27.938 1.00 33.59 321 ALA A N 1
ATOM 2507 C CA . ALA A 1 337 ? 0.632 -41.696 -29.010 1.00 31.63 321 ALA A CA 1
ATOM 2508 C C . ALA A 1 337 ? 0.173 -43.079 -28.574 1.00 38.09 321 ALA A C 1
ATOM 2509 O O . ALA A 1 337 ? -0.970 -43.479 -28.827 1.00 33.43 321 ALA A O 1
ATOM 2511 N N . PHE A 1 338 ? 1.077 -43.806 -27.916 1.00 37.07 322 PHE A N 1
ATOM 2512 C CA . PHE A 1 338 ? 0.798 -45.163 -27.471 1.00 38.72 322 PHE A CA 1
ATOM 2513 C C . PHE A 1 338 ? -0.331 -45.180 -26.451 1.00 42.11 322 PHE A C 1
ATOM 2514 O O . PHE A 1 338 ? -1.270 -45.977 -26.565 1.00 40.23 322 PHE A O 1
ATOM 2522 N N . ASP A 1 339 ? -0.227 -44.299 -25.456 1.00 41.01 323 ASP A N 1
ATOM 2523 C CA . ASP A 1 339 ? -1.232 -44.203 -24.406 1.00 40.26 323 ASP A CA 1
ATOM 2524 C C . ASP A 1 339 ? -2.582 -43.816 -24.996 1.00 41.53 323 ASP A C 1
ATOM 2525 O O . ASP A 1 339 ? -3.603 -44.433 -24.687 1.00 39.43 323 ASP A O 1
ATOM 2530 N N . TRP A 1 340 ? -2.592 -42.794 -25.848 1.00 37.76 324 TRP A N 1
ATOM 2531 C CA . TRP A 1 340 ? -3.843 -42.383 -26.470 1.00 36.99 324 TRP A CA 1
ATOM 2532 C C . TRP A 1 340 ? -4.407 -43.433 -27.430 1.00 42.86 324 TRP A C 1
ATOM 2533 O O . TRP A 1 340 ? -5.629 -43.591 -27.538 1.00 45.60 324 TRP A O 1
ATOM 2544 N N . GLU A 1 341 ? -3.521 -44.168 -28.098 1.00 39.57 325 GLU A N 1
ATOM 2545 C CA . GLU A 1 341 ? -3.942 -45.202 -29.037 1.00 41.77 325 GLU A CA 1
ATOM 2546 C C . GLU A 1 341 ? -4.855 -46.234 -28.372 1.00 46.87 325 GLU A C 1
ATOM 2547 O O . GLU A 1 341 ? -5.888 -46.629 -28.928 1.00 49.69 325 GLU A O 1
ATOM 2553 N N . LYS A 1 342 ? -4.467 -46.664 -27.176 1.00 47.35 326 LYS A N 1
ATOM 2554 C CA . LYS A 1 342 ? -5.215 -47.677 -26.437 1.00 50.26 326 LYS A CA 1
ATOM 2555 C C . LYS A 1 342 ? -6.580 -47.160 -25.977 1.00 51.47 326 LYS A C 1
ATOM 2556 O O . LYS A 1 342 ? -7.477 -47.943 -25.660 1.00 52.05 326 LYS A O 1
ATOM 2562 N N . GLN A 1 343 ? -6.726 -45.838 -25.963 1.00 49.49 327 GLN A N 1
ATOM 2563 C CA . GLN A 1 343 ? -7.992 -45.181 -25.647 1.00 50.97 327 GLN A CA 1
ATOM 2564 C C . GLN A 1 343 ? -8.893 -45.066 -26.888 1.00 54.69 327 GLN A C 1
ATOM 2565 O O . GLN A 1 343 ? -10.125 -45.046 -26.778 1.00 55.87 327 GLN A O 1
ATOM 2571 N N . CYS A 1 344 ? -8.270 -44.986 -28.065 1.00 53.00 328 CYS A N 1
ATOM 2572 C CA . CYS A 1 344 ? -9.002 -44.858 -29.325 1.00 46.74 328 CYS A CA 1
ATOM 2573 C C . CYS A 1 344 ? -9.977 -46.005 -29.534 1.00 49.16 328 CYS A C 1
ATOM 2574 O O . CYS A 1 344 ? -11.033 -45.817 -30.133 1.00 54.70 328 CYS A O 1
ATOM 2577 N N . GLY B 1 16 ? -42.109 -35.790 -69.683 1.00 51.56 0 GLY B N 1
ATOM 2578 C CA . GLY B 1 16 ? -40.914 -34.962 -69.673 1.00 53.92 0 GLY B CA 1
ATOM 2579 C C . GLY B 1 16 ? -40.147 -34.990 -68.353 1.00 56.24 0 GLY B C 1
ATOM 2580 O O . GLY B 1 16 ? -40.702 -35.327 -67.302 1.00 61.26 0 GLY B O 1
ATOM 2581 N N . SER B 1 17 ? -38.865 -34.631 -68.408 1.00 51.36 1 SER B N 1
ATOM 2582 C CA . SER B 1 17 ? -38.012 -34.572 -67.214 1.00 47.87 1 SER B CA 1
ATOM 2583 C C . SER B 1 17 ? -38.401 -33.454 -66.239 1.00 42.63 1 SER B C 1
ATOM 2584 O O . SER B 1 17 ? -38.768 -32.352 -66.661 1.00 45.11 1 SER B O 1
ATOM 2587 N N . LYS B 1 18 ? -38.297 -33.732 -64.937 1.00 39.54 2 LYS B N 1
ATOM 2588 C CA . LYS B 1 18 ? -38.658 -32.752 -63.911 1.00 39.19 2 LYS B CA 1
ATOM 2589 C C . LYS B 1 18 ? -37.446 -31.892 -63.506 1.00 39.96 2 LYS B C 1
ATOM 2590 O O . LYS B 1 18 ? -36.448 -32.388 -62.960 1.00 36.09 2 LYS B O 1
ATOM 2596 N N . ILE B 1 19 ? -37.556 -30.598 -63.774 1.00 35.80 3 ILE B N 1
ATOM 2597 C CA . ILE B 1 19 ? -36.429 -29.695 -63.670 1.00 37.10 3 ILE B CA 1
ATOM 2598 C C . ILE B 1 19 ? -36.733 -28.574 -62.697 1.00 38.81 3 ILE B C 1
ATOM 2599 O O . ILE B 1 19 ? -37.790 -27.935 -62.783 1.00 39.81 3 ILE B O 1
ATOM 2604 N N . LEU B 1 20 ? -35.802 -28.329 -61.780 1.00 33.05 4 LEU B N 1
ATOM 2605 C CA . LEU B 1 20 ? -35.918 -27.194 -60.877 1.00 31.22 4 LEU B CA 1
ATOM 2606 C C . LEU B 1 20 ? -34.995 -26.066 -61.311 1.00 34.05 4 LEU B C 1
ATOM 2607 O O . LEU B 1 20 ? -33.789 -26.278 -61.530 1.00 32.81 4 LEU B O 1
ATOM 2612 N N . ILE B 1 21 ? -35.560 -24.869 -61.434 1.00 29.62 5 ILE B N 1
ATOM 2613 C CA . ILE B 1 21 ? -34.767 -23.683 -61.734 1.00 30.17 5 ILE B CA 1
ATOM 2614 C C . ILE B 1 21 ? -34.664 -22.811 -60.471 1.00 32.53 5 ILE B C 1
ATOM 2615 O O . ILE B 1 21 ? -35.623 -22.118 -60.117 1.00 29.39 5 ILE B O 1
ATOM 2620 N N . SER B 1 22 ? -33.526 -22.870 -59.770 1.00 29.84 6 SER B N 1
ATOM 2621 C CA . SER B 1 22 ? -33.321 -22.003 -58.610 1.00 25.02 6 SER B CA 1
ATOM 2622 C C . SER B 1 22 ? -32.975 -20.614 -59.125 1.00 28.95 6 SER B C 1
ATOM 2623 O O . SER B 1 22 ? -32.223 -20.484 -60.100 1.00 30.56 6 SER B O 1
ATOM 2626 N N . GLY B 1 23 ? -33.528 -19.577 -58.495 1.00 25.35 7 GLY B N 1
ATOM 2627 C CA . GLY B 1 23 ? -33.325 -18.213 -58.954 1.00 29.10 7 GLY B CA 1
ATOM 2628 C C . GLY B 1 23 ? -34.188 -17.877 -60.160 1.00 30.46 7 GLY B C 1
ATOM 2629 O O . GLY B 1 23 ? -33.952 -16.883 -60.858 1.00 24.87 7 GLY B O 1
ATOM 2630 N N . GLY B 1 24 ? -35.202 -18.710 -60.402 1.00 32.37 8 GLY B N 1
ATOM 2631 C CA . GLY B 1 24 ? -36.030 -18.587 -61.590 1.00 29.52 8 GLY B CA 1
ATOM 2632 C C . GLY B 1 24 ? -36.873 -17.329 -61.709 1.00 33.18 8 GLY B C 1
ATOM 2633 O O . GLY B 1 24 ? -37.447 -17.069 -62.769 1.00 37.62 8 GLY B O 1
ATOM 2634 N N . ALA B 1 25 ? -36.966 -16.551 -60.634 1.00 31.17 9 ALA B N 1
ATOM 2635 C CA . ALA B 1 25 ? -37.711 -15.298 -60.691 1.00 33.60 9 ALA B CA 1
ATOM 2636 C C . ALA B 1 25 ? -36.777 -14.137 -61.003 1.00 32.64 9 ALA B C 1
ATOM 2637 O O . ALA B 1 25 ? -37.219 -12.987 -61.130 1.00 30.65 9 ALA B O 1
ATOM 2639 N N . GLY B 1 26 ? -35.484 -14.443 -61.126 1.00 32.58 10 GLY B N 1
ATOM 2640 C CA . GLY B 1 26 ? -34.478 -13.425 -61.396 1.00 28.88 10 GLY B CA 1
ATOM 2641 C C . GLY B 1 26 ? -34.350 -13.170 -62.884 1.00 30.60 10 GLY B C 1
ATOM 2642 O O . GLY B 1 26 ? -35.141 -13.697 -63.678 1.00 31.19 10 GLY B O 1
ATOM 2643 N N . TYR B 1 27 ? -33.344 -12.385 -63.269 1.00 31.08 11 TYR B N 1
ATOM 2644 C CA . TYR B 1 27 ? -33.211 -11.898 -64.648 1.00 31.06 11 TYR B CA 1
ATOM 2645 C C . TYR B 1 27 ? -32.955 -13.002 -65.691 1.00 33.50 11 TYR B C 1
ATOM 2646 O O . TYR B 1 27 ? -33.752 -13.193 -66.629 1.00 28.49 11 TYR B O 1
ATOM 2655 N N . ILE B 1 28 ? -31.837 -13.708 -65.535 1.00 27.05 12 ILE B N 1
ATOM 2656 C CA . ILE B 1 28 ? -31.500 -14.815 -66.419 1.00 25.65 12 ILE B CA 1
ATOM 2657 C C . ILE B 1 28 ? -32.423 -16.013 -66.166 1.00 30.63 12 ILE B C 1
ATOM 2658 O O . ILE B 1 28 ? -32.829 -16.714 -67.108 1.00 31.11 12 ILE B O 1
ATOM 2663 N N . GLY B 1 29 ? -32.725 -16.271 -64.896 1.00 28.41 13 GLY B N 1
ATOM 2664 C CA . GLY B 1 29 ? -33.560 -17.403 -64.542 1.00 27.33 13 GLY B CA 1
ATOM 2665 C C . GLY B 1 29 ? -34.943 -17.334 -65.176 1.00 31.01 13 GLY B C 1
ATOM 2666 O O . GLY B 1 29 ? -35.501 -18.364 -65.585 1.00 32.15 13 GLY B O 1
ATOM 2667 N N . SER B 1 30 ? -35.507 -16.128 -65.251 1.00 31.18 14 SER B N 1
ATOM 2668 C CA . SER B 1 30 ? -36.848 -15.961 -65.807 1.00 30.58 14 SER B CA 1
ATOM 2669 C C . SER B 1 30 ? -36.830 -16.118 -67.328 1.00 32.52 14 SER B C 1
ATOM 2670 O O . SER B 1 30 ? -37.763 -16.663 -67.910 1.00 32.64 14 SER B O 1
ATOM 2673 N N . HIS B 1 31 ? -35.764 -15.652 -67.976 1.00 32.69 15 HIS B N 1
ATOM 2674 C CA . HIS B 1 31 ? -35.633 -15.848 -69.418 1.00 31.78 15 HIS B CA 1
ATOM 2675 C C . HIS B 1 31 ? -35.320 -17.304 -69.759 1.00 34.81 15 HIS B C 1
ATOM 2676 O O . HIS B 1 31 ? -35.686 -17.795 -70.832 1.00 34.86 15 HIS B O 1
ATOM 2683 N N . THR B 1 32 ? -34.648 -18.000 -68.845 1.00 29.46 16 THR B N 1
ATOM 2684 C CA . THR B 1 32 ? -34.372 -19.419 -69.041 1.00 29.76 16 THR B CA 1
ATOM 2685 C C . THR B 1 32 ? -35.654 -20.223 -68.812 1.00 31.72 16 THR B C 1
ATOM 2686 O O . THR B 1 32 ? -35.937 -21.179 -69.537 1.00 32.88 16 THR B O 1
ATOM 2690 N N . LEU B 1 33 ? -36.418 -19.827 -67.799 1.00 33.35 17 LEU B N 1
ATOM 2691 C CA . LEU B 1 33 ? -37.707 -20.440 -67.516 1.00 32.66 17 LEU B CA 1
ATOM 2692 C C . LEU B 1 33 ? -38.618 -20.335 -68.738 1.00 34.43 17 LEU B C 1
ATOM 2693 O O . LEU B 1 33 ? -39.244 -21.312 -69.125 1.00 40.39 17 LEU B O 1
ATOM 2698 N N . ARG B 1 34 ? -38.691 -19.154 -69.345 1.00 36.17 18 ARG B N 1
ATOM 2699 C CA . ARG B 1 34 ? -39.529 -18.972 -70.534 1.00 41.31 18 ARG B CA 1
ATOM 2700 C C . ARG B 1 34 ? -39.152 -19.953 -71.653 1.00 44.59 18 ARG B C 1
ATOM 2701 O O . ARG B 1 34 ? -40.029 -20.532 -72.305 1.00 41.90 18 ARG B O 1
ATOM 2709 N N . GLN B 1 35 ? -37.852 -20.163 -71.857 1.00 37.13 19 GLN B N 1
ATOM 2710 C CA . GLN B 1 35 ? -37.402 -21.120 -72.861 1.00 33.00 19 GLN B CA 1
ATOM 2711 C C . GLN B 1 35 ? -37.718 -22.566 -72.472 1.00 42.89 19 GLN B C 1
ATOM 2712 O O . GLN B 1 35 ? -38.080 -23.379 -73.329 1.00 42.18 19 GLN B O 1
ATOM 2718 N N . PHE B 1 36 ? -37.614 -22.885 -71.184 1.00 38.97 20 PHE B N 1
ATOM 2719 C CA . PHE B 1 36 ? -37.893 -24.248 -70.722 1.00 40.23 20 PHE B CA 1
ATOM 2720 C C . PHE B 1 36 ? -39.381 -24.616 -70.846 1.00 40.26 20 PHE B C 1
ATOM 2721 O O . PHE B 1 36 ? -39.730 -25.776 -71.059 1.00 42.36 20 PHE B O 1
ATOM 2729 N N . LEU B 1 37 ? -40.245 -23.616 -70.718 1.00 36.91 21 LEU B N 1
ATOM 2730 C CA . LEU B 1 37 ? -41.686 -23.816 -70.824 1.00 42.98 21 LEU B CA 1
ATOM 2731 C C . LEU B 1 37 ? -42.123 -24.150 -72.257 1.00 46.92 21 LEU B C 1
ATOM 2732 O O . LEU B 1 37 ? -43.269 -24.533 -72.492 1.00 47.97 21 LEU B O 1
ATOM 2737 N N . LYS B 1 38 ? -41.204 -24.007 -73.207 1.00 42.78 22 LYS B N 1
ATOM 2738 C CA . LYS B 1 38 ? -41.467 -24.396 -74.582 1.00 46.12 22 LYS B CA 1
ATOM 2739 C C . LYS B 1 38 ? -41.151 -25.867 -74.801 1.00 48.89 22 LYS B C 1
ATOM 2740 O O . LYS B 1 38 ? -41.599 -26.458 -75.781 1.00 52.52 22 LYS B O 1
ATOM 2746 N N . THR B 1 39 ? -40.379 -26.450 -73.887 1.00 47.06 23 THR B N 1
ATOM 2747 C CA . THR B 1 39 ? -40.011 -27.860 -73.965 1.00 43.03 23 THR B CA 1
ATOM 2748 C C . THR B 1 39 ? -41.098 -28.711 -73.333 1.00 44.77 23 THR B C 1
ATOM 2749 O O . THR B 1 39 ? -42.106 -28.190 -72.856 1.00 47.63 23 THR B O 1
ATOM 2753 N N . ASP B 1 40 ? -40.877 -30.022 -73.317 1.00 45.78 24 ASP B N 1
ATOM 2754 C CA . ASP B 1 40 ? -41.845 -30.963 -72.767 1.00 54.35 24 ASP B CA 1
ATOM 2755 C C . ASP B 1 40 ? -41.550 -31.263 -71.305 1.00 53.01 24 ASP B C 1
ATOM 2756 O O . ASP B 1 40 ? -42.126 -32.177 -70.707 1.00 50.80 24 ASP B O 1
ATOM 2761 N N . HIS B 1 41 ? -40.649 -30.479 -70.728 1.00 49.79 25 HIS B N 1
ATOM 2762 C CA . HIS B 1 41 ? -40.230 -30.719 -69.359 1.00 46.55 25 HIS B CA 1
ATOM 2763 C C . HIS B 1 41 ? -41.258 -30.253 -68.334 1.00 43.46 25 HIS B C 1
ATOM 2764 O O . HIS B 1 41 ? -41.967 -29.264 -68.534 1.00 44.37 25 HIS B O 1
ATOM 2771 N N . GLU B 1 42 ? -41.334 -30.998 -67.240 1.00 41.92 26 GLU B N 1
ATOM 2772 C CA . GLU B 1 42 ? -42.040 -30.564 -66.052 1.00 43.84 26 GLU B CA 1
ATOM 2773 C C . GLU B 1 42 ? -41.124 -29.568 -65.342 1.00 42.91 26 GLU B C 1
ATOM 2774 O O . GLU B 1 42 ? -40.054 -29.942 -64.838 1.00 39.70 26 GLU B O 1
ATOM 2780 N N . ILE B 1 43 ? -41.534 -28.305 -65.323 1.00 40.20 27 ILE B N 1
ATOM 2781 C CA . ILE B 1 43 ? -40.699 -27.236 -64.795 1.00 42.10 27 ILE B CA 1
ATOM 2782 C C . ILE B 1 43 ? -41.158 -26.762 -63.420 1.00 42.86 27 ILE B C 1
ATOM 2783 O O . ILE B 1 43 ? -42.353 -26.525 -63.194 1.00 39.14 27 ILE B O 1
ATOM 2788 N N . CYS B 1 44 ? -40.197 -26.607 -62.513 1.00 35.66 28 CYS B N 1
ATOM 2789 C CA . CYS B 1 44 ? -40.441 -25.953 -61.229 1.00 33.78 28 CYS B CA 1
ATOM 2790 C C . CYS B 1 44 ? -39.462 -24.798 -61.034 1.00 37.05 28 CYS B C 1
ATOM 2791 O O . CYS B 1 44 ? -38.355 -24.810 -61.587 1.00 36.87 28 CYS B O 1
ATOM 2794 N N . VAL B 1 45 ? -39.881 -23.805 -60.255 1.00 34.37 29 VAL B N 1
ATOM 2795 C CA . VAL B 1 45 ? -39.060 -22.640 -59.953 1.00 33.44 29 VAL B CA 1
ATOM 2796 C C . VAL B 1 45 ? -38.947 -22.472 -58.435 1.00 39.05 29 VAL B C 1
ATOM 2797 O O . VAL B 1 45 ? -39.946 -22.585 -57.708 1.00 36.00 29 VAL B O 1
ATOM 2801 N N . LEU B 1 46 ? -37.727 -22.219 -57.959 1.00 31.61 30 LEU B N 1
ATOM 2802 C CA . LEU B 1 46 ? -37.503 -21.884 -56.553 1.00 28.86 30 LEU B CA 1
ATOM 2803 C C . LEU B 1 46 ? -36.893 -20.485 -56.499 1.00 31.57 30 LEU B C 1
ATOM 2804 O O . LEU B 1 46 ? -35.987 -20.166 -57.274 1.00 31.68 30 LEU B O 1
ATOM 2809 N N . ASP B 1 47 ? -37.408 -19.642 -55.613 1.00 29.77 31 ASP B N 1
ATOM 2810 C CA . ASP B 1 47 ? -36.910 -18.275 -55.476 1.00 31.86 31 ASP B CA 1
ATOM 2811 C C . ASP B 1 47 ? -37.477 -17.663 -54.202 1.00 34.40 31 ASP B C 1
ATOM 2812 O O . ASP B 1 47 ? -38.638 -17.900 -53.852 1.00 34.40 31 ASP B O 1
ATOM 2817 N N . ASN B 1 48 ? -36.663 -16.880 -53.499 1.00 30.74 32 ASN B N 1
ATOM 2818 C CA . ASN B 1 48 ? -37.135 -16.222 -52.284 1.00 29.37 32 ASN B CA 1
ATOM 2819 C C . ASN B 1 48 ? -37.620 -14.807 -52.572 1.00 30.15 32 ASN B C 1
ATOM 2820 O O . ASN B 1 48 ? -38.004 -14.078 -51.657 1.00 29.57 32 ASN B O 1
ATOM 2825 N N . LEU B 1 49 ? -37.571 -14.418 -53.844 1.00 31.34 33 LEU B N 1
ATOM 2826 C CA . LEU B 1 49 ? -38.052 -13.105 -54.282 1.00 34.63 33 LEU B CA 1
ATOM 2827 C C . LEU B 1 49 ? -37.308 -11.934 -53.633 1.00 40.27 33 LEU B C 1
ATOM 2828 O O . LEU B 1 49 ? -37.829 -10.818 -53.578 1.00 38.14 33 LEU B O 1
ATOM 2833 N N . SER B 1 50 ? -36.091 -12.183 -53.155 1.00 34.53 34 SER B N 1
ATOM 2834 C CA . SER B 1 50 ? -35.291 -11.132 -52.539 1.00 32.01 34 SER B CA 1
ATOM 2835 C C . SER B 1 50 ? -34.962 -10.045 -53.551 1.00 36.80 34 SER B C 1
ATOM 2836 O O . SER B 1 50 ? -34.714 -8.886 -53.197 1.00 39.18 34 SER B O 1
ATOM 2839 N N . LYS B 1 51 ? -34.963 -10.420 -54.820 1.00 39.16 35 LYS B N 1
ATOM 2840 C CA . LYS B 1 51 ? -34.627 -9.488 -55.882 1.00 37.91 35 LYS B CA 1
ATOM 2841 C C . LYS B 1 51 ? -35.498 -9.806 -57.080 1.00 46.25 35 LYS B C 1
ATOM 2842 O O . LYS B 1 51 ? -35.911 -8.905 -57.817 1.00 51.69 35 LYS B O 1
ATOM 2848 N N . GLY B 1 52 ? -35.786 -11.095 -57.259 1.00 40.01 36 GLY B N 1
ATOM 2849 C CA . GLY B 1 52 ? -36.615 -11.543 -58.366 1.00 43.07 36 GLY B CA 1
ATOM 2850 C C . GLY B 1 52 ? -38.062 -11.105 -58.215 1.00 48.00 36 GLY B C 1
ATOM 2851 O O . GLY B 1 52 ? -38.542 -10.905 -57.097 1.00 49.00 36 GLY B O 1
ATOM 2852 N N . SER B 1 53 ? -38.761 -10.963 -59.339 1.00 49.82 37 SER B N 1
ATOM 2853 C CA . SER B 1 53 ? -40.131 -10.459 -59.325 1.00 54.81 37 SER B CA 1
ATOM 2854 C C . SER B 1 53 ? -41.137 -11.588 -59.520 1.00 59.48 37 SER B C 1
ATOM 2855 O O . SER B 1 53 ? -41.022 -12.386 -60.458 1.00 55.95 37 SER B O 1
ATOM 2858 N N . LYS B 1 54 ? -42.120 -11.651 -58.626 1.00 63.04 38 LYS B N 1
ATOM 2859 C CA . LYS B 1 54 ? -43.209 -12.612 -58.759 1.00 67.72 38 LYS B CA 1
ATOM 2860 C C . LYS B 1 54 ? -44.083 -12.229 -59.952 1.00 69.63 38 LYS B C 1
ATOM 2861 O O . LYS B 1 54 ? -44.813 -13.063 -60.493 1.00 70.05 38 LYS B O 1
ATOM 2867 N N . ILE B 1 55 ? -43.986 -10.961 -60.355 1.00 69.39 39 ILE B N 1
ATOM 2868 C CA . ILE B 1 55 ? -44.706 -10.433 -61.514 1.00 70.23 39 ILE B CA 1
ATOM 2869 C C . ILE B 1 55 ? -44.372 -11.208 -62.797 1.00 72.90 39 ILE B C 1
ATOM 2870 O O . ILE B 1 55 ? -45.266 -11.762 -63.448 1.00 73.39 39 ILE B O 1
ATOM 2875 N N . ALA B 1 56 ? -43.087 -11.242 -63.150 1.00 71.12 40 ALA B N 1
ATOM 2876 C CA . ALA B 1 56 ? -42.602 -12.037 -64.280 1.00 67.44 40 ALA B CA 1
ATOM 2877 C C . ALA B 1 56 ? -43.016 -13.509 -64.162 1.00 69.51 40 ALA B C 1
ATOM 2878 O O . ALA B 1 56 ? -43.277 -14.170 -65.169 1.00 70.97 40 ALA B O 1
ATOM 2880 N N . ILE B 1 57 ? -43.072 -14.013 -62.929 1.00 68.69 41 ILE B N 1
ATOM 2881 C CA . ILE B 1 57 ? -43.481 -15.397 -62.660 1.00 69.74 41 ILE B CA 1
ATOM 2882 C C . ILE B 1 57 ? -44.957 -15.678 -62.995 1.00 72.63 41 ILE B C 1
ATOM 2883 O O . ILE B 1 57 ? -45.265 -16.638 -63.712 1.00 70.22 41 ILE B O 1
ATOM 2888 N N . GLU B 1 58 ? -45.863 -14.857 -62.465 1.00 71.74 42 GLU B N 1
ATOM 2889 C CA . GLU B 1 58 ? -47.297 -15.021 -62.716 1.00 74.28 42 GLU B CA 1
ATOM 2890 C C . GLU B 1 58 ? -47.632 -14.896 -64.201 1.00 74.73 42 GLU B C 1
ATOM 2891 O O . GLU B 1 58 ? -48.444 -15.657 -64.729 1.00 76.97 42 GLU B O 1
ATOM 2897 N N . ASP B 1 59 ? -46.994 -13.937 -64.868 1.00 75.04 43 ASP B N 1
ATOM 2898 C CA . ASP B 1 59 ? -47.269 -13.652 -66.276 1.00 75.90 43 ASP B CA 1
ATOM 2899 C C . ASP B 1 59 ? -46.670 -14.700 -67.220 1.00 76.85 43 ASP B C 1
ATOM 2900 O O . ASP B 1 59 ? -46.868 -14.643 -68.437 1.00 78.59 43 ASP B O 1
ATOM 2905 N N . LEU B 1 60 ? -45.939 -15.652 -66.643 1.00 74.22 44 LEU B N 1
ATOM 2906 C CA . LEU B 1 60 ? -45.467 -16.830 -67.366 1.00 72.30 44 LEU B CA 1
ATOM 2907 C C . LEU B 1 60 ? -46.298 -18.047 -66.955 1.00 73.27 44 LEU B C 1
ATOM 2908 O O . LEU B 1 60 ? -46.536 -18.948 -67.764 1.00 72.67 44 LEU B O 1
ATOM 2913 N N . ALA B 1 61 ? -46.741 -18.056 -65.694 1.00 73.60 45 ALA B N 1
ATOM 2914 C CA . ALA B 1 61 ? -47.612 -19.114 -65.164 1.00 73.27 45 ALA B CA 1
ATOM 2915 C C . ALA B 1 61 ? -49.024 -19.025 -65.745 1.00 77.26 45 ALA B C 1
ATOM 2916 O O . ALA B 1 61 ? -49.914 -19.787 -65.362 1.00 77.54 45 ALA B O 1
ATOM 2918 N N . ALA B 1 62 ? -49.215 -18.069 -66.653 1.00 81.78 46 ALA B N 1
ATOM 2919 C CA . ALA B 1 62 ? -50.401 -18.007 -67.502 1.00 81.54 46 ALA B CA 1
ATOM 2920 C C . ALA B 1 62 ? -50.155 -18.859 -68.749 1.00 80.76 46 ALA B C 1
ATOM 2921 O O . ALA B 1 62 ? -50.945 -19.747 -69.077 1.00 81.09 46 ALA B O 1
ATOM 2923 N N . THR B 1 63 ? -49.039 -18.575 -69.422 1.00 81.34 47 THR B N 1
ATOM 2924 C CA . THR B 1 63 ? -48.610 -19.267 -70.642 1.00 79.03 47 THR B CA 1
ATOM 2925 C C . THR B 1 63 ? -48.622 -20.795 -70.519 1.00 77.79 47 THR B C 1
ATOM 2926 O O . THR B 1 63 ? -49.344 -21.476 -71.250 1.00 77.49 47 THR B O 1
ATOM 2930 N N . ARG B 1 64 ? -47.801 -21.324 -69.613 1.00 76.04 48 ARG B N 1
ATOM 2931 C CA . ARG B 1 64 ? -47.836 -22.748 -69.267 1.00 69.85 48 ARG B CA 1
ATOM 2932 C C . ARG B 1 64 ? -47.772 -22.914 -67.747 1.00 66.35 48 ARG B C 1
ATOM 2933 O O . ARG B 1 64 ? -47.233 -22.060 -67.041 1.00 66.19 48 ARG B O 1
ATOM 2941 N N . ALA B 1 65 ? -48.332 -24.008 -67.242 1.00 62.01 49 ALA B N 1
ATOM 2942 C CA . ALA B 1 65 ? -48.351 -24.241 -65.804 1.00 57.84 49 ALA B CA 1
ATOM 2943 C C . ALA B 1 65 ? -46.995 -24.743 -65.295 1.00 59.72 49 ALA B C 1
ATOM 2944 O O . ALA B 1 65 ? -46.446 -25.729 -65.802 1.00 58.65 49 ALA B O 1
ATOM 2946 N N . PHE B 1 66 ? -46.455 -24.053 -64.296 1.00 54.97 50 PHE B N 1
ATOM 2947 C CA . PHE B 1 66 ? -45.243 -24.514 -63.626 1.00 48.86 50 PHE B CA 1
ATOM 2948 C C . PHE B 1 66 ? -45.373 -24.320 -62.115 1.00 48.60 50 PHE B C 1
ATOM 2949 O O . PHE B 1 66 ? -46.051 -23.402 -61.641 1.00 45.45 50 PHE B O 1
ATOM 2957 N N . LYS B 1 67 ? -44.739 -25.210 -61.366 1.00 44.71 51 LYS B N 1
ATOM 2958 C CA . LYS B 1 67 ? -44.805 -25.191 -59.918 1.00 39.53 51 LYS B CA 1
ATOM 2959 C C . LYS B 1 67 ? -43.851 -24.121 -59.402 1.00 43.29 51 LYS B C 1
ATOM 2960 O O . LYS B 1 67 ? -42.679 -24.088 -59.796 1.00 42.45 51 LYS B O 1
ATOM 2966 N N . PHE B 1 68 ? -44.338 -23.239 -58.535 1.00 38.97 52 PHE B N 1
ATOM 2967 C CA . PHE B 1 68 ? -43.471 -22.225 -57.943 1.00 39.40 52 PHE B CA 1
ATOM 2968 C C . PHE B 1 68 ? -43.311 -22.399 -56.439 1.00 43.47 52 PHE B C 1
ATOM 2969 O O . PHE B 1 68 ? -44.302 -22.490 -55.707 1.00 40.77 52 PHE B O 1
ATOM 2977 N N . PHE B 1 69 ? -42.060 -22.434 -55.980 1.00 39.63 53 PHE B N 1
ATOM 2978 C CA . PHE B 1 69 ? -41.768 -22.582 -54.557 1.00 32.90 53 PHE B CA 1
ATOM 2979 C C . PHE B 1 69 ? -41.040 -21.352 -54.029 1.00 39.53 53 PHE B C 1
ATOM 2980 O O . PHE B 1 69 ? -39.861 -21.131 -54.354 1.00 34.20 53 PHE B O 1
ATOM 2988 N N . GLU B 1 70 ? -41.748 -20.542 -53.240 1.00 31.57 54 GLU B N 1
ATOM 2989 C CA . GLU B 1 70 ? -41.148 -19.373 -52.614 1.00 36.86 54 GLU B CA 1
ATOM 2990 C C . GLU B 1 70 ? -40.366 -19.827 -51.388 1.00 40.56 54 GLU B C 1
ATOM 2991 O O . GLU B 1 70 ? -40.844 -19.736 -50.260 1.00 45.36 54 GLU B O 1
ATOM 2997 N N . GLN B 1 71 ? -39.158 -20.322 -51.631 1.00 38.85 55 GLN B N 1
ATOM 2998 C CA . GLN B 1 71 ? -38.338 -20.952 -50.605 1.00 37.32 55 GLN B CA 1
ATOM 2999 C C . GLN B 1 71 ? -36.938 -20.314 -50.615 1.00 33.40 55 GLN B C 1
ATOM 3000 O O . GLN B 1 71 ? -36.388 -20.020 -51.672 1.00 30.91 55 GLN B O 1
ATOM 3006 N N . ASP B 1 72 ? -36.376 -20.076 -49.437 1.00 30.79 56 ASP B N 1
ATOM 3007 C CA . ASP B 1 72 ? -35.043 -19.484 -49.341 1.00 27.59 56 ASP B CA 1
ATOM 3008 C C . ASP B 1 72 ? -34.019 -20.612 -49.191 1.00 28.10 56 ASP B C 1
ATOM 3009 O O . ASP B 1 72 ? -34.194 -21.527 -48.369 1.00 24.83 56 ASP B O 1
ATOM 3014 N N . LEU B 1 73 ? -32.961 -20.567 -49.995 1.00 27.44 57 LEU B N 1
ATOM 3015 C CA . LEU B 1 73 ? -31.947 -21.625 -49.969 1.00 23.15 57 LEU B CA 1
ATOM 3016 C C . LEU B 1 73 ? -31.222 -21.719 -48.624 1.00 23.55 57 LEU B C 1
ATOM 3017 O O . LEU B 1 73 ? -30.572 -22.729 -48.339 1.00 23.24 57 LEU B O 1
ATOM 3022 N N . SER B 1 74 ? -31.329 -20.676 -47.803 1.00 23.18 58 SER B N 1
ATOM 3023 C CA . SER B 1 74 ? -30.644 -20.651 -46.501 1.00 23.44 58 SER B CA 1
ATOM 3024 C C . SER B 1 74 ? -31.364 -21.509 -45.458 1.00 29.02 58 SER B C 1
ATOM 3025 O O . SER B 1 74 ? -30.825 -21.823 -44.386 1.00 24.33 58 SER B O 1
ATOM 3028 N N . ASP B 1 75 ? -32.585 -21.908 -45.787 1.00 28.23 59 ASP B N 1
ATOM 3029 C CA . ASP B 1 75 ? -33.345 -22.805 -44.936 1.00 27.01 59 ASP B CA 1
ATOM 3030 C C . ASP B 1 75 ? -33.068 -24.247 -45.370 1.00 30.15 59 ASP B C 1
ATOM 3031 O O . ASP B 1 75 ? -33.811 -24.810 -46.182 1.00 28.44 59 ASP B O 1
ATOM 3036 N N . PHE B 1 76 ? -32.003 -24.851 -44.835 1.00 25.67 60 PHE B N 1
ATOM 3037 C CA . PHE B 1 76 ? -31.558 -26.155 -45.322 1.00 23.30 60 PHE B CA 1
ATOM 3038 C C . PHE B 1 76 ? -32.630 -27.253 -45.142 1.00 30.36 60 PHE B C 1
ATOM 3039 O O . PHE B 1 76 ? -32.819 -28.095 -46.020 1.00 24.76 60 PHE B O 1
ATOM 3047 N N . GLN B 1 77 ? -33.310 -27.271 -44.001 1.00 30.59 61 GLN B N 1
ATOM 3048 C CA . GLN B 1 77 ? -34.310 -28.321 -43.759 1.00 32.37 61 GLN B CA 1
ATOM 3049 C C . GLN B 1 77 ? -35.491 -28.212 -44.716 1.00 30.81 61 GLN B C 1
ATOM 3050 O O . GLN B 1 77 ? -36.009 -29.229 -45.193 1.00 31.16 61 GLN B O 1
ATOM 3056 N N . GLY B 1 78 ? -35.905 -26.980 -45.001 1.00 25.65 62 GLY B N 1
ATOM 3057 C CA . GLY B 1 78 ? -36.969 -26.734 -45.951 1.00 31.26 62 GLY B CA 1
ATOM 3058 C C . GLY B 1 78 ? -36.572 -27.121 -47.363 1.00 35.13 62 GLY B C 1
ATOM 3059 O O . GLY B 1 78 ? -37.383 -27.655 -48.129 1.00 33.11 62 GLY B O 1
ATOM 3060 N N . VAL B 1 79 ? -35.327 -26.834 -47.729 1.00 31.87 63 VAL B N 1
ATOM 3061 C CA . VAL B 1 79 ? -34.845 -27.229 -49.040 1.00 29.89 63 VAL B CA 1
ATOM 3062 C C . VAL B 1 79 ? -34.896 -28.740 -49.152 1.00 31.07 63 VAL B C 1
ATOM 3063 O O . VAL B 1 79 ? -35.390 -29.275 -50.147 1.00 31.72 63 VAL B O 1
ATOM 3067 N N . LYS B 1 80 ? -34.404 -29.425 -48.122 1.00 28.28 64 LYS B N 1
ATOM 3068 C CA . LYS B 1 80 ? -34.410 -30.881 -48.099 1.00 28.83 64 LYS B CA 1
ATOM 3069 C C . LYS B 1 80 ? -35.841 -31.462 -48.180 1.00 36.22 64 LYS B C 1
ATOM 3070 O O . LYS B 1 80 ? -36.103 -32.354 -48.985 1.00 33.85 64 LYS B O 1
ATOM 3076 N N . ALA B 1 81 ? -36.755 -30.959 -47.351 1.00 32.09 65 ALA B N 1
ATOM 3077 C CA . ALA B 1 81 ? -38.147 -31.427 -47.367 1.00 33.38 65 ALA B CA 1
ATOM 3078 C C . ALA B 1 81 ? -38.693 -31.341 -48.783 1.00 35.63 65 ALA B C 1
ATOM 3079 O O . ALA B 1 81 ? -39.185 -32.330 -49.343 1.00 35.73 65 ALA B O 1
ATOM 3081 N N . LEU B 1 82 ? -38.584 -30.148 -49.357 1.00 34.22 66 LEU B N 1
ATOM 3082 C CA . LEU B 1 82 ? -38.984 -29.900 -50.738 1.00 32.67 66 LEU B CA 1
ATOM 3083 C C . LEU B 1 82 ? -38.389 -30.890 -51.754 1.00 38.19 66 LEU B C 1
ATOM 3084 O O . LEU B 1 82 ? -39.109 -31.393 -52.623 1.00 35.52 66 LEU B O 1
ATOM 3089 N N . PHE B 1 83 ? -37.088 -31.171 -51.644 1.00 33.11 67 PHE B N 1
ATOM 3090 C CA . PHE B 1 83 ? -36.404 -32.052 -52.599 1.00 35.49 67 PHE B CA 1
ATOM 3091 C C . PHE B 1 83 ? -36.800 -33.512 -52.393 1.00 38.15 67 PHE B C 1
ATOM 3092 O O . PHE B 1 83 ? -36.846 -34.300 -53.343 1.00 36.26 67 PHE B O 1
ATOM 3100 N N . GLU B 1 84 ? -37.064 -33.872 -51.142 1.00 35.75 68 GLU B N 1
ATOM 3101 C CA . GLU B 1 84 ? -37.443 -35.234 -50.808 1.00 39.20 68 GLU B CA 1
ATOM 3102 C C . GLU B 1 84 ? -38.832 -35.520 -51.383 1.00 39.49 68 GLU B C 1
ATOM 3103 O O . GLU B 1 84 ? -39.092 -36.610 -51.906 1.00 41.57 68 GLU B O 1
ATOM 3109 N N . ARG B 1 85 ? -39.705 -34.517 -51.295 1.00 37.93 69 ARG B N 1
ATOM 3110 C CA . ARG B 1 85 ? -41.043 -34.562 -51.880 1.00 39.85 69 ARG B CA 1
ATOM 3111 C C . ARG B 1 85 ? -41.003 -34.620 -53.406 1.00 43.84 69 ARG B C 1
ATOM 3112 O O . ARG B 1 85 ? -41.560 -35.532 -54.019 1.00 43.25 69 ARG B O 1
ATOM 3120 N N . GLU B 1 86 ? -40.350 -33.635 -54.018 1.00 37.10 70 GLU B N 1
ATOM 3121 C CA . GLU B 1 86 ? -40.470 -33.419 -55.461 1.00 36.79 70 GLU B CA 1
ATOM 3122 C C . GLU B 1 86 ? -39.643 -34.368 -56.332 1.00 37.13 70 GLU B C 1
ATOM 3123 O O . GLU B 1 86 ? -40.029 -34.646 -57.462 1.00 35.22 70 GLU B O 1
ATOM 3129 N N . LYS B 1 87 ? -38.510 -34.851 -55.826 1.00 32.81 71 LYS B N 1
ATOM 3130 C CA . LYS B 1 87 ? -37.663 -35.778 -56.591 1.00 38.39 71 LYS B CA 1
ATOM 3131 C C . LYS B 1 87 ? -37.275 -35.258 -57.990 1.00 41.42 71 LYS B C 1
ATOM 3132 O O . LYS B 1 87 ? -37.532 -35.917 -59.014 1.00 35.47 71 LYS B O 1
ATOM 3138 N N . PHE B 1 88 ? -36.643 -34.085 -58.030 1.00 35.57 72 PHE B N 1
ATOM 3139 C CA . PHE B 1 88 ? -36.188 -33.513 -59.301 1.00 31.86 72 PHE B CA 1
ATOM 3140 C C . PHE B 1 88 ? -35.218 -34.443 -60.029 1.00 34.40 72 PHE B C 1
ATOM 3141 O O . PHE B 1 88 ? -34.521 -35.258 -59.402 1.00 35.15 72 PHE B O 1
ATOM 3149 N N . ASP B 1 89 ? -35.211 -34.343 -61.358 1.00 33.10 73 ASP B N 1
ATOM 3150 C CA . ASP B 1 89 ? -34.266 -35.076 -62.189 1.00 35.46 73 ASP B CA 1
ATOM 3151 C C . ASP B 1 89 ? -33.055 -34.184 -62.465 1.00 33.85 73 ASP B C 1
ATOM 3152 O O . ASP B 1 89 ? -31.949 -34.673 -62.712 1.00 35.17 73 ASP B O 1
ATOM 3157 N N . ALA B 1 90 ? -33.281 -32.870 -62.418 1.00 33.90 74 ALA B N 1
ATOM 3158 C CA . ALA B 1 90 ? -32.238 -31.883 -62.710 1.00 33.28 74 ALA B CA 1
ATOM 3159 C C . ALA B 1 90 ? -32.489 -30.543 -62.014 1.00 32.82 74 ALA B C 1
ATOM 3160 O O . ALA B 1 90 ? -33.632 -30.188 -61.699 1.00 33.38 74 ALA B O 1
ATOM 3162 N N . ILE B 1 91 ? -31.408 -29.797 -61.801 1.00 30.39 75 ILE B N 1
ATOM 3163 C CA . ILE B 1 91 ? -31.494 -28.415 -61.328 1.00 31.02 75 ILE B CA 1
ATOM 3164 C C . ILE B 1 91 ? -30.612 -27.503 -62.184 1.00 26.05 75 ILE B C 1
ATOM 3165 O O . ILE B 1 91 ? -29.503 -27.882 -62.591 1.00 28.53 75 ILE B O 1
ATOM 3170 N N . VAL B 1 92 ? -31.131 -26.317 -62.483 1.00 27.73 76 VAL B N 1
ATOM 3171 C CA . VAL B 1 92 ? -30.360 -25.258 -63.105 1.00 28.78 76 VAL B CA 1
ATOM 3172 C C . VAL B 1 92 ? -30.266 -24.167 -62.040 1.00 32.67 76 VAL B C 1
ATOM 3173 O O . VAL B 1 92 ? -31.283 -23.573 -61.652 1.00 27.47 76 VAL B O 1
ATOM 3177 N N . HIS B 1 93 ? -29.049 -23.916 -61.554 1.00 26.85 77 HIS B N 1
ATOM 3178 C CA . HIS B 1 93 ? -28.883 -23.141 -60.326 1.00 25.76 77 HIS B CA 1
ATOM 3179 C C . HIS B 1 93 ? -28.370 -21.716 -60.593 1.00 29.06 77 HIS B C 1
ATOM 3180 O O . HIS B 1 93 ? -27.160 -21.492 -60.754 1.00 25.44 77 HIS B O 1
ATOM 3187 N N . PHE B 1 94 ? -29.302 -20.761 -60.645 1.00 27.19 78 PHE B N 1
ATOM 3188 C CA . PHE B 1 94 ? -28.984 -19.349 -60.859 1.00 24.62 78 PHE B CA 1
ATOM 3189 C C . PHE B 1 94 ? -28.915 -18.539 -59.565 1.00 24.43 78 PHE B C 1
ATOM 3190 O O . PHE B 1 94 ? -28.341 -17.449 -59.548 1.00 22.56 78 PHE B O 1
ATOM 3198 N N . ALA B 1 95 ? -29.554 -19.037 -58.509 1.00 25.03 79 ALA B N 1
ATOM 3199 C CA . ALA B 1 95 ? -29.724 -18.264 -57.276 1.00 29.73 79 ALA B CA 1
ATOM 3200 C C . ALA B 1 95 ? -28.378 -17.895 -56.660 1.00 26.78 79 ALA B C 1
ATOM 3201 O O . ALA B 1 95 ? -27.564 -18.781 -56.351 1.00 22.40 79 ALA B O 1
ATOM 3203 N N . ALA B 1 96 ? -28.159 -16.597 -56.456 1.00 25.65 80 ALA B N 1
ATOM 3204 C CA . ALA B 1 96 ? -26.881 -16.114 -55.940 1.00 27.01 80 ALA B CA 1
ATOM 3205 C C . ALA B 1 96 ? -26.960 -14.622 -55.680 1.00 26.14 80 ALA B C 1
ATOM 3206 O O . ALA B 1 96 ? -27.917 -13.975 -56.099 1.00 26.70 80 ALA B O 1
ATOM 3208 N N . SER B 1 97 ? -25.951 -14.078 -54.994 1.00 24.64 81 SER B N 1
ATOM 3209 C CA . SER B 1 97 ? -25.745 -12.635 -54.976 1.00 25.84 81 SER B CA 1
ATOM 3210 C C . SER B 1 97 ? -24.688 -12.382 -56.040 1.00 27.99 81 SER B C 1
ATOM 3211 O O . SER B 1 97 ? -23.783 -13.204 -56.220 1.00 24.12 81 SER B O 1
ATOM 3214 N N . ILE B 1 98 ? -24.795 -11.277 -56.770 1.00 22.67 82 ILE B N 1
ATOM 3215 C CA . ILE B 1 98 ? -24.061 -11.205 -58.030 1.00 24.29 82 ILE B CA 1
ATOM 3216 C C . ILE B 1 98 ? -23.163 -9.983 -58.212 1.00 25.67 82 ILE B C 1
ATOM 3217 O O . ILE B 1 98 ? -22.614 -9.786 -59.297 1.00 29.24 82 ILE B O 1
ATOM 3222 N N . GLU B 1 99 ? -22.997 -9.171 -57.176 1.00 24.61 83 GLU B N 1
ATOM 3223 C CA . GLU B 1 99 ? -22.298 -7.894 -57.352 1.00 26.61 83 GLU B CA 1
ATOM 3224 C C . GLU B 1 99 ? -20.857 -7.849 -56.793 1.00 23.77 83 GLU B C 1
ATOM 3225 O O . GLU B 1 99 ? -20.664 -7.803 -55.583 1.00 26.09 83 GLU B O 1
ATOM 3231 N N . VAL B 1 100 ? -19.869 -7.841 -57.694 1.00 27.31 84 VAL B N 1
ATOM 3232 C CA . VAL B 1 100 ? -18.456 -7.789 -57.321 1.00 28.74 84 VAL B CA 1
ATOM 3233 C C . VAL B 1 100 ? -18.206 -6.665 -56.331 1.00 28.24 84 VAL B C 1
ATOM 3234 O O . VAL B 1 100 ? -17.587 -6.854 -55.280 1.00 31.80 84 VAL B O 1
ATOM 3238 N N . PHE B 1 101 ? -18.721 -5.492 -56.656 1.00 28.44 85 PHE B N 1
ATOM 3239 C CA . PHE B 1 101 ? -18.528 -4.327 -55.807 1.00 29.24 85 PHE B CA 1
ATOM 3240 C C . PHE B 1 101 ? -19.100 -4.533 -54.399 1.00 29.01 85 PHE B C 1
ATOM 3241 O O . PHE B 1 101 ? -18.475 -4.169 -53.401 1.00 25.12 85 PHE B O 1
ATOM 3249 N N . GLU B 1 102 ? -20.287 -5.122 -54.309 1.00 30.34 86 GLU B N 1
ATOM 3250 C CA . GLU B 1 102 ? -20.858 -5.387 -52.996 1.00 27.29 86 GLU B CA 1
ATOM 3251 C C . GLU B 1 102 ? -20.040 -6.445 -52.245 1.00 27.30 86 GLU B C 1
ATOM 3252 O O . GLU B 1 102 ? -19.804 -6.324 -51.041 1.00 27.20 86 GLU B O 1
ATOM 3258 N N . SER B 1 103 ? -19.605 -7.482 -52.962 1.00 25.45 87 SER B N 1
ATOM 3259 C CA . SER B 1 103 ? -18.812 -8.548 -52.347 1.00 25.73 87 SER B CA 1
ATOM 3260 C C . SER B 1 103 ? -17.521 -7.995 -51.734 1.00 24.49 87 SER B C 1
ATOM 3261 O O . SER B 1 103 ? -17.036 -8.514 -50.727 1.00 25.64 87 SER B O 1
ATOM 3264 N N . MET B 1 104 ? -16.970 -6.933 -52.326 1.00 29.30 88 MET B N 1
ATOM 3265 C CA . MET B 1 104 ? -15.746 -6.324 -51.775 1.00 27.94 88 MET B CA 1
ATOM 3266 C C . MET B 1 104 ? -15.990 -5.747 -50.380 1.00 28.60 88 MET B C 1
ATOM 3267 O O . MET B 1 104 ? -15.135 -5.852 -49.494 1.00 27.89 88 MET B O 1
ATOM 3272 N N . GLN B 1 105 ? -17.179 -5.174 -50.185 1.00 30.27 89 GLN B N 1
ATOM 3273 C CA . GLN B 1 105 ? -17.556 -4.538 -48.923 1.00 28.75 89 GLN B CA 1
ATOM 3274 C C . GLN B 1 105 ? -18.182 -5.515 -47.919 1.00 27.61 89 GLN B C 1
ATOM 3275 O O . GLN B 1 105 ? -18.034 -5.367 -46.705 1.00 28.95 89 GLN B O 1
ATOM 3281 N N . ASN B 1 106 ? -18.854 -6.540 -48.425 1.00 25.19 90 ASN B N 1
ATOM 3282 C CA . ASN B 1 106 ? -19.554 -7.473 -47.562 1.00 23.51 90 ASN B CA 1
ATOM 3283 C C . ASN B 1 106 ? -19.282 -8.903 -48.038 1.00 28.25 90 ASN B C 1
ATOM 3284 O O . ASN B 1 106 ? -20.152 -9.530 -48.641 1.00 25.67 90 ASN B O 1
ATOM 3289 N N . PRO B 1 107 ? -18.063 -9.418 -47.787 1.00 29.52 91 PRO B N 1
ATOM 3290 C CA . PRO B 1 107 ? -17.722 -10.742 -48.329 1.00 23.32 91 PRO B CA 1
ATOM 3291 C C . PRO B 1 107 ? -18.535 -11.873 -47.705 1.00 22.75 91 PRO B C 1
ATOM 3292 O O . PRO B 1 107 ? -18.850 -12.839 -48.408 1.00 24.27 91 PRO B O 1
ATOM 3296 N N . LEU B 1 108 ? -18.855 -11.785 -46.420 1.00 21.30 92 LEU B N 1
ATOM 3297 C CA . LEU B 1 108 ? -19.621 -12.861 -45.802 1.00 23.69 92 LEU B CA 1
ATOM 3298 C C . LEU B 1 108 ? -21.018 -13.032 -46.417 1.00 23.89 92 LEU B C 1
ATOM 3299 O O . LEU B 1 108 ? -21.498 -14.164 -46.541 1.00 22.19 92 LEU B O 1
ATOM 3304 N N . LYS B 1 109 ? -21.648 -11.935 -46.843 1.00 22.45 93 LYS B N 1
ATOM 3305 C CA . LYS B 1 109 ? -22.923 -12.057 -47.559 1.00 26.57 93 LYS B CA 1
ATOM 3306 C C . LYS B 1 109 ? -22.776 -12.974 -48.772 1.00 26.21 93 LYS B C 1
ATOM 3307 O O . LYS B 1 109 ? -23.679 -13.762 -49.092 1.00 24.24 93 LYS B O 1
ATOM 3313 N N . TYR B 1 110 ? -21.638 -12.862 -49.453 1.00 23.46 94 TYR B N 1
ATOM 3314 C CA . TYR B 1 110 ? -21.394 -13.629 -50.677 1.00 19.92 94 TYR B CA 1
ATOM 3315 C C . TYR B 1 110 ? -21.012 -15.092 -50.388 1.00 21.49 94 TYR B C 1
ATOM 3316 O O . TYR B 1 110 ? -21.499 -16.012 -51.061 1.00 21.84 94 TYR B O 1
ATOM 3325 N N . TYR B 1 111 ? -20.164 -15.319 -49.382 1.00 19.60 95 TYR B N 1
ATOM 3326 C CA . TYR B 1 111 ? -19.850 -16.693 -48.984 1.00 22.62 95 TYR B CA 1
ATOM 3327 C C . TYR B 1 111 ? -21.070 -17.418 -48.411 1.00 24.07 95 TYR B C 1
ATOM 3328 O O . TYR B 1 111 ? -21.206 -18.635 -48.570 1.00 21.11 95 TYR B O 1
ATOM 3337 N N . MET B 1 112 ? -21.950 -16.682 -47.733 1.00 20.32 96 MET B N 1
ATOM 3338 C CA . MET B 1 112 ? -23.162 -17.299 -47.189 1.00 21.27 96 MET B CA 1
ATOM 3339 C C . MET B 1 112 ? -24.194 -17.549 -48.283 1.00 20.26 96 MET B C 1
ATOM 3340 O O . MET B 1 112 ? -24.698 -18.655 -48.425 1.00 21.36 96 MET B O 1
ATOM 3345 N N . ASN B 1 113 ? -24.518 -16.520 -49.055 1.00 21.53 97 ASN B N 1
ATOM 3346 C CA . ASN B 1 113 ? -25.607 -16.676 -50.001 1.00 22.86 97 ASN B CA 1
ATOM 3347 C C . ASN B 1 113 ? -25.209 -17.500 -51.218 1.00 25.61 97 ASN B C 1
ATOM 3348 O O . ASN B 1 113 ? -26.050 -18.135 -51.843 1.00 21.90 97 ASN B O 1
ATOM 3353 N N . ASN B 1 114 ? -23.923 -17.499 -51.552 1.00 23.15 98 ASN B N 1
ATOM 3354 C CA . ASN B 1 114 ? -23.461 -18.265 -52.706 1.00 21.78 98 ASN B CA 1
ATOM 3355 C C . ASN B 1 114 ? -22.894 -19.612 -52.299 1.00 23.03 98 ASN B C 1
ATOM 3356 O O . ASN B 1 114 ? -23.546 -20.641 -52.456 1.00 23.18 98 ASN B O 1
ATOM 3361 N N . THR B 1 115 ? -21.686 -19.609 -51.742 1.00 19.07 99 THR B N 1
ATOM 3362 C CA . THR B 1 115 ? -20.996 -20.860 -51.415 1.00 20.81 99 THR B CA 1
ATOM 3363 C C . THR B 1 115 ? -21.729 -21.765 -50.433 1.00 21.95 99 THR B C 1
ATOM 3364 O O . THR B 1 115 ? -21.898 -22.983 -50.672 1.00 21.53 99 THR B O 1
ATOM 3368 N N . VAL B 1 116 ? -22.147 -21.189 -49.312 1.00 18.63 100 VAL B N 1
ATOM 3369 C CA . VAL B 1 116 ? -22.814 -21.969 -48.288 1.00 20.71 100 VAL B CA 1
ATOM 3370 C C . VAL B 1 116 ? -24.167 -22.516 -48.781 1.00 19.83 100 VAL B C 1
ATOM 3371 O O . VAL B 1 116 ? -24.448 -23.712 -48.615 1.00 21.47 100 VAL B O 1
ATOM 3375 N N . ASN B 1 117 ? -25.014 -21.656 -49.345 1.00 21.16 101 ASN B N 1
ATOM 3376 C CA . ASN B 1 117 ? -26.319 -22.138 -49.825 1.00 22.67 101 ASN B CA 1
ATOM 3377 C C . ASN B 1 117 ? -26.152 -23.195 -50.909 1.00 21.92 101 ASN B C 1
ATOM 3378 O O . ASN B 1 117 ? -26.865 -24.205 -50.915 1.00 21.77 101 ASN B O 1
ATOM 3383 N N . THR B 1 118 ? -25.212 -22.959 -51.825 1.00 21.71 102 THR B N 1
ATOM 3384 C CA . THR B 1 118 ? -24.945 -23.920 -52.899 1.00 19.93 102 THR B CA 1
ATOM 3385 C C . THR B 1 118 ? -24.443 -25.251 -52.346 1.00 24.23 102 THR B C 1
ATOM 3386 O O . THR B 1 118 ? -24.820 -26.323 -52.840 1.00 23.71 102 THR B O 1
ATOM 3390 N N . THR B 1 119 ? -23.594 -25.195 -51.321 1.00 23.66 103 THR B N 1
ATOM 3391 C CA . THR B 1 119 ? -23.076 -26.424 -50.715 1.00 20.11 103 THR B CA 1
ATOM 3392 C C . THR B 1 119 ? -24.217 -27.310 -50.165 1.00 25.60 103 THR B C 1
ATOM 3393 O O . THR B 1 119 ? -24.270 -28.532 -50.420 1.00 22.37 103 THR B O 1
ATOM 3397 N N . ASN B 1 120 ? -25.138 -26.717 -49.418 1.00 23.69 104 ASN B N 1
ATOM 3398 C CA . ASN B 1 120 ? -26.264 -27.512 -48.926 1.00 24.93 104 ASN B CA 1
ATOM 3399 C C . ASN B 1 120 ? -27.115 -28.042 -50.090 1.00 22.68 104 ASN B C 1
ATOM 3400 O O . ASN B 1 120 ? -27.608 -29.179 -50.054 1.00 23.20 104 ASN B O 1
ATOM 3405 N N . LEU B 1 121 ? -27.280 -27.209 -51.110 1.00 20.67 105 LEU B N 1
ATOM 3406 C CA . LEU B 1 121 ? -28.046 -27.582 -52.298 1.00 25.75 105 LEU B CA 1
ATOM 3407 C C . LEU B 1 121 ? -27.439 -28.819 -52.951 1.00 27.62 105 LEU B C 1
ATOM 3408 O O . LEU B 1 121 ? -28.152 -29.762 -53.304 1.00 24.27 105 LEU B O 1
ATOM 3413 N N . ILE B 1 122 ? -26.114 -28.828 -53.077 1.00 26.46 106 ILE B N 1
ATOM 3414 C CA . ILE B 1 122 ? -25.417 -29.972 -53.668 1.00 26.61 106 ILE B CA 1
ATOM 3415 C C . ILE B 1 122 ? -25.573 -31.240 -52.824 1.00 28.67 106 ILE B C 1
ATOM 3416 O O . ILE B 1 122 ? -25.805 -32.326 -53.366 1.00 26.47 106 ILE B O 1
ATOM 3421 N N . GLU B 1 123 ? -25.455 -31.115 -51.503 1.00 24.97 107 GLU B N 1
ATOM 3422 C CA . GLU B 1 123 ? -25.619 -32.277 -50.622 1.00 27.49 107 GLU B CA 1
ATOM 3423 C C . GLU B 1 123 ? -27.046 -32.821 -50.740 1.00 27.72 107 GLU B C 1
ATOM 3424 O O . GLU B 1 123 ? -27.274 -34.032 -50.799 1.00 27.11 107 GLU B O 1
ATOM 3430 N N . THR B 1 124 ? -27.997 -31.901 -50.776 1.00 23.80 108 THR B N 1
ATOM 3431 C CA . THR B 1 124 ? -29.398 -32.247 -50.949 1.00 29.99 108 THR B CA 1
ATOM 3432 C C . THR B 1 124 ? -29.644 -32.949 -52.292 1.00 31.20 108 THR B C 1
ATOM 3433 O O . THR B 1 124 ? -30.373 -33.935 -52.343 1.00 30.97 108 THR B O 1
ATOM 3437 N N . CYS B 1 125 ? -29.031 -32.458 -53.368 1.00 28.46 109 CYS B N 1
ATOM 3438 C CA . CYS B 1 125 ? -29.144 -33.136 -54.658 1.00 32.01 109 CYS B CA 1
ATOM 3439 C C . CYS B 1 125 ? -28.648 -34.584 -54.555 1.00 35.22 109 CYS B C 1
ATOM 3440 O O . CYS B 1 125 ? -29.345 -35.526 -54.966 1.00 33.78 109 CYS B O 1
ATOM 3443 N N . LEU B 1 126 ? -27.454 -34.762 -53.994 1.00 31.66 110 LEU B N 1
ATOM 3444 C CA . LEU B 1 126 ? -26.898 -36.094 -53.782 1.00 28.58 110 LEU B CA 1
ATOM 3445 C C . LEU B 1 126 ? -27.814 -36.985 -52.941 1.00 36.21 110 LEU B C 1
ATOM 3446 O O . LEU B 1 126 ? -27.947 -38.178 -53.222 1.00 34.91 110 LEU B O 1
ATOM 3451 N N . GLN B 1 127 ? -28.440 -36.413 -51.917 1.00 31.88 111 GLN B N 1
ATOM 3452 C CA . GLN B 1 127 ? -29.287 -37.192 -51.016 1.00 32.98 111 GLN B CA 1
ATOM 3453 C C . GLN B 1 127 ? -30.627 -37.580 -51.635 1.00 34.35 111 GLN B C 1
ATOM 3454 O O . GLN B 1 127 ? -31.264 -38.534 -51.182 1.00 32.79 111 GLN B O 1
ATOM 3460 N N . THR B 1 128 ? -31.075 -36.830 -52.641 1.00 32.34 112 THR B N 1
ATOM 3461 C CA . THR B 1 128 ? -32.415 -37.048 -53.195 1.00 34.99 112 THR B CA 1
ATOM 3462 C C . THR B 1 128 ? -32.430 -37.439 -54.675 1.00 34.85 112 THR B C 1
ATOM 3463 O O . THR B 1 128 ? -33.483 -37.392 -55.320 1.00 35.19 112 THR B O 1
ATOM 3467 N N . GLY B 1 129 ? -31.268 -37.785 -55.215 1.00 33.65 113 GLY B N 1
ATOM 3468 C CA . GLY B 1 129 ? -31.186 -38.288 -56.575 1.00 37.60 113 GLY B CA 1
ATOM 3469 C C . GLY B 1 129 ? -31.170 -37.281 -57.711 1.00 36.71 113 GLY B C 1
ATOM 3470 O O . GLY B 1 129 ? -31.345 -37.665 -58.874 1.00 37.12 113 GLY B O 1
ATOM 3471 N N . VAL B 1 130 ? -30.969 -36.000 -57.411 1.00 34.00 114 VAL B N 1
ATOM 3472 C CA . VAL B 1 130 ? -30.872 -35.015 -58.486 1.00 31.44 114 VAL B CA 1
ATOM 3473 C C . VAL B 1 130 ? -29.474 -35.147 -59.083 1.00 38.12 114 VAL B C 1
ATOM 3474 O O . VAL B 1 130 ? -28.489 -34.639 -58.518 1.00 34.32 114 VAL B O 1
ATOM 3478 N N . ASN B 1 131 ? -29.376 -35.855 -60.206 1.00 28.94 115 ASN B N 1
ATOM 3479 C CA . ASN B 1 131 ? -28.069 -36.228 -60.721 1.00 33.61 115 ASN B CA 1
ATOM 3480 C C . ASN B 1 131 ? -27.624 -35.416 -61.922 1.00 30.75 115 ASN B C 1
ATOM 3481 O O . ASN B 1 131 ? -26.621 -35.724 -62.562 1.00 28.36 115 ASN B O 1
ATOM 3486 N N . LYS B 1 132 ? -28.363 -34.360 -62.215 1.00 29.62 116 LYS B N 1
ATOM 3487 C CA . LYS B 1 132 ? -27.905 -33.392 -63.205 1.00 31.13 116 LYS B CA 1
ATOM 3488 C C . LYS B 1 132 ? -27.944 -31.979 -62.612 1.00 29.67 116 LYS B C 1
ATOM 3489 O O . LYS B 1 132 ? -29.002 -31.517 -62.171 1.00 30.41 116 LYS B O 1
ATOM 3495 N N . PHE B 1 133 ? -26.788 -31.310 -62.590 1.00 28.71 117 PHE B N 1
ATOM 3496 C CA . PHE B 1 133 ? -26.654 -30.005 -61.928 1.00 26.76 117 PHE B CA 1
ATOM 3497 C C . PHE B 1 133 ? -26.002 -29.012 -62.878 1.00 24.86 117 PHE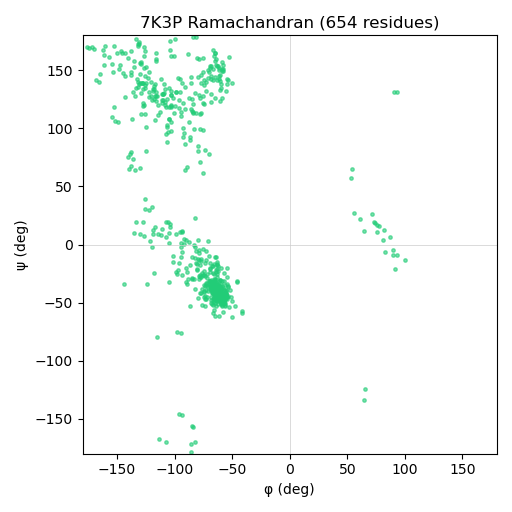 B C 1
ATOM 3498 O O . PHE B 1 133 ? -24.835 -29.154 -63.241 1.00 25.72 117 PHE B O 1
ATOM 3506 N N . ILE B 1 134 ? -26.754 -28.009 -63.306 1.00 25.64 118 ILE B N 1
ATOM 3507 C CA . ILE B 1 134 ? -26.191 -26.995 -64.181 1.00 24.57 118 ILE B CA 1
ATOM 3508 C C . ILE B 1 134 ? -25.924 -25.763 -63.317 1.00 26.75 118 ILE B C 1
ATOM 3509 O O . ILE B 1 134 ? -26.843 -25.213 -62.717 1.00 25.43 118 ILE B O 1
ATOM 3514 N N . PHE B 1 135 ? -24.668 -25.331 -63.236 1.00 25.43 119 PHE B N 1
ATOM 3515 C CA . PHE B 1 135 ? -24.321 -24.240 -62.320 1.00 23.29 119 PHE B CA 1
ATOM 3516 C C . PHE B 1 135 ? -23.955 -22.966 -63.069 1.00 22.82 119 PHE B C 1
ATOM 3517 O O . PHE B 1 135 ? -23.121 -22.992 -63.982 1.00 27.36 119 PHE B O 1
ATOM 3525 N N . SER B 1 136 ? -24.574 -21.849 -62.684 1.00 23.77 120 SER B N 1
ATOM 3526 C CA . SER B 1 136 ? -24.208 -20.553 -63.237 1.00 24.66 120 SER B CA 1
ATOM 3527 C C . SER B 1 136 ? -23.000 -19.991 -62.503 1.00 26.14 120 SER B C 1
ATOM 3528 O O . SER B 1 136 ? -23.139 -19.433 -61.400 1.00 22.99 120 SER B O 1
ATOM 3531 N N . SER B 1 137 ? -21.825 -20.147 -63.110 1.00 26.47 121 SER B N 1
ATOM 3532 C CA . SER B 1 137 ? -20.595 -19.609 -62.536 1.00 26.57 121 SER B CA 1
ATOM 3533 C C . SER B 1 137 ? -20.293 -18.265 -63.175 1.00 26.18 121 SER B C 1
ATOM 3534 O O . SER B 1 137 ? -21.215 -17.507 -63.495 1.00 24.86 121 SER B O 1
ATOM 3537 N N . THR B 1 138 ? -19.016 -17.950 -63.359 1.00 23.02 122 THR B N 1
ATOM 3538 C CA . THR B 1 138 ? -18.667 -16.592 -63.787 1.00 21.88 122 THR B CA 1
ATOM 3539 C C . THR B 1 138 ? -17.246 -16.448 -64.304 1.00 25.49 122 THR B C 1
ATOM 3540 O O . THR B 1 138 ? -16.327 -17.109 -63.806 1.00 24.51 122 THR B O 1
ATOM 3544 N N . ALA B 1 139 ? -17.059 -15.556 -65.278 1.00 25.87 123 ALA B N 1
ATOM 3545 C CA . ALA B 1 139 ? -15.712 -15.266 -65.760 1.00 28.03 123 ALA B CA 1
ATOM 3546 C C . ALA B 1 139 ? -14.854 -14.658 -64.646 1.00 27.19 123 ALA B C 1
ATOM 3547 O O . ALA B 1 139 ? -13.619 -14.638 -64.747 1.00 25.64 123 ALA B O 1
ATOM 3549 N N . ALA B 1 140 ? -15.495 -14.205 -63.563 1.00 25.33 124 ALA B N 1
ATOM 3550 C CA . ALA B 1 140 ? -14.748 -13.687 -62.418 1.00 25.39 124 ALA B CA 1
ATOM 3551 C C . ALA B 1 140 ? -13.852 -14.754 -61.776 1.00 28.69 124 ALA B C 1
ATOM 3552 O O . ALA B 1 140 ? -12.927 -14.419 -61.022 1.00 28.20 124 ALA B O 1
ATOM 3554 N N . THR B 1 141 ? -14.125 -16.033 -62.051 1.00 24.99 125 THR B N 1
ATOM 3555 C CA . THR B 1 141 ? -13.252 -17.093 -61.555 1.00 24.99 125 THR B CA 1
ATOM 3556 C C . THR B 1 141 ? -11.853 -16.981 -62.174 1.00 27.30 125 THR B C 1
ATOM 3557 O O . THR B 1 141 ? -10.892 -17.512 -61.621 1.00 25.91 125 THR B O 1
ATOM 3561 N N . TYR B 1 142 ? -11.749 -16.305 -63.318 1.00 24.56 126 TYR B N 1
ATOM 3562 C CA . TYR B 1 142 ? -10.462 -16.152 -63.990 1.00 30.65 126 TYR B CA 1
ATOM 3563 C C . TYR B 1 142 ? -9.615 -15.031 -63.385 1.00 31.33 126 TYR B C 1
ATOM 3564 O O . TYR B 1 142 ? -8.404 -14.951 -63.636 1.00 31.97 126 TYR B O 1
ATOM 3573 N N . GLY B 1 143 ? -10.244 -14.157 -62.602 1.00 26.48 127 GLY B N 1
ATOM 3574 C CA . GLY B 1 143 ? -9.532 -13.039 -62.008 1.00 28.97 127 GLY B CA 1
ATOM 3575 C C . GLY B 1 143 ? -9.028 -12.081 -63.072 1.00 36.36 127 GLY B C 1
ATOM 3576 O O . GLY B 1 143 ? -9.773 -11.725 -63.986 1.00 35.06 127 GLY B O 1
ATOM 3577 N N . GLU B 1 144 ? -7.766 -11.668 -62.956 1.00 34.75 128 GLU B N 1
ATOM 3578 C CA . GLU B 1 144 ? -7.147 -10.762 -63.921 1.00 36.18 128 GLU B CA 1
ATOM 3579 C C . GLU B 1 144 ? -6.170 -11.551 -64.775 1.00 36.49 128 GLU B C 1
ATOM 3580 O O . GLU B 1 144 ? -4.989 -11.632 -64.455 1.00 40.25 128 GLU B O 1
ATOM 3586 N N . PRO B 1 145 ? -6.668 -12.127 -65.873 1.00 37.42 129 PRO B N 1
ATOM 3587 C CA . PRO B 1 145 ? -5.958 -13.095 -66.712 1.00 39.08 129 PRO B CA 1
ATOM 3588 C C . PRO B 1 145 ? -4.734 -12.480 -67.370 1.00 41.17 129 PRO B C 1
ATOM 3589 O O . PRO B 1 145 ? -4.687 -11.262 -67.590 1.00 34.90 129 PRO B O 1
ATOM 3593 N N . GLN B 1 146 ? -3.764 -13.326 -67.697 1.00 41.87 130 GLN B N 1
ATOM 3594 C CA . GLN B 1 146 ? -2.528 -12.884 -68.330 1.00 47.08 130 GLN B CA 1
ATOM 3595 C C . GLN B 1 146 ? -2.694 -12.772 -69.851 1.00 44.11 130 GLN B C 1
ATOM 3596 O O . GLN B 1 146 ? -1.831 -12.233 -70.539 1.00 49.42 130 GLN B O 1
ATOM 3602 N N . THR B 1 147 ? -3.811 -13.284 -70.365 1.00 41.15 131 THR B N 1
ATOM 3603 C CA . THR B 1 147 ? -4.094 -13.285 -71.797 1.00 34.04 131 THR B CA 1
ATOM 3604 C C . THR B 1 147 ? -5.331 -12.438 -72.132 1.00 39.23 131 THR B C 1
ATOM 3605 O O . THR B 1 147 ? -6.200 -12.224 -71.279 1.00 32.66 131 THR B O 1
ATOM 3609 N N . PRO B 1 148 ? -5.426 -11.984 -73.394 1.00 35.56 132 PRO B N 1
ATOM 3610 C CA . PRO B 1 148 ? -6.553 -11.203 -73.916 1.00 32.76 132 PRO B CA 1
ATOM 3611 C C . PRO B 1 148 ? -7.800 -12.067 -74.031 1.00 35.06 132 PRO B C 1
ATOM 3612 O O . PRO B 1 148 ? -8.927 -11.578 -73.895 1.00 30.93 132 PRO B O 1
ATOM 3616 N N . VAL B 1 149 ? -7.591 -13.353 -74.289 1.00 32.44 133 VAL B N 1
ATOM 3617 C CA . VAL B 1 149 ? -8.691 -14.282 -74.466 1.00 34.07 133 VAL B CA 1
ATOM 3618 C C . VAL B 1 149 ? -8.545 -15.366 -73.405 1.00 40.24 133 VAL B C 1
ATOM 3619 O O . VAL B 1 149 ? 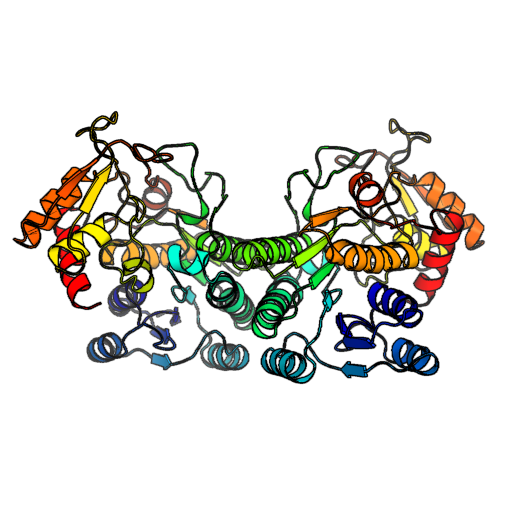-7.420 -15.781 -73.077 1.00 37.96 133 VAL B O 1
ATOM 3623 N N . VAL B 1 150 ? -9.669 -15.776 -72.817 1.00 35.89 134 VAL B N 1
ATOM 3624 C CA . VAL B 1 150 ? -9.624 -16.718 -71.701 1.00 30.11 134 VAL B CA 1
ATOM 3625 C C . VAL B 1 150 ? -10.374 -18.008 -72.034 1.00 30.40 134 VAL B C 1
ATOM 3626 O O . VAL B 1 150 ? -11.545 -17.975 -72.414 1.00 31.13 134 VAL B O 1
ATOM 3630 N N . SER B 1 151 ? -9.696 -19.151 -71.926 1.00 36.14 135 SER B N 1
ATOM 3631 C CA . SER B 1 151 ? -10.361 -20.435 -72.175 1.00 32.84 135 SER B CA 1
ATOM 3632 C C . SER B 1 151 ? -10.642 -21.122 -70.850 1.00 31.38 135 SER B C 1
ATOM 3633 O O . SER B 1 151 ? -10.239 -20.625 -69.793 1.00 34.21 135 SER B O 1
ATOM 3636 N N . GLU B 1 152 ? -11.333 -22.256 -70.909 1.00 28.39 136 GLU B N 1
ATOM 3637 C CA . GLU B 1 152 ? -11.715 -22.986 -69.711 1.00 29.59 136 GLU B CA 1
ATOM 3638 C C . GLU B 1 152 ? -10.499 -23.480 -68.937 1.00 34.40 136 GLU B C 1
ATOM 3639 O O . GLU B 1 152 ? -10.595 -23.767 -67.739 1.00 33.52 136 GLU B O 1
ATOM 3645 N N . THR B 1 153 ? -9.357 -23.575 -69.622 1.00 34.87 137 THR B N 1
ATOM 3646 C CA . THR B 1 153 ? -8.110 -24.015 -68.993 1.00 35.42 137 THR B CA 1
ATOM 3647 C C . THR B 1 153 ? -7.253 -22.867 -68.433 1.00 35.56 137 THR B C 1
ATOM 3648 O O . THR B 1 153 ? -6.179 -23.122 -67.890 1.00 32.74 137 THR B O 1
ATOM 3652 N N . SER B 1 154 ? -7.706 -21.618 -68.565 1.00 35.29 138 SER B N 1
ATOM 3653 C CA . SER B 1 154 ? -6.989 -20.496 -67.944 1.00 35.41 138 SER B CA 1
ATOM 3654 C C . SER B 1 154 ? -6.970 -20.691 -66.431 1.00 30.67 138 SER B C 1
ATOM 3655 O O . SER B 1 154 ? -7.883 -21.308 -65.884 1.00 32.36 138 SER B O 1
ATOM 3658 N N . PRO B 1 155 ? -5.925 -20.184 -65.749 1.00 34.30 139 PRO B N 1
ATOM 3659 C CA . PRO B 1 155 ? -5.872 -20.416 -64.300 1.00 32.93 139 PRO B CA 1
ATOM 3660 C C . PRO B 1 155 ? -7.071 -19.792 -63.574 1.00 29.56 139 PRO B C 1
ATOM 3661 O O . PRO B 1 155 ? -7.543 -18.719 -63.954 1.00 30.64 139 PRO B O 1
ATOM 3665 N N . LEU B 1 156 ? -7.573 -20.488 -62.562 1.00 29.57 140 LEU B N 1
ATOM 3666 C CA . LEU B 1 156 ? -8.682 -19.981 -61.775 1.00 30.23 140 LEU B CA 1
ATOM 3667 C C . LEU B 1 156 ? -8.117 -19.223 -60.581 1.00 29.18 140 LEU B C 1
ATOM 3668 O O . LEU B 1 156 ? -7.711 -19.822 -59.593 1.00 33.71 140 LEU B O 1
ATOM 3673 N N . ALA B 1 157 ? -8.088 -17.896 -60.683 1.00 28.11 141 ALA B N 1
ATOM 3674 C CA . ALA B 1 157 ? -7.442 -17.070 -59.667 1.00 24.54 141 ALA B CA 1
ATOM 3675 C C . ALA B 1 157 ? -8.272 -15.827 -59.382 1.00 27.55 141 ALA B C 1
ATOM 3676 O O . ALA B 1 157 ? -7.835 -14.702 -59.647 1.00 28.29 141 ALA B O 1
ATOM 3678 N N . PRO B 1 158 ? -9.485 -16.022 -58.840 1.00 27.38 142 PRO B N 1
ATOM 3679 C CA . PRO B 1 158 ? -10.380 -14.882 -58.607 1.00 26.66 142 PRO B CA 1
ATOM 3680 C C . PRO B 1 158 ? -9.749 -13.886 -57.646 1.00 25.68 142 PRO B C 1
ATOM 3681 O O . PRO B 1 158 ? -9.024 -14.275 -56.724 1.00 26.51 142 PRO B O 1
ATOM 3685 N N . ILE B 1 159 ? -10.024 -12.607 -57.858 1.00 23.93 143 ILE B N 1
ATOM 3686 C CA . ILE B 1 159 ? -9.449 -11.578 -56.997 1.00 30.19 143 ILE B CA 1
ATOM 3687 C C . ILE B 1 159 ? -10.473 -10.812 -56.150 1.00 30.41 143 ILE B C 1
ATOM 3688 O O . ILE B 1 159 ? -10.130 -9.816 -55.515 1.00 28.40 143 ILE B O 1
ATOM 3693 N N . ASN B 1 160 ? -11.723 -11.264 -56.131 1.00 27.41 144 ASN B N 1
ATOM 3694 C CA . ASN B 1 160 ? -12.712 -10.650 -55.245 1.00 25.25 144 ASN B CA 1
ATOM 3695 C C . ASN B 1 160 ? -13.618 -11.721 -54.634 1.00 26.75 144 ASN B C 1
ATOM 3696 O O . ASN B 1 160 ? -13.698 -12.835 -55.154 1.00 23.71 144 ASN B O 1
ATOM 3701 N N . PRO B 1 161 ? -14.288 -11.397 -53.518 1.00 24.42 145 PRO B N 1
ATOM 3702 C CA . PRO B 1 161 ? -15.052 -12.455 -52.852 1.00 25.22 145 PRO B CA 1
ATOM 3703 C C . PRO B 1 161 ? -16.166 -13.050 -53.717 1.00 21.83 145 PRO B C 1
ATOM 3704 O O . PRO B 1 161 ? -16.469 -14.241 -53.554 1.00 23.25 145 PRO B O 1
ATOM 3708 N N . TYR B 1 162 ? -16.762 -12.263 -54.611 1.00 20.40 146 TYR B N 1
ATOM 3709 C CA . TYR B 1 162 ? -17.791 -12.821 -55.495 1.00 22.72 146 TYR B CA 1
ATOM 3710 C C . TYR B 1 162 ? -17.192 -13.967 -56.305 1.00 22.45 146 TYR B C 1
ATOM 3711 O O . TYR B 1 162 ? -17.715 -15.085 -56.296 1.00 21.55 146 TYR B O 1
ATOM 3720 N N . GLY B 1 163 ? -16.076 -13.689 -56.977 1.00 23.40 147 GLY B N 1
ATOM 3721 C CA . GLY B 1 163 ? -15.403 -14.682 -57.800 1.00 22.16 147 GLY B CA 1
ATOM 3722 C C . GLY B 1 163 ? -14.936 -15.877 -57.007 1.00 22.27 147 GLY B C 1
ATOM 3723 O O . GLY B 1 163 ? -15.042 -17.018 -57.476 1.00 24.01 147 GLY B O 1
ATOM 3724 N N . ARG B 1 164 ? -14.411 -15.633 -55.807 1.00 22.15 148 ARG B N 1
ATOM 3725 C CA . ARG B 1 164 ? -13.993 -16.742 -54.949 1.00 22.33 148 ARG B CA 1
ATOM 3726 C C . ARG B 1 164 ? -15.171 -17.611 -54.506 1.00 21.46 148 ARG B C 1
ATOM 3727 O O . ARG B 1 164 ? -15.050 -18.841 -54.464 1.00 20.08 148 ARG B O 1
ATOM 3735 N N . SER B 1 165 ? -16.300 -16.975 -54.178 1.00 22.47 149 SER B N 1
ATOM 3736 C CA . SER B 1 165 ? -17.487 -17.701 -53.702 1.00 23.05 149 SER B CA 1
ATOM 3737 C C . SER B 1 165 ? -18.024 -18.665 -54.763 1.00 22.04 149 SER B C 1
ATOM 3738 O O . SER B 1 165 ? -18.521 -19.753 -54.440 1.00 18.70 149 SER B O 1
ATOM 3741 N N . LYS B 1 166 ? -17.960 -18.244 -56.022 1.00 20.39 150 LYS B N 1
ATOM 3742 C CA . LYS B 1 166 ? -18.382 -19.091 -57.136 1.00 20.45 150 LYS B CA 1
ATOM 3743 C C . LYS B 1 166 ? -17.370 -20.207 -57.414 1.00 24.68 150 LYS B C 1
ATOM 3744 O O . LYS B 1 166 ? -17.758 -21.359 -57.630 1.00 21.48 150 LYS B O 1
ATOM 3750 N N . LEU B 1 167 ? -16.078 -19.873 -57.411 1.00 20.67 151 LEU B N 1
ATOM 3751 C CA . LEU B 1 167 ? -15.044 -20.890 -57.634 1.00 19.98 151 LEU B CA 1
ATOM 3752 C C . LEU B 1 167 ? -15.137 -21.986 -56.589 1.00 22.16 151 LEU B C 1
ATOM 3753 O O . LEU B 1 167 ? -14.999 -23.180 -56.905 1.00 21.08 151 LEU B O 1
ATOM 3758 N N . MET B 1 168 ? -15.363 -21.594 -55.337 1.00 19.66 152 MET B N 1
ATOM 3759 C CA . MET B 1 168 ? -15.492 -22.583 -54.273 1.00 20.63 152 MET B CA 1
ATOM 3760 C C . MET B 1 168 ? -16.590 -23.576 -54.600 1.00 20.77 152 MET B C 1
ATOM 3761 O O . MET B 1 168 ? -16.422 -24.780 -54.399 1.00 21.28 152 MET B O 1
ATOM 3766 N N . SER B 1 169 ? -17.709 -23.076 -55.120 1.00 19.55 153 SER B N 1
ATOM 3767 C CA . SER B 1 169 ? -18.821 -23.965 -55.457 1.00 20.64 153 SER B CA 1
ATOM 3768 C C . SER B 1 169 ? -18.477 -24.888 -56.637 1.00 22.39 153 SER B C 1
ATOM 3769 O O . SER B 1 169 ? -18.865 -26.058 -56.629 1.00 21.47 153 SER B O 1
ATOM 3772 N N . GLU B 1 170 ? -17.763 -24.378 -57.644 1.00 21.11 154 GLU B N 1
ATOM 3773 C CA . GLU B 1 170 ? -17.276 -25.250 -58.726 1.00 22.76 154 GLU B CA 1
ATOM 3774 C C . GLU B 1 170 ? -16.465 -26.394 -58.140 1.00 26.17 154 GLU B C 1
ATOM 3775 O O . GLU B 1 170 ? -16.599 -27.544 -58.572 1.00 23.72 154 GLU B O 1
ATOM 3781 N N . GLU B 1 171 ? -15.611 -26.089 -57.157 1.00 22.18 155 GLU B N 1
ATOM 3782 C CA . GLU B 1 171 ? -14.782 -27.132 -56.535 1.00 21.28 155 GLU B CA 1
ATOM 3783 C C . GLU B 1 171 ? -15.584 -28.177 -55.743 1.00 22.82 155 GLU B C 1
ATOM 3784 O O . GLU B 1 171 ? -15.284 -29.383 -55.792 1.00 21.52 155 GLU B O 1
ATOM 3790 N N . VAL B 1 172 ? -16.599 -27.734 -55.011 1.00 21.35 156 VAL B N 1
ATOM 3791 C CA . VAL B 1 172 ? -17.505 -28.680 -54.365 1.00 22.70 156 VAL B CA 1
ATOM 3792 C C . VAL B 1 172 ? -18.171 -29.595 -55.418 1.00 24.57 156 VAL B C 1
ATOM 3793 O O . VAL B 1 172 ? -18.251 -30.816 -55.233 1.00 24.90 156 VAL B O 1
ATOM 3797 N N . LEU B 1 173 ? -18.655 -29.012 -56.514 1.00 23.51 157 LEU B N 1
ATOM 3798 C CA . LEU B 1 173 ? -19.258 -29.817 -57.589 1.00 24.82 157 LEU B CA 1
ATOM 3799 C C . LEU B 1 173 ? -18.281 -30.867 -58.148 1.00 24.40 157 LEU B C 1
ATOM 3800 O O . LEU B 1 173 ? -18.649 -32.024 -58.346 1.00 28.44 157 LEU B O 1
ATOM 3805 N N . ARG B 1 174 ? -17.045 -30.455 -58.411 1.00 23.68 158 ARG B N 1
ATOM 3806 C CA . ARG B 1 174 ? -16.011 -31.375 -58.881 1.00 27.44 158 ARG B CA 1
ATOM 3807 C C . ARG B 1 174 ? -15.813 -32.535 -57.922 1.00 30.58 158 ARG B C 1
ATOM 3808 O O . ARG B 1 174 ? -15.770 -33.692 -58.348 1.00 26.42 158 ARG B O 1
ATOM 3816 N N . ASP B 1 175 ? -15.702 -32.236 -56.630 1.00 24.62 159 ASP B N 1
ATOM 3817 C CA . ASP B 1 175 ? -15.556 -33.290 -55.628 1.00 28.72 159 ASP B CA 1
ATOM 3818 C C . ASP B 1 175 ? -16.814 -34.156 -55.518 1.00 24.86 159 ASP B C 1
ATOM 3819 O O . ASP B 1 175 ? -16.719 -35.365 -55.316 1.00 25.37 159 ASP B O 1
ATOM 3824 N N . ALA B 1 176 ? -17.984 -33.545 -55.661 1.00 24.38 160 ALA B N 1
ATOM 3825 C CA . ALA B 1 176 ? -19.233 -34.303 -55.595 1.00 25.52 160 ALA B CA 1
ATOM 3826 C C . ALA B 1 176 ? -19.265 -35.360 -56.710 1.00 28.05 160 ALA B C 1
ATOM 3827 O O . ALA B 1 176 ? -19.588 -36.525 -56.471 1.00 29.14 160 ALA B O 1
ATOM 3829 N N . SER B 1 177 ? -18.939 -34.945 -57.930 1.00 25.25 161 SER B N 1
ATOM 3830 C CA . SER B 1 177 ? -18.968 -35.872 -59.063 1.00 29.37 161 SER B CA 1
ATOM 3831 C C . SER B 1 177 ? -17.865 -36.924 -58.984 1.00 34.19 161 SER B C 1
ATOM 3832 O O . SER B 1 177 ? -18.054 -38.051 -59.437 1.00 35.48 161 SER B O 1
ATOM 3835 N N . MET B 1 178 ? -16.722 -36.568 -58.401 1.00 28.94 162 MET B N 1
ATOM 3836 C CA . MET B 1 178 ? -15.650 -37.544 -58.217 1.00 32.95 162 MET B CA 1
ATOM 3837 C C . MET B 1 178 ? -16.063 -38.651 -57.257 1.00 33.94 162 MET B C 1
ATOM 3838 O O . MET B 1 178 ? -15.820 -39.828 -57.511 1.00 30.26 162 MET B O 1
ATOM 3843 N N . ALA B 1 179 ? -16.689 -38.283 -56.149 1.00 27.57 163 ALA B N 1
ATOM 3844 C CA . ALA B 1 179 ? -17.098 -39.287 -55.175 1.00 30.03 163 ALA B CA 1
ATOM 3845 C C . ALA B 1 179 ? -18.435 -39.957 -55.547 1.00 34.55 163 ALA B C 1
ATOM 3846 O O . ALA B 1 179 ? -18.813 -40.968 -54.948 1.00 35.52 163 ALA B O 1
ATOM 3848 N N . ASN B 1 180 ? -19.137 -39.388 -56.531 1.00 32.29 164 ASN B N 1
ATOM 3849 C CA . ASN B 1 180 ? -20.463 -39.867 -56.953 1.00 32.84 164 ASN B CA 1
ATOM 3850 C C . ASN B 1 180 ? -20.635 -39.824 -58.477 1.00 36.81 164 ASN B C 1
ATOM 3851 O O . ASN B 1 180 ? -21.351 -38.965 -58.997 1.00 36.68 164 ASN B O 1
ATOM 3856 N N . PRO B 1 181 ? -20.006 -40.775 -59.192 1.00 38.02 165 PRO B N 1
ATOM 3857 C CA . PRO B 1 181 ? -19.979 -40.870 -60.660 1.00 43.42 165 PRO B CA 1
ATOM 3858 C C . PRO B 1 181 ? -21.339 -40.675 -61.331 1.00 33.04 165 PRO B C 1
ATOM 3859 O O . PRO B 1 181 ? -21.382 -40.152 -62.437 1.00 40.55 165 PRO B O 1
ATOM 3863 N N . GLU B 1 182 ? -22.418 -41.075 -60.672 1.00 33.11 166 GLU B N 1
ATOM 3864 C CA . GLU B 1 182 ? -23.776 -40.821 -61.167 1.00 35.02 166 GLU B CA 1
ATOM 3865 C C . GLU B 1 182 ? -24.166 -39.326 -61.171 1.00 37.97 166 GLU B C 1
ATOM 3866 O O . GLU B 1 182 ? -25.038 -38.889 -61.934 1.00 31.59 166 GLU B O 1
ATOM 3872 N N . PHE B 1 183 ? -23.520 -38.535 -60.323 1.00 34.92 167 PHE B N 1
ATOM 3873 C CA . PHE B 1 183 ? -23.852 -37.115 -60.235 1.00 32.73 167 PHE B CA 1
ATOM 3874 C C . PHE B 1 183 ? -23.084 -36.314 -61.298 1.00 28.92 167 PHE B C 1
ATOM 3875 O O . PHE B 1 183 ? -21.860 -36.240 -61.263 1.00 29.30 167 PHE B O 1
ATOM 3883 N N . LYS B 1 184 ? -23.806 -35.725 -62.249 1.00 27.66 168 LYS B N 1
ATOM 3884 C CA . LYS B 1 184 ? -23.172 -34.979 -63.321 1.00 32.57 168 LYS B CA 1
ATOM 3885 C C . LYS B 1 184 ? -23.424 -33.489 -63.148 1.00 30.91 168 LYS B C 1
ATOM 3886 O O . LYS B 1 184 ? -24.535 -33.063 -62.811 1.00 27.41 168 LYS B O 1
ATOM 3892 N N . HIS B 1 185 ? -22.391 -32.694 -63.387 1.00 25.21 169 HIS B N 1
ATOM 3893 C CA . HIS B 1 185 ? -22.559 -31.253 -63.312 1.00 27.15 169 HIS B CA 1
ATOM 3894 C C . HIS B 1 185 ? -22.082 -30.633 -64.599 1.00 28.21 169 HIS B C 1
ATOM 3895 O O . HIS B 1 185 ? -21.218 -31.182 -65.298 1.00 27.94 169 HIS B O 1
ATOM 3902 N N . CYS B 1 186 ? -22.661 -29.495 -64.933 1.00 24.16 170 CYS B N 1
ATOM 3903 C CA . CYS B 1 186 ? -22.117 -28.702 -66.010 1.00 24.70 170 CYS B CA 1
ATOM 3904 C C . CYS B 1 186 ? -22.066 -27.268 -65.537 1.00 25.63 170 CYS B C 1
ATOM 3905 O O . CYS B 1 186 ? -23.060 -26.730 -65.046 1.00 26.67 170 CYS B O 1
ATOM 3908 N N . ILE B 1 187 ? -20.896 -26.661 -65.675 1.00 27.06 171 ILE B N 1
ATOM 3909 C CA . ILE B 1 187 ? -20.658 -25.319 -65.155 1.00 26.71 171 ILE B CA 1
ATOM 3910 C C . ILE B 1 187 ? -20.510 -24.339 -66.312 1.00 24.43 171 ILE B C 1
ATOM 3911 O O . ILE B 1 187 ? -19.721 -24.574 -67.234 1.00 29.14 171 ILE B O 1
ATOM 3916 N N . LEU B 1 188 ? -21.253 -23.237 -66.269 1.00 27.65 172 LEU B N 1
ATOM 3917 C CA . LEU B 1 188 ? -21.125 -22.210 -67.290 1.00 24.48 172 LEU B CA 1
ATOM 3918 C C . LEU B 1 188 ? -20.446 -20.956 -66.719 1.00 25.25 172 LEU B C 1
ATOM 3919 O O . LEU B 1 188 ? -20.825 -20.464 -65.652 1.00 22.64 172 LEU B O 1
ATOM 3924 N N . ARG B 1 189 ? -19.434 -20.457 -67.422 1.00 24.53 173 ARG B N 1
ATOM 3925 C CA . ARG B 1 189 ? -18.768 -19.214 -67.044 1.00 25.41 173 ARG B CA 1
ATOM 3926 C C . ARG B 1 189 ? -18.986 -18.210 -68.158 1.00 27.99 173 ARG B C 1
ATOM 3927 O O . ARG B 1 189 ? -18.908 -18.555 -69.343 1.00 28.05 173 ARG B O 1
ATOM 3935 N N . TYR B 1 190 ? -19.270 -16.968 -67.790 1.00 25.67 174 TYR B N 1
ATOM 3936 C CA . TYR B 1 190 ? -19.484 -15.933 -68.802 1.00 26.82 174 TYR B CA 1
ATOM 3937 C C . TYR B 1 190 ? -19.233 -14.562 -68.202 1.00 26.28 174 TYR B C 1
ATOM 3938 O O . TYR B 1 190 ? -19.231 -14.414 -66.976 1.00 28.94 174 TYR B O 1
ATOM 3947 N N . PHE B 1 191 ? -19.005 -13.561 -69.047 1.00 26.07 175 PHE B N 1
ATOM 3948 C CA . PHE B 1 191 ? -18.882 -12.191 -68.558 1.00 25.82 175 PHE B CA 1
ATOM 3949 C C . PHE B 1 191 ? -20.276 -11.538 -68.395 1.00 28.83 175 PHE B C 1
ATOM 3950 O O . PHE B 1 191 ? -21.276 -12.239 -68.247 1.00 30.12 175 PHE B O 1
ATOM 3958 N N . ASN B 1 192 ? -20.339 -10.213 -68.424 1.00 25.96 176 ASN B N 1
ATOM 3959 C CA . ASN B 1 192 ? -21.568 -9.485 -68.103 1.00 32.02 176 ASN B CA 1
ATOM 3960 C C . ASN B 1 192 ? -22.765 -9.738 -69.056 1.00 32.27 176 ASN B C 1
ATOM 3961 O O . ASN B 1 192 ? -22.604 -9.863 -70.281 1.00 28.48 176 ASN B O 1
ATOM 3966 N N . VAL B 1 193 ? -23.964 -9.812 -68.484 1.00 29.44 177 VAL B N 1
ATOM 3967 C CA . VAL B 1 193 ? -25.178 -10.049 -69.266 1.00 29.04 177 VAL B CA 1
ATOM 3968 C C . VAL B 1 193 ? -25.925 -8.727 -69.411 1.00 31.84 177 VAL B C 1
ATOM 3969 O O . VAL B 1 193 ? -26.326 -8.123 -68.414 1.00 30.82 177 VAL B O 1
ATOM 3973 N N . ALA B 1 194 ? -26.087 -8.268 -70.650 1.00 30.42 178 ALA B N 1
ATOM 3974 C CA . ALA B 1 194 ? -26.713 -6.971 -70.905 1.00 34.74 178 ALA B CA 1
ATOM 3975 C C . ALA B 1 194 ? -28.085 -6.929 -70.253 1.00 31.18 178 ALA B C 1
ATOM 3976 O O . ALA B 1 194 ? -28.855 -7.886 -70.367 1.00 34.30 178 ALA B O 1
ATOM 3978 N N . GLY B 1 195 ? -28.368 -5.847 -69.534 1.00 31.33 179 GLY B N 1
ATOM 3979 C CA . GLY B 1 195 ? -29.679 -5.648 -68.933 1.00 33.83 179 GLY B CA 1
ATOM 3980 C C . GLY B 1 195 ? -29.782 -5.989 -67.460 1.00 34.05 179 GLY B C 1
ATOM 3981 O O . GLY B 1 195 ? -30.761 -5.636 -66.809 1.00 35.63 179 GLY B O 1
ATOM 3982 N N . ALA B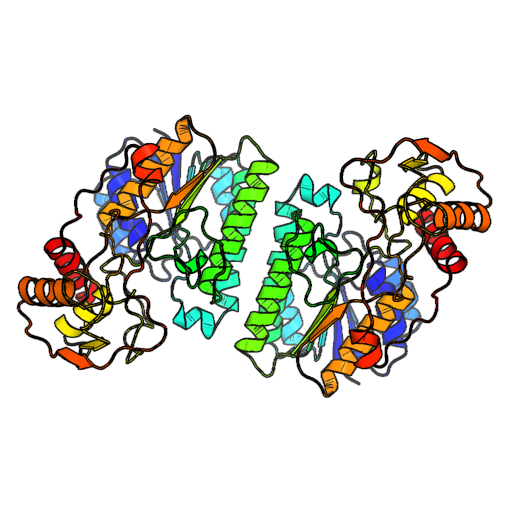 1 196 ? -28.778 -6.681 -66.928 1.00 35.72 180 ALA B N 1
ATOM 3983 C CA . ALA B 1 196 ? -28.790 -7.082 -65.523 1.00 36.86 180 ALA B CA 1
ATOM 3984 C C . ALA B 1 196 ? -28.863 -5.887 -64.574 1.00 38.35 180 ALA B C 1
ATOM 3985 O O . ALA B 1 196 ? -28.188 -4.871 -64.771 1.00 38.25 180 ALA B O 1
ATOM 3987 N N . CYS B 1 197 ? -29.682 -6.022 -63.536 1.00 31.92 181 CYS B N 1
ATOM 3988 C CA . CYS B 1 197 ? -29.758 -5.006 -62.494 1.00 36.75 181 CYS B CA 1
ATOM 3989 C C . CYS B 1 197 ? -28.626 -5.215 -61.504 1.00 40.02 181 CYS B C 1
ATOM 3990 O O . CYS B 1 197 ? -28.404 -6.330 -61.028 1.00 39.96 181 CYS B O 1
ATOM 3993 N N . MET B 1 198 ? -27.895 -4.154 -61.200 1.00 37.06 182 MET B N 1
ATOM 3994 C CA . MET B 1 198 ? -26.887 -4.255 -60.163 1.00 35.79 182 MET B CA 1
ATOM 3995 C C . MET B 1 198 ? -26.923 -3.015 -59.311 1.00 36.69 182 MET B C 1
ATOM 3996 O O . MET B 1 198 ? -26.092 -2.112 -59.443 1.00 38.10 182 MET B O 1
ATOM 4001 N N . ASP B 1 199 ? -27.913 -3.003 -58.426 1.00 36.05 183 ASP B N 1
ATOM 4002 C CA . ASP B 1 199 ? -28.326 -1.806 -57.711 1.00 37.30 183 ASP B CA 1
ATOM 4003 C C . ASP B 1 199 ? -27.219 -1.259 -56.834 1.00 35.98 183 ASP B C 1
ATOM 4004 O O . ASP B 1 199 ? -27.028 -0.047 -56.710 1.00 32.24 183 ASP B O 1
ATOM 4009 N N . TYR B 1 200 ? -26.476 -2.164 -56.223 1.00 36.37 184 TYR B N 1
ATOM 4010 C CA . TYR B 1 200 ? -25.439 -1.751 -55.301 1.00 34.81 184 TYR B CA 1
ATOM 4011 C C . TYR B 1 200 ? -24.298 -1.023 -56.026 1.00 33.27 184 TYR B C 1
ATOM 4012 O O . TYR B 1 200 ? -23.736 -0.057 -55.510 1.00 36.38 184 TYR B O 1
ATOM 4021 N N . THR B 1 201 ? -23.986 -1.466 -57.239 1.00 34.68 185 THR B N 1
ATOM 4022 C CA . THR B 1 201 ? -22.841 -0.935 -57.972 1.00 35.99 185 THR B CA 1
ATOM 4023 C C . THR B 1 201 ? -23.109 0.433 -58.602 1.00 38.64 185 THR B C 1
ATOM 4024 O O . THR B 1 201 ? -22.170 1.146 -58.960 1.00 38.51 185 THR B O 1
ATOM 4028 N N . LEU B 1 202 ? -24.383 0.806 -58.727 1.00 39.91 186 LEU B N 1
ATOM 4029 C CA . LEU B 1 202 ? -24.734 2.169 -59.137 1.00 38.36 186 LEU B CA 1
ATOM 4030 C C . LEU B 1 202 ? -24.054 3.171 -58.189 1.00 39.43 186 LEU B C 1
ATOM 4031 O O . LEU B 1 202 ? -23.708 4.280 -58.585 1.00 38.75 186 LEU B O 1
ATOM 4036 N N . GLY B 1 203 ? -23.814 2.749 -56.948 1.00 40.75 187 GLY B N 1
ATOM 4037 C CA . GLY B 1 203 ? -23.072 3.564 -56.002 1.00 38.50 187 GLY B CA 1
ATOM 4038 C C . GLY B 1 203 ? -21.559 3.516 -56.179 1.00 42.05 187 GLY B C 1
ATOM 4039 O O . GLY B 1 203 ? -20.822 4.097 -55.381 1.00 39.14 187 GLY B O 1
ATOM 4040 N N . GLN B 1 204 ? -21.085 2.812 -57.207 1.00 39.49 188 GLN B N 1
ATOM 4041 C CA . GLN B 1 204 ? -19.650 2.774 -57.505 1.00 37.61 188 GLN B CA 1
ATOM 4042 C C . GLN B 1 204 ? -19.296 3.797 -58.586 1.00 33.20 188 GLN B C 1
ATOM 4043 O O . GLN B 1 204 ? -19.856 3.764 -59.686 1.00 34.05 188 GLN B O 1
ATOM 4049 N N . ARG B 1 205 ? -18.356 4.693 -58.293 1.00 36.72 189 ARG B N 1
ATOM 4050 C CA . ARG B 1 205 ? -18.038 5.754 -59.255 1.00 39.98 189 ARG B CA 1
ATOM 4051 C C . ARG B 1 205 ? -17.423 5.225 -60.560 1.00 41.30 189 ARG B C 1
ATOM 4052 O O . ARG B 1 205 ? -17.880 5.575 -61.650 1.00 40.38 189 ARG B O 1
ATOM 4060 N N . TYR B 1 206 ? -16.402 4.375 -60.459 1.00 36.99 190 TYR B N 1
ATOM 4061 C CA . TYR B 1 206 ? -15.727 3.912 -61.671 1.00 39.74 190 TYR B CA 1
ATOM 4062 C C . TYR B 1 206 ? -15.687 2.391 -61.785 1.00 37.91 190 TYR B C 1
ATOM 4063 O O . TYR B 1 206 ? -14.669 1.771 -61.464 1.00 36.48 190 TYR B O 1
ATOM 4072 N N . PRO B 1 207 ? -16.798 1.783 -62.237 1.00 36.69 191 PRO B N 1
ATOM 4073 C CA . PRO B 1 207 ? -16.791 0.338 -62.498 1.00 33.46 191 PRO B CA 1
ATOM 4074 C C . PRO B 1 207 ? -15.807 0.015 -63.611 1.00 34.54 191 PRO B C 1
ATOM 4075 O O . PRO B 1 207 ? -15.547 0.858 -64.476 1.00 28.79 191 PRO B O 1
ATOM 4079 N N . LYS B 1 208 ? -15.282 -1.204 -63.601 1.00 31.31 192 LYS B N 1
ATOM 4080 C CA . LYS B 1 208 ? -14.387 -1.647 -64.654 1.00 34.54 192 LYS B CA 1
ATOM 4081 C C . LYS B 1 208 ? -15.120 -1.723 -65.985 1.00 33.26 192 LYS B C 1
ATOM 4082 O O . LYS B 1 208 ? -16.356 -1.682 -66.033 1.00 30.10 192 LYS B O 1
ATOM 4088 N N . ALA B 1 209 ? -14.347 -1.814 -67.064 1.00 33.52 193 ALA B N 1
ATOM 4089 C CA . ALA B 1 209 ? -14.900 -1.828 -68.413 1.00 30.68 193 ALA B CA 1
ATOM 4090 C C . ALA B 1 209 ? -15.813 -3.027 -68.684 1.00 32.78 193 ALA B C 1
ATOM 4091 O O . ALA B 1 209 ? -16.659 -2.975 -69.579 1.00 30.33 193 ALA B O 1
ATOM 4093 N N . THR B 1 210 ? -15.644 -4.105 -67.918 1.00 30.35 194 THR B N 1
ATOM 4094 C CA . THR B 1 210 ? -16.532 -5.266 -68.028 1.00 30.35 194 THR B CA 1
ATOM 4095 C C . THR B 1 210 ? -17.994 -4.912 -67.736 1.00 29.94 194 THR B C 1
ATOM 4096 O O . THR B 1 210 ? -18.915 -5.644 -68.106 1.00 31.69 194 THR B O 1
ATOM 4100 N N . LEU B 1 211 ? -18.198 -3.798 -67.052 1.00 28.71 195 LEU B N 1
ATOM 4101 C CA . LEU B 1 211 ? -19.545 -3.322 -66.770 1.00 34.22 195 LEU B CA 1
ATOM 4102 C C . LEU B 1 211 ? -19.935 -2.119 -67.632 1.00 37.71 195 LEU B C 1
ATOM 4103 O O . LEU B 1 211 ? -20.886 -1.404 -67.293 1.00 37.83 195 LEU B O 1
ATOM 4108 N N . LEU B 1 212 ? -19.233 -1.905 -68.750 1.00 30.21 196 LEU B N 1
ATOM 4109 C CA . LEU B 1 212 ? -19.481 -0.703 -69.554 1.00 34.14 196 LEU B CA 1
ATOM 4110 C C . LEU B 1 212 ? -20.903 -0.595 -70.138 1.00 34.20 196 LEU B C 1
ATOM 4111 O O . LEU B 1 212 ? -21.478 0.497 -70.178 1.00 35.89 196 LEU B O 1
ATOM 4116 N N . ILE B 1 213 ? -21.470 -1.707 -70.597 1.00 33.70 197 ILE B N 1
ATOM 4117 C CA . ILE B 1 213 ? -22.795 -1.646 -71.213 1.00 34.82 197 ILE B CA 1
ATOM 4118 C C . ILE B 1 213 ? -23.856 -1.212 -70.197 1.00 34.81 197 ILE B C 1
ATOM 4119 O O . ILE B 1 213 ? -24.833 -0.538 -70.546 1.00 36.75 197 ILE B O 1
ATOM 4124 N N . LYS B 1 214 ? -23.640 -1.594 -68.942 1.00 32.41 198 LYS B N 1
ATOM 4125 C CA . LYS B 1 214 ? -24.516 -1.228 -67.834 1.00 36.53 198 LYS B CA 1
ATOM 4126 C C . LYS B 1 214 ? -24.369 0.254 -67.473 1.00 37.32 198 LYS B C 1
ATOM 4127 O O . LYS B 1 214 ? -25.371 0.964 -67.270 1.00 36.56 198 LYS B O 1
ATOM 4133 N N . VAL B 1 215 ? -23.123 0.721 -67.395 1.00 35.19 199 VAL B N 1
ATOM 4134 C CA . VAL B 1 215 ? -22.845 2.146 -67.185 1.00 35.73 199 VAL B CA 1
ATOM 4135 C C . VAL B 1 215 ? -23.438 3.002 -68.310 1.00 36.83 199 VAL B C 1
ATOM 4136 O O . VAL B 1 215 ? -23.973 4.086 -68.065 1.00 39.63 199 VAL B O 1
ATOM 4140 N N . ALA B 1 216 ? -23.347 2.505 -69.541 1.00 36.97 200 ALA B N 1
ATOM 4141 C CA . ALA B 1 216 ? -23.887 3.216 -70.699 1.00 35.61 200 ALA B CA 1
ATOM 4142 C C . ALA B 1 216 ? -25.411 3.296 -70.618 1.00 37.27 200 ALA B C 1
ATOM 4143 O O . ALA B 1 216 ? -26.002 4.346 -70.866 1.00 36.90 200 ALA B O 1
ATOM 4145 N N . ALA B 1 217 ? -26.036 2.169 -70.298 1.00 35.66 201 ALA B N 1
ATOM 4146 C CA . ALA B 1 217 ? -27.479 2.128 -70.093 1.00 35.90 201 ALA B CA 1
ATOM 4147 C C . ALA B 1 217 ? -27.880 3.126 -69.014 1.00 34.72 201 ALA B C 1
ATOM 4148 O O . ALA B 1 217 ? -28.782 3.944 -69.225 1.00 38.31 201 ALA B O 1
ATOM 4150 N N . GLU B 1 218 ? -27.204 3.071 -67.868 1.00 35.55 202 GLU B N 1
ATOM 4151 C CA . GLU B 1 218 ? -27.475 3.998 -66.761 1.00 37.25 202 GLU B CA 1
ATOM 4152 C C . GLU B 1 218 ? -27.371 5.474 -67.163 1.00 42.54 202 GLU B C 1
ATOM 4153 O O . GLU B 1 218 ? -28.173 6.299 -66.714 1.00 42.79 202 GLU B O 1
ATOM 4159 N N . CYS B 1 219 ? -26.381 5.810 -67.988 1.00 39.75 203 CYS B N 1
ATOM 4160 C CA . CYS B 1 219 ? -26.248 7.183 -68.483 1.00 39.05 203 CYS B CA 1
ATOM 4161 C C . CYS B 1 219 ? -27.419 7.559 -69.388 1.00 40.30 203 CYS B C 1
ATOM 4162 O O . CYS B 1 219 ? -28.002 8.626 -69.237 1.00 41.06 203 CYS B O 1
ATOM 4165 N N . ALA B 1 220 ? -27.756 6.677 -70.326 1.00 37.86 204 ALA B N 1
ATOM 4166 C CA . ALA B 1 220 ? -28.869 6.911 -71.241 1.00 40.53 204 ALA B CA 1
ATOM 4167 C C . ALA B 1 220 ? -30.199 7.077 -70.493 1.00 44.81 204 ALA B C 1
ATOM 4168 O O . ALA B 1 220 ? -31.066 7.841 -70.916 1.00 43.40 204 ALA B O 1
ATOM 4170 N N . ALA B 1 221 ? -30.343 6.361 -69.381 1.00 42.22 205 ALA B N 1
ATOM 4171 C CA . ALA B 1 221 ? -31.526 6.439 -68.532 1.00 40.73 205 ALA B CA 1
ATOM 4172 C C . ALA B 1 221 ? -31.485 7.618 -67.554 1.00 42.66 205 ALA B C 1
ATOM 4173 O O . ALA B 1 221 ? -32.409 7.792 -66.756 1.00 46.48 205 ALA B O 1
ATOM 4175 N N . GLY B 1 222 ? -30.414 8.406 -67.586 1.00 39.60 206 GLY B N 1
ATOM 4176 C CA . GLY B 1 222 ? -30.290 9.544 -66.689 1.00 36.14 206 GLY B CA 1
ATOM 4177 C C . GLY B 1 222 ? -29.979 9.187 -65.241 1.00 43.61 206 GLY B C 1
ATOM 4178 O O . GLY B 1 222 ? -30.174 10.006 -64.345 1.00 42.72 206 GLY B O 1
ATOM 4179 N N . LYS B 1 223 ? -29.485 7.972 -64.999 1.00 42.95 207 LYS B N 1
ATOM 4180 C CA . LYS B 1 223 ? -29.145 7.556 -63.635 1.00 39.38 207 LYS B CA 1
ATOM 4181 C C . LYS B 1 223 ? -27.704 7.902 -63.270 1.00 40.00 207 LYS B C 1
ATOM 4182 O O . LYS B 1 223 ? -27.366 7.998 -62.090 1.00 42.34 207 LYS B O 1
ATOM 4188 N N . ARG B 1 224 ? -26.854 8.044 -64.286 1.00 40.78 208 ARG B N 1
ATOM 4189 C CA . ARG B 1 224 ? -25.506 8.581 -64.112 1.00 42.60 208 ARG B CA 1
ATOM 4190 C C . ARG B 1 224 ? -25.385 9.804 -65.038 1.00 40.74 208 ARG B C 1
ATOM 4191 O O . ARG B 1 224 ? -25.924 9.800 -66.151 1.00 39.76 208 ARG B O 1
ATOM 4199 N N . ASP B 1 225 ? -24.683 10.842 -64.590 1.00 46.55 209 ASP B N 1
ATOM 4200 C CA . ASP B 1 225 ? -24.603 12.083 -65.368 1.00 43.66 209 ASP B CA 1
ATOM 4201 C C . ASP B 1 225 ? -23.607 11.983 -66.524 1.00 44.28 209 ASP B C 1
ATOM 4202 O O . ASP B 1 225 ? -23.762 12.653 -67.554 1.00 41.13 209 ASP B O 1
ATOM 4207 N N . LY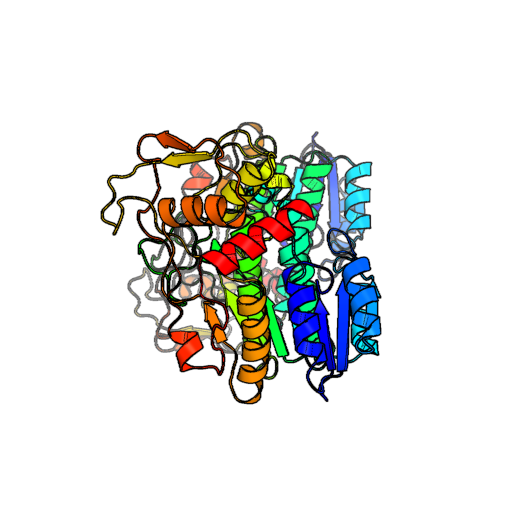S B 1 226 ? -22.603 11.122 -66.350 1.00 40.29 210 LYS B N 1
ATOM 4208 C CA . LYS B 1 226 ? -21.419 11.096 -67.208 1.00 40.94 210 LYS B CA 1
ATOM 4209 C C . LYS B 1 226 ? -20.862 9.687 -67.347 1.00 40.42 210 LYS B C 1
ATOM 4210 O O . LYS B 1 226 ? -20.968 8.872 -66.425 1.00 37.36 210 LYS B O 1
ATOM 4216 N N . LEU B 1 227 ? -20.233 9.422 -68.487 1.00 37.49 211 LEU B N 1
ATOM 4217 C CA . LEU B 1 227 ? -19.525 8.164 -68.707 1.00 41.31 211 LEU B CA 1
ATOM 4218 C C . LEU B 1 227 ? -18.103 8.443 -69.213 1.00 39.15 211 LEU B C 1
ATOM 4219 O O . LEU B 1 227 ? -17.929 9.217 -70.159 1.00 40.76 211 LEU B O 1
ATOM 4224 N N . PHE B 1 228 ? -17.095 7.815 -68.601 1.00 36.28 212 PHE B N 1
ATOM 4225 C CA . PHE B 1 228 ? -15.701 7.981 -69.051 1.00 38.60 212 PHE B CA 1
ATOM 4226 C C . PHE B 1 228 ? -15.219 6.926 -70.048 1.00 39.53 212 PHE B C 1
ATOM 4227 O O . PHE B 1 228 ? -15.513 5.733 -69.904 1.00 37.42 212 PHE B O 1
ATOM 4235 N N . ILE B 1 229 ? -14.471 7.381 -71.052 1.00 37.58 213 ILE B N 1
ATOM 4236 C CA . ILE B 1 229 ? -13.616 6.509 -71.858 1.00 37.33 213 ILE B CA 1
ATOM 4237 C C . ILE B 1 229 ? -12.170 6.657 -71.370 1.00 36.33 213 ILE B C 1
ATOM 4238 O O .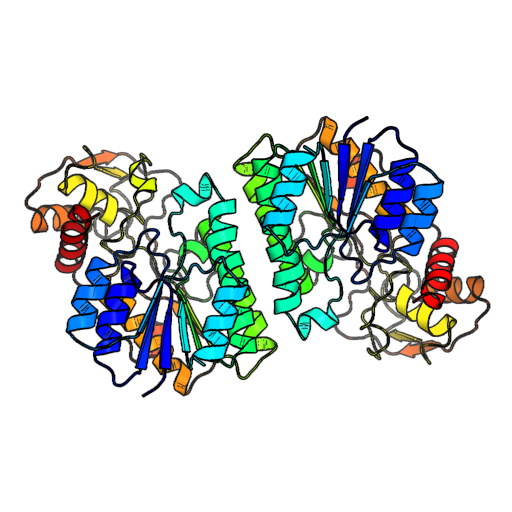 ILE B 1 229 ? -11.576 7.729 -71.509 1.00 39.71 213 ILE B O 1
ATOM 4243 N N . PHE B 1 230 ? -11.609 5.600 -70.788 1.00 34.21 214 PHE B N 1
ATOM 4244 C CA . PHE B 1 230 ? -10.225 5.641 -70.313 1.00 35.40 214 PHE B CA 1
ATOM 4245 C C . PHE B 1 230 ? -9.237 5.133 -71.368 1.00 34.70 214 PHE B C 1
ATOM 4246 O O . PHE B 1 230 ? -8.961 3.931 -71.462 1.00 34.11 214 PHE B O 1
ATOM 4254 N N . GLY B 1 231 ? -8.713 6.061 -72.164 1.00 34.01 215 GLY B N 1
ATOM 4255 C CA . GLY B 1 231 ? -7.746 5.724 -73.201 1.00 36.66 215 GLY B CA 1
ATOM 4256 C C . GLY B 1 231 ? -8.411 5.404 -74.525 1.00 38.48 215 GLY B C 1
ATOM 4257 O O . GLY B 1 231 ? -9.367 4.617 -74.568 1.00 37.31 215 GLY B O 1
ATOM 4258 N N . ASP B 1 232 ? -7.923 6.019 -75.603 1.00 36.23 216 ASP B N 1
ATOM 4259 C CA . ASP B 1 232 ? -8.403 5.684 -76.943 1.00 36.61 216 ASP B CA 1
ATOM 4260 C C . ASP B 1 232 ? -7.232 5.351 -77.865 1.00 42.29 216 ASP B C 1
ATOM 4261 O O . ASP B 1 232 ? -7.367 5.378 -79.092 1.00 39.12 216 ASP B O 1
ATOM 4266 N N . ASP B 1 233 ? -6.092 5.018 -77.259 1.00 37.41 217 ASP B N 1
ATOM 4267 C CA . ASP B 1 233 ? -4.878 4.729 -78.020 1.00 43.14 217 ASP B CA 1
ATOM 4268 C C . ASP B 1 233 ? -4.347 3.306 -77.797 1.00 40.32 217 ASP B C 1
ATOM 4269 O O . ASP B 1 233 ? -3.140 3.069 -77.845 1.00 40.98 217 ASP B O 1
ATOM 4274 N N . TYR B 1 234 ? -5.256 2.360 -77.557 1.00 41.17 218 TYR B N 1
ATOM 4275 C CA . TYR B 1 234 ? -4.885 0.954 -77.437 1.00 39.20 218 TYR B CA 1
ATOM 4276 C C . TYR B 1 234 ? -4.725 0.324 -78.810 1.00 41.46 218 TYR B C 1
ATOM 4277 O O . TYR B 1 234 ? -5.248 0.832 -79.804 1.00 40.76 218 TYR B O 1
ATOM 4286 N N . ASP B 1 235 ? -4.020 -0.802 -78.852 1.00 43.18 219 ASP B N 1
ATOM 4287 C CA . ASP B 1 235 ? -3.870 -1.563 -80.084 1.00 47.55 219 ASP B CA 1
ATOM 4288 C C . ASP B 1 235 ? -5.146 -2.369 -80.341 1.00 47.25 219 ASP B C 1
ATOM 4289 O O . ASP B 1 235 ? -5.167 -3.595 -80.205 1.00 54.46 219 ASP B O 1
ATOM 4294 N N . THR B 1 236 ? -6.216 -1.662 -80.692 1.00 44.30 220 THR B N 1
ATOM 4295 C CA . THR B 1 236 ? -7.495 -2.281 -81.034 1.00 43.28 220 THR B CA 1
ATOM 4296 C C . THR B 1 236 ? -8.046 -1.561 -82.250 1.00 41.74 220 THR B C 1
ATOM 4297 O O . THR B 1 236 ? -7.564 -0.482 -82.587 1.00 43.55 220 THR B O 1
ATOM 4301 N N . LYS B 1 237 ? -9.058 -2.143 -82.890 1.00 42.37 221 LYS B N 1
ATOM 4302 C CA . LYS B 1 237 ? -9.683 -1.529 -84.064 1.00 45.21 221 LYS B CA 1
ATOM 4303 C C . LYS B 1 237 ? -9.879 -0.009 -83.921 1.00 45.42 221 LYS B C 1
ATOM 4304 O O . LYS B 1 237 ? -9.357 0.753 -84.733 1.00 49.66 221 LYS B O 1
ATOM 4310 N N . ASP B 1 238 ? -10.584 0.440 -82.881 1.00 42.89 222 ASP B N 1
ATOM 4311 C CA . ASP B 1 238 ? -10.842 1.878 -82.713 1.00 38.15 222 ASP B CA 1
ATOM 4312 C C . ASP B 1 238 ? -10.049 2.529 -81.580 1.00 38.51 222 ASP B C 1
ATOM 4313 O O . ASP B 1 238 ? -10.262 3.700 -81.254 1.00 38.60 222 ASP B O 1
ATOM 4318 N N . GLY B 1 239 ? -9.142 1.775 -80.971 1.00 40.86 223 GLY B N 1
ATOM 4319 C CA . GLY B 1 239 ? -8.292 2.332 -79.930 1.00 38.85 223 GLY B CA 1
ATOM 4320 C C . GLY B 1 239 ? -8.844 2.227 -78.517 1.00 38.25 223 GLY B C 1
ATOM 4321 O O . GLY B 1 239 ? -8.128 2.513 -77.549 1.00 35.31 223 GLY B O 1
ATOM 4322 N N . THR B 1 240 ? -10.108 1.821 -78.381 1.00 38.42 224 THR B N 1
ATOM 4323 C CA . THR B 1 240 ? -10.701 1.688 -77.047 1.00 36.93 224 THR B CA 1
ATOM 4324 C C . THR B 1 240 ? -10.778 0.228 -76.605 1.00 36.73 224 THR B C 1
ATOM 4325 O O . THR B 1 240 ? -10.685 -0.688 -77.434 1.00 36.12 224 THR B O 1
ATOM 4329 N N . CYS B 1 241 ? -10.948 0.023 -75.298 1.00 37.02 225 CYS B N 1
ATOM 4330 C CA . CYS B 1 241 ? -10.957 -1.320 -74.718 1.00 33.58 225 CYS B CA 1
ATOM 4331 C C . CYS B 1 241 ? -12.034 -2.202 -75.331 1.00 36.69 225 CYS B C 1
ATOM 4332 O O . CYS B 1 241 ? -13.090 -1.715 -75.748 1.00 34.58 225 CYS B O 1
ATOM 4335 N N . ILE B 1 242 ? -11.758 -3.502 -75.382 1.00 31.29 226 ILE B N 1
ATOM 4336 C CA . ILE B 1 242 ? -12.698 -4.468 -75.922 1.00 33.90 226 ILE B CA 1
ATOM 4337 C C . ILE B 1 242 ? -13.102 -5.459 -74.828 1.00 34.23 226 ILE B C 1
ATOM 4338 O O . ILE B 1 242 ? -12.240 -6.080 -74.190 1.00 29.32 226 ILE B O 1
ATOM 4343 N N . ARG B 1 243 ? -14.408 -5.583 -74.596 1.00 29.71 227 ARG B N 1
ATOM 4344 C CA . ARG B 1 243 ? -14.907 -6.462 -73.538 1.00 28.68 227 ARG B CA 1
ATOM 4345 C C . ARG B 1 243 ? -16.033 -7.361 -74.038 1.00 33.34 227 ARG B C 1
ATOM 4346 O O . ARG B 1 243 ? -16.522 -7.200 -75.157 1.00 35.38 227 ARG B O 1
ATOM 4354 N N . ASP B 1 244 ? -16.450 -8.299 -73.197 1.00 30.24 228 ASP B N 1
ATOM 4355 C CA . ASP B 1 244 ? -17.336 -9.379 -73.618 1.00 30.11 228 ASP B CA 1
ATOM 4356 C C . ASP B 1 244 ? -18.730 -9.159 -73.036 1.00 33.64 228 ASP B C 1
ATOM 4357 O O . ASP B 1 244 ? -18.887 -9.035 -71.818 1.00 29.02 228 ASP B O 1
ATOM 4362 N N . PHE B 1 245 ? -19.738 -9.079 -73.905 1.00 33.36 229 PHE B N 1
ATOM 4363 C CA . PHE B 1 245 ? -21.115 -8.880 -73.454 1.00 29.81 229 PHE B CA 1
ATOM 4364 C C . PHE B 1 245 ? -22.002 -9.923 -74.104 1.00 29.94 229 PHE B C 1
ATOM 4365 O O . PHE B 1 245 ? -21.656 -10.476 -75.157 1.00 32.57 229 PHE B O 1
ATOM 4373 N N . ILE B 1 246 ? -23.128 -10.233 -73.468 1.00 32.38 230 ILE B N 1
ATOM 4374 C CA . ILE B 1 246 ? -24.001 -11.258 -74.028 1.00 30.87 230 ILE B CA 1
ATOM 4375 C C . ILE B 1 246 ? -25.473 -10.953 -73.789 1.00 31.71 230 ILE B C 1
ATOM 4376 O O . ILE B 1 246 ? -25.846 -10.351 -72.772 1.00 28.69 230 ILE B O 1
ATOM 4381 N N . HIS B 1 247 ? -26.304 -11.368 -74.740 1.00 31.99 231 HIS B N 1
ATOM 4382 C CA . HIS B 1 247 ? -27.744 -11.170 -74.647 1.00 30.52 231 HIS B CA 1
ATOM 4383 C C . HIS B 1 247 ? -28.358 -12.143 -73.641 1.00 30.06 231 HIS B C 1
ATOM 4384 O O . HIS B 1 247 ? -28.005 -13.332 -73.621 1.00 32.20 231 HIS B O 1
ATOM 4391 N N . VAL B 1 248 ? -29.283 -11.652 -72.818 1.00 31.04 232 VAL B N 1
ATOM 4392 C CA . VAL B 1 248 ? -29.879 -12.493 -71.781 1.00 31.99 232 VAL B CA 1
ATOM 4393 C C . VAL B 1 248 ? -30.460 -13.779 -72.354 1.00 32.97 232 VAL B C 1
ATOM 4394 O O . VAL B 1 248 ? -30.369 -14.840 -71.728 1.00 30.00 232 VAL B O 1
ATOM 4398 N N . ASP B 1 249 ? -31.034 -13.699 -73.552 1.00 35.07 233 ASP B N 1
ATOM 4399 C CA . ASP B 1 249 ? -31.615 -14.891 -74.175 1.00 30.34 233 ASP B CA 1
ATOM 4400 C C . ASP B 1 249 ? -30.555 -15.851 -74.718 1.00 28.47 233 ASP B C 1
ATOM 4401 O O . ASP B 1 249 ? -30.793 -17.055 -74.803 1.00 28.72 233 ASP B O 1
ATOM 4406 N N . ASP B 1 250 ? -29.381 -15.329 -75.063 1.00 30.02 234 ASP B N 1
ATOM 4407 C CA . ASP B 1 250 ? -28.294 -16.201 -75.510 1.00 30.53 234 ASP B CA 1
ATOM 4408 C C . ASP B 1 250 ? -27.645 -16.968 -74.350 1.00 31.19 234 ASP B C 1
ATOM 4409 O O . ASP B 1 250 ? -27.332 -18.164 -74.482 1.00 31.70 234 ASP B O 1
ATOM 4414 N N . ILE B 1 251 ? -27.445 -16.308 -73.210 1.00 31.11 235 ILE B N 1
ATOM 4415 C CA . ILE B 1 251 ? -26.952 -17.049 -72.040 1.00 28.80 235 ILE B CA 1
ATOM 4416 C C . ILE B 1 251 ? -28.028 -18.020 -71.539 1.00 29.32 235 ILE B C 1
ATOM 4417 O O . ILE B 1 251 ? -27.720 -19.120 -71.074 1.00 28.07 235 ILE B O 1
ATOM 4422 N N . SER B 1 252 ? -29.297 -17.637 -71.665 1.00 29.95 236 SER B N 1
ATOM 4423 C CA . SER B 1 252 ? -30.375 -18.532 -71.258 1.00 27.96 236 SER B CA 1
ATOM 4424 C C . SER B 1 252 ? -30.378 -19.822 -72.077 1.00 30.40 236 SER B C 1
ATOM 4425 O O . SER B 1 252 ? -30.475 -20.913 -71.514 1.00 29.74 236 SER B O 1
ATOM 4428 N N . SER B 1 253 ? -30.256 -19.712 -73.401 1.00 29.36 237 SER B N 1
ATOM 4429 C CA . SER B 1 253 ? -30.285 -20.913 -74.244 1.00 29.02 237 SER B CA 1
ATOM 4430 C C . SER B 1 253 ? -29.083 -21.805 -73.955 1.00 33.55 237 SER B C 1
ATOM 4431 O O . SER B 1 253 ? -29.185 -23.044 -73.992 1.00 29.96 237 SER B O 1
ATOM 4434 N N . ALA B 1 254 ? -27.946 -21.176 -73.660 1.00 29.26 238 ALA B N 1
ATOM 4435 C CA . ALA B 1 254 ? -26.739 -21.919 -73.305 1.00 30.22 238 ALA B CA 1
ATOM 4436 C C . ALA B 1 254 ? -27.002 -22.849 -72.116 1.00 28.14 238 ALA B C 1
ATOM 4437 O O . ALA B 1 254 ? -26.453 -23.943 -72.039 1.00 30.27 238 ALA B O 1
ATOM 4439 N N . HIS B 1 255 ? -27.857 -22.412 -71.192 1.00 27.21 239 HIS B N 1
ATOM 4440 C CA . HIS B 1 255 ? -28.203 -23.242 -70.042 1.00 28.70 239 HIS B CA 1
ATOM 4441 C C . HIS B 1 255 ? -29.037 -24.468 -70.450 1.00 29.62 239 HIS B C 1
ATOM 4442 O O . HIS B 1 255 ? -28.870 -25.552 -69.891 1.00 27.12 239 HIS B O 1
ATOM 4449 N N . LEU B 1 256 ? -29.926 -24.302 -71.424 1.00 28.11 240 LEU B N 1
ATOM 4450 C CA . LEU B 1 256 ? -30.664 -25.452 -71.953 1.00 32.83 240 LEU B CA 1
ATOM 4451 C C . LEU B 1 256 ? -29.702 -26.403 -72.656 1.00 29.37 240 LEU B C 1
ATOM 4452 O O . LEU B 1 256 ? -29.735 -27.619 -72.433 1.00 30.64 240 LEU B O 1
ATOM 4457 N N . ALA B 1 257 ? -28.825 -25.843 -73.485 1.00 34.79 241 ALA B N 1
ATOM 4458 C CA . ALA B 1 257 ? -27.815 -26.642 -74.171 1.00 30.62 241 ALA B CA 1
ATOM 4459 C C . ALA B 1 257 ? -26.982 -27.452 -73.177 1.00 33.54 241 ALA B C 1
ATOM 4460 O O . ALA B 1 257 ? -26.729 -28.643 -73.396 1.00 30.38 241 ALA B O 1
ATOM 4462 N N . ALA B 1 258 ? -26.566 -26.814 -72.078 1.00 33.23 242 ALA B N 1
ATOM 4463 C CA . ALA B 1 258 ? -25.753 -27.502 -71.068 1.00 27.41 242 ALA B CA 1
ATOM 4464 C C . ALA B 1 258 ? -26.468 -28.740 -70.525 1.00 31.59 242 ALA B C 1
ATOM 4465 O O . ALA B 1 258 ? -25.861 -29.804 -70.343 1.00 29.30 242 ALA B O 1
ATOM 4467 N N . LEU B 1 259 ? -27.757 -28.598 -70.237 1.00 29.07 243 LEU B N 1
ATOM 4468 C CA . LEU B 1 259 ? -28.512 -29.730 -69.710 1.00 29.28 243 LEU B CA 1
ATOM 4469 C C . LEU B 1 259 ? -28.613 -30.844 -70.756 1.00 34.52 243 LEU B C 1
ATOM 4470 O O . LEU B 1 259 ? -28.473 -32.024 -70.433 1.00 33.16 243 LEU B O 1
ATOM 4475 N N . ASP B 1 260 ? -28.861 -30.457 -72.005 1.00 36.46 244 ASP B N 1
ATOM 4476 C CA . ASP B 1 260 ? -28.886 -31.412 -73.113 1.00 40.14 244 ASP B CA 1
ATOM 4477 C C . ASP B 1 260 ? -27.566 -32.155 -73.214 1.00 37.88 244 ASP B C 1
ATOM 4478 O O . ASP B 1 260 ? -27.541 -33.379 -73.352 1.00 37.38 244 ASP B O 1
ATOM 4483 N N . TYR B 1 261 ? -26.472 -31.402 -73.144 1.00 35.13 245 TYR B N 1
ATOM 4484 C CA . TYR B 1 261 ? -25.130 -31.965 -73.235 1.00 35.25 245 TYR B CA 1
ATOM 4485 C C . TYR B 1 261 ? -24.917 -33.089 -72.222 1.00 37.93 245 TYR B C 1
ATOM 4486 O O . TYR B 1 261 ? -24.225 -34.071 -72.514 1.00 37.91 245 TYR B O 1
ATOM 4495 N N . LEU B 1 262 ? -25.518 -32.948 -71.038 1.00 37.36 246 LEU B N 1
ATOM 4496 C CA . LEU B 1 262 ? -25.342 -33.928 -69.962 1.00 36.78 246 LEU B CA 1
ATOM 4497 C C . LEU B 1 262 ? -26.080 -35.250 -70.172 1.00 42.78 246 LEU B C 1
ATOM 4498 O O . LEU B 1 262 ? -25.796 -36.227 -69.471 1.00 42.31 246 LEU B O 1
ATOM 4503 N N . LYS B 1 263 ? -27.040 -35.276 -71.101 1.00 42.15 247 LYS B N 1
ATOM 4504 C CA . LYS B 1 263 ? -27.779 -36.505 -71.397 1.00 43.62 247 LYS B CA 1
ATOM 4505 C C . LYS B 1 263 ? -26.824 -37.632 -71.745 1.00 42.60 247 LYS B C 1
ATOM 4506 O O . LYS B 1 263 ? -26.942 -38.738 -71.231 1.00 41.54 247 LYS B O 1
ATOM 4512 N N . GLU B 1 264 ? -25.861 -37.337 -72.610 1.00 42.17 248 GLU B N 1
ATOM 4513 C CA . GLU B 1 264 ? -25.007 -38.379 -73.168 1.00 44.93 248 GLU B CA 1
ATOM 4514 C C . GLU B 1 264 ? -23.525 -38.150 -72.885 1.00 45.46 248 GLU B C 1
ATOM 4515 O O . GLU B 1 264 ? -22.678 -38.920 -73.338 1.00 43.62 248 GLU B O 1
ATOM 4521 N N . ASN B 1 265 ? -23.218 -37.096 -72.135 1.00 43.18 249 ASN B N 1
ATOM 4522 C CA . ASN B 1 265 ? -21.830 -36.766 -71.817 1.00 41.10 249 ASN B CA 1
ATOM 4523 C C . ASN B 1 265 ? -21.573 -36.608 -70.311 1.00 42.88 249 ASN B C 1
ATOM 4524 O O . ASN B 1 265 ? -22.515 -36.450 -69.519 1.00 39.21 249 ASN B O 1
ATOM 4529 N N . GLU B 1 266 ? -20.298 -36.666 -69.924 1.00 40.01 250 GLU B N 1
ATOM 4530 C CA . GLU B 1 266 ? -19.914 -36.534 -68.517 1.00 42.20 250 GLU B CA 1
ATOM 4531 C C . GLU B 1 266 ? -19.802 -35.057 -68.129 1.00 34.95 250 GLU B C 1
ATOM 4532 O O . GLU B 1 266 ? -20.008 -34.189 -68.968 1.00 30.47 250 GLU B O 1
ATOM 4538 N N . SER B 1 267 ? -19.485 -34.784 -66.862 1.00 35.47 251 SER B N 1
ATOM 4539 C CA . SER B 1 267 ? -19.432 -33.410 -66.347 1.00 30.58 251 SER B CA 1
ATOM 4540 C C . SER B 1 267 ? -18.448 -32.566 -67.146 1.00 30.67 251 SER B C 1
ATOM 4541 O O . SER B 1 267 ? -17.476 -33.082 -67.697 1.00 32.10 251 SER B O 1
ATOM 4544 N N . ASN B 1 268 ? -18.700 -31.268 -67.221 1.00 30.89 252 ASN B N 1
ATOM 4545 C CA . ASN B 1 268 ? -17.827 -30.387 -67.983 1.00 29.20 252 ASN B CA 1
ATOM 4546 C C . ASN B 1 268 ? -18.004 -28.935 -67.545 1.00 29.42 252 ASN B C 1
ATOM 4547 O O . ASN B 1 268 ? -18.916 -28.618 -66.772 1.00 30.37 252 ASN B O 1
ATOM 4552 N N . VAL B 1 269 ? -17.130 -28.059 -68.036 1.00 26.97 253 VAL B N 1
ATOM 4553 C CA . VAL B 1 269 ? -17.284 -26.623 -67.838 1.00 26.36 253 VAL B CA 1
ATOM 4554 C C . VAL B 1 269 ? -17.147 -25.953 -69.201 1.00 29.22 253 VAL B C 1
ATOM 4555 O O . VAL B 1 269 ? -16.297 -26.356 -70.002 1.00 28.40 253 VAL B O 1
ATOM 4559 N N . PHE B 1 270 ? -17.994 -24.958 -69.470 1.00 26.22 254 PHE B N 1
ATOM 4560 C CA . PHE B 1 270 ? -17.911 -24.171 -70.699 1.00 26.13 254 PHE B CA 1
ATOM 4561 C C . PHE B 1 270 ? -17.950 -22.678 -70.433 1.00 27.98 254 PHE B C 1
ATOM 4562 O O . PHE B 1 270 ? -18.772 -22.204 -69.639 1.00 27.61 254 PHE B O 1
ATOM 4570 N N . ASN B 1 271 ? -17.112 -21.934 -71.144 1.00 24.96 255 ASN B N 1
ATOM 4571 C CA . ASN B 1 271 ? -17.356 -20.514 -71.343 1.00 27.12 255 ASN B CA 1
ATOM 4572 C C . ASN B 1 271 ? -18.581 -20.337 -72.242 1.00 30.94 255 ASN B C 1
ATOM 4573 O O . ASN B 1 271 ? -18.811 -21.153 -73.151 1.00 29.25 255 ASN B O 1
ATOM 4578 N N . VAL B 1 272 ? -19.374 -19.295 -71.986 1.00 28.06 256 VAL B N 1
ATOM 4579 C CA . VAL B 1 272 ? -20.425 -18.892 -72.926 1.00 30.17 256 VAL B CA 1
ATOM 4580 C C . VAL B 1 272 ? -20.095 -17.496 -73.440 1.00 32.08 256 VAL B C 1
ATOM 4581 O O . VAL B 1 272 ? -19.920 -16.554 -72.650 1.00 30.34 256 VAL B O 1
ATOM 4585 N N . GLY B 1 273 ? -19.994 -17.354 -74.761 1.00 30.89 257 GLY B N 1
ATOM 4586 C CA . GLY B 1 273 ? -19.623 -16.071 -75.340 1.00 28.75 257 GLY B CA 1
ATOM 4587 C C . GLY B 1 273 ? -19.793 -16.052 -76.850 1.00 31.92 257 GLY B C 1
ATOM 4588 O O . GLY B 1 273 ? -19.982 -17.099 -77.463 1.00 31.52 257 GLY B O 1
ATOM 4589 N N . TYR B 1 274 ? -19.724 -14.869 -77.451 1.00 32.74 258 TYR B N 1
ATOM 4590 C CA . TYR B 1 274 ? -19.859 -14.758 -78.900 1.00 36.93 258 TYR B CA 1
ATOM 4591 C C . TYR B 1 274 ? -18.567 -15.112 -79.637 1.00 38.79 258 TYR B C 1
ATOM 4592 O O . TYR B 1 274 ? -18.572 -15.317 -80.858 1.00 37.50 258 TYR B O 1
ATOM 4601 N N . GLY B 1 275 ? -17.464 -15.206 -78.897 1.00 36.18 259 GLY B N 1
ATOM 4602 C CA . GLY B 1 275 ? -16.179 -15.518 -79.504 1.00 34.93 259 GLY B CA 1
ATOM 4603 C C . GLY B 1 275 ? -15.460 -14.274 -79.999 1.00 37.11 259 GLY B C 1
ATOM 4604 O O . GLY B 1 275 ? -14.423 -14.368 -80.657 1.00 38.63 259 GLY B O 1
ATOM 4605 N N . HIS B 1 276 ? -16.033 -13.109 -79.695 1.00 35.12 260 HIS B N 1
ATOM 4606 C CA . HIS B 1 276 ? -15.415 -11.811 -79.960 1.00 30.06 260 HIS B CA 1
ATOM 4607 C C . HIS B 1 276 ? -15.980 -10.862 -78.924 1.00 35.31 260 HIS B C 1
ATOM 4608 O O . HIS B 1 276 ? -16.940 -11.206 -78.212 1.00 34.52 260 HIS B O 1
ATOM 4615 N N . GLY B 1 277 ? -15.418 -9.662 -78.841 1.00 30.14 261 GLY B N 1
ATOM 4616 C CA . GLY B 1 277 ? -15.934 -8.676 -77.914 1.00 31.51 261 GLY B CA 1
ATOM 4617 C C . GLY B 1 277 ? -16.548 -7.476 -78.617 1.00 35.77 261 GLY B C 1
ATOM 4618 O O . GLY B 1 277 ? -16.794 -7.507 -79.823 1.00 34.69 261 GLY B O 1
ATOM 4619 N N . PHE B 1 278 ? -16.804 -6.422 -77.847 1.00 34.47 262 PHE B N 1
ATOM 4620 C CA . PHE B 1 278 ? -17.280 -5.151 -78.377 1.00 35.86 262 PHE B CA 1
ATOM 4621 C C . PHE B 1 278 ? -16.426 -4.065 -77.739 1.00 34.76 262 PHE B C 1
ATOM 4622 O O . PHE B 1 278 ? -16.085 -4.171 -76.564 1.00 34.86 262 PHE B O 1
ATOM 4630 N N . SER B 1 279 ? -16.081 -3.026 -78.495 1.00 34.71 263 SER B N 1
ATOM 4631 C CA . SER B 1 279 ? -15.276 -1.936 -77.949 1.00 36.62 263 SER B CA 1
ATOM 4632 C C . SER B 1 279 ? -16.128 -0.985 -77.110 1.00 38.08 263 SER B C 1
ATOM 4633 O O . SER B 1 279 ? -17.356 -0.943 -77.243 1.00 36.80 263 SER B O 1
ATOM 4636 N N . VAL B 1 280 ? -15.466 -0.223 -76.243 1.00 36.54 264 VAL B N 1
ATOM 4637 C CA . VAL B 1 280 ? -16.132 0.800 -75.446 1.00 38.26 264 VAL B CA 1
ATOM 4638 C C . VAL B 1 280 ? -16.879 1.785 -76.350 1.00 42.76 264 VAL B C 1
ATOM 4639 O O . VAL B 1 280 ? -18.061 2.098 -76.123 1.00 40.17 264 VAL B O 1
ATOM 4643 N N . LYS B 1 281 ? -16.183 2.237 -77.390 1.00 36.82 265 LYS B N 1
ATOM 4644 C CA . LYS B 1 281 ? -16.702 3.208 -78.349 1.00 39.75 265 LYS B CA 1
ATOM 4645 C C . LYS B 1 281 ? -17.960 2.686 -79.065 1.00 41.29 265 LYS B C 1
ATOM 4646 O O . LYS B 1 281 ? -18.961 3.401 -79.175 1.00 42.81 265 LYS B O 1
ATOM 4652 N N . GLU B 1 282 ? -17.907 1.442 -79.542 1.00 39.39 266 GLU B N 1
ATOM 4653 C CA . GLU B 1 282 ? -19.041 0.818 -80.227 1.00 38.87 266 GLU B CA 1
ATOM 4654 C C . GLU B 1 282 ? -20.250 0.701 -79.315 1.00 41.94 266 GLU B C 1
ATOM 4655 O O . GLU B 1 282 ? -21.379 0.956 -79.731 1.00 38.12 266 GLU B O 1
ATOM 4661 N N . VAL B 1 283 ? -20.016 0.288 -78.073 1.00 40.68 267 VAL B N 1
ATOM 4662 C CA . VAL B 1 283 ? -21.102 0.172 -77.114 1.00 36.43 267 VAL B CA 1
ATOM 4663 C C . VAL B 1 283 ? -21.735 1.538 -76.868 1.00 41.90 267 VAL B C 1
ATOM 4664 O O . VAL B 1 283 ? -22.962 1.676 -76.882 1.00 40.65 267 VAL B O 1
ATOM 4668 N N . ILE B 1 284 ? -20.896 2.549 -76.661 1.00 39.69 268 ILE B N 1
ATOM 4669 C CA . ILE B 1 284 ? -21.399 3.901 -76.426 1.00 45.21 268 ILE B CA 1
ATOM 4670 C C . ILE B 1 284 ? -22.290 4.397 -77.577 1.00 46.73 268 ILE B C 1
ATOM 4671 O O . ILE B 1 284 ? -23.397 4.899 -77.344 1.00 46.64 268 ILE B O 1
ATOM 4676 N N . GLU B 1 285 ? -21.816 4.244 -78.812 1.00 43.89 269 GLU B N 1
ATOM 4677 C CA . GLU B 1 285 ? -22.559 4.731 -79.974 1.00 45.67 269 GLU B CA 1
ATOM 4678 C C . GLU B 1 285 ? -23.859 3.954 -80.170 1.00 45.60 269 GLU B C 1
ATOM 4679 O O . GLU B 1 285 ? -24.903 4.529 -80.489 1.00 43.95 269 GLU B O 1
ATOM 4685 N N . ALA B 1 286 ? -23.801 2.645 -79.969 1.00 42.11 270 ALA B N 1
ATOM 4686 C CA . ALA B 1 286 ? -25.005 1.838 -80.054 1.00 39.67 270 ALA B CA 1
ATOM 4687 C C . ALA B 1 286 ? -26.016 2.237 -78.980 1.00 42.35 270 ALA B C 1
ATOM 4688 O O . ALA B 1 286 ? -27.211 2.357 -79.262 1.00 41.93 270 ALA B O 1
ATOM 4690 N N . MET B 1 287 ? -25.544 2.465 -77.757 1.00 41.77 271 MET B N 1
ATOM 4691 C CA . MET B 1 287 ? -26.437 2.854 -76.670 1.00 39.30 271 MET B CA 1
ATOM 4692 C C . MET B 1 287 ? -27.132 4.184 -76.975 1.00 47.23 271 MET B C 1
ATOM 4693 O O . MET B 1 287 ? -28.327 4.351 -76.694 1.00 48.01 271 MET B O 1
ATOM 4698 N N . LYS B 1 288 ? -26.377 5.124 -77.541 1.00 43.16 272 LYS B N 1
ATOM 4699 C CA . LYS B 1 288 ? -26.927 6.420 -77.936 1.00 46.09 272 LYS B CA 1
ATOM 4700 C C . LYS B 1 288 ? -27.930 6.277 -79.073 1.00 47.85 272 LYS B C 1
ATOM 4701 O O . LYS B 1 288 ? -28.976 6.926 -79.074 1.00 51.21 272 LYS B O 1
ATOM 4707 N N . LYS B 1 289 ? -27.617 5.415 -80.034 1.00 45.35 273 LYS B N 1
ATOM 4708 C CA . LYS B 1 289 ? -28.518 5.176 -81.154 1.00 49.09 273 LYS B CA 1
ATOM 4709 C C . LYS B 1 289 ? -29.848 4.606 -80.653 1.00 51.94 273 LYS B C 1
ATOM 4710 O O . LYS B 1 289 ? -30.904 5.216 -80.823 1.00 54.21 273 LYS B O 1
ATOM 4716 N N . VAL B 1 290 ? -29.773 3.442 -80.019 1.00 46.60 274 VAL B N 1
ATOM 4717 C CA . VAL B 1 290 ? -30.940 2.747 -79.488 1.00 50.00 274 VAL B CA 1
ATOM 4718 C C . VAL B 1 290 ? -31.813 3.623 -78.588 1.00 50.31 274 VAL B C 1
ATOM 4719 O O . VAL B 1 290 ? -33.038 3.540 -78.642 1.00 47.36 274 VAL B O 1
ATOM 4723 N N . SER B 1 291 ? -31.183 4.463 -77.769 1.00 47.04 275 SER B N 1
ATOM 4724 C CA . SER B 1 291 ? -31.907 5.219 -76.747 1.00 46.77 275 SER B CA 1
ATOM 4725 C C . SER B 1 291 ? -32.285 6.629 -77.180 1.00 48.47 275 SER B C 1
ATOM 4726 O O . SER B 1 291 ? -33.110 7.280 -76.536 1.00 50.45 275 SER B O 1
ATOM 4729 N N . GLY B 1 292 ? -31.658 7.115 -78.248 1.00 51.19 276 GLY B N 1
ATOM 4730 C CA . GLY B 1 292 ? -31.849 8.490 -78.673 1.00 48.13 276 GLY B CA 1
ATOM 4731 C C . GLY B 1 292 ? -31.354 9.517 -77.665 1.00 51.28 276 GLY B C 1
ATOM 4732 O O . GLY B 1 292 ? -31.640 10.708 -77.795 1.00 52.48 276 GLY B O 1
ATOM 4733 N N . VAL B 1 293 ? -30.614 9.066 -76.656 1.00 50.52 277 VAL B N 1
ATOM 4734 C CA . VAL B 1 293 ? -30.052 9.976 -75.659 1.00 43.49 277 VAL B CA 1
ATOM 4735 C C . VAL B 1 293 ? -28.555 10.212 -75.893 1.00 48.00 277 VAL B C 1
ATOM 4736 O O . VAL B 1 293 ? -27.752 9.273 -75.859 1.00 46.20 277 VAL B O 1
ATOM 4740 N N . ASP B 1 294 ? -28.190 11.470 -76.135 1.00 48.00 278 ASP B N 1
ATOM 4741 C CA . ASP B 1 294 ? -26.804 11.852 -76.399 1.00 44.41 278 ASP B CA 1
ATOM 4742 C C . ASP B 1 294 ? -26.127 12.215 -75.083 1.00 44.01 278 ASP B C 1
ATOM 4743 O O . ASP B 1 294 ? -25.743 13.369 -74.870 1.00 44.61 278 ASP B O 1
ATOM 4748 N N . PHE B 1 295 ? -26.002 11.230 -74.196 1.00 39.15 279 PHE B N 1
ATOM 4749 C CA . PHE B 1 295 ? -25.428 11.455 -72.870 1.00 41.61 279 PHE B CA 1
ATOM 4750 C C . PHE B 1 295 ? -23.961 11.882 -72.939 1.00 39.38 279 PHE B C 1
ATOM 4751 O O . PHE B 1 295 ? -23.279 11.660 -73.946 1.00 39.58 279 PHE B O 1
ATOM 4759 N N . LYS B 1 296 ? -23.489 12.501 -71.861 1.00 40.86 280 LYS B N 1
ATOM 4760 C CA . LYS B 1 296 ? -22.112 12.985 -71.777 1.00 45.01 280 LYS B CA 1
ATOM 4761 C C . LYS B 1 296 ? -21.079 11.858 -71.730 1.00 44.05 280 LYS B C 1
ATOM 4762 O O . LYS B 1 296 ? -21.117 10.999 -70.840 1.00 41.98 280 LYS B O 1
ATOM 4768 N N . VAL B 1 297 ? -20.159 11.877 -72.689 1.00 43.80 281 VAL B N 1
ATOM 4769 C CA . VAL B 1 297 ? -19.000 10.990 -72.684 1.00 43.84 281 VAL B CA 1
ATOM 4770 C C . VAL B 1 297 ? -17.723 11.828 -72.583 1.00 44.02 281 VAL B C 1
ATOM 4771 O O . VAL B 1 297 ? -17.519 12.768 -73.356 1.00 43.72 281 VAL B O 1
ATOM 4775 N N . GLU B 1 298 ? -16.874 11.498 -71.615 1.00 45.77 282 GLU B N 1
ATOM 4776 C CA . GLU B 1 298 ? -15.647 12.252 -71.371 1.00 41.98 282 GLU B CA 1
ATOM 4777 C C . GLU B 1 298 ? -14.424 11.354 -71.637 1.00 43.69 282 GLU B C 1
ATOM 4778 O O . GLU B 1 298 ? -14.340 10.243 -71.102 1.00 42.16 282 GLU B O 1
ATOM 4784 N N . LEU B 1 299 ? -13.489 11.820 -72.470 1.00 42.97 283 LEU B N 1
ATOM 4785 C CA . LEU B 1 299 ? -12.286 11.036 -72.773 1.00 36.90 283 LEU B CA 1
ATOM 4786 C C . LEU B 1 299 ? -11.181 11.298 -71.754 1.00 36.72 283 LEU B C 1
ATOM 4787 O O . LEU B 1 299 ? -10.818 12.452 -71.501 1.00 39.49 283 LEU B O 1
ATOM 4792 N N . ALA B 1 300 ? -10.661 10.227 -71.156 1.00 36.32 284 ALA B N 1
ATOM 4793 C CA . ALA B 1 300 ? -9.623 10.342 -70.132 1.00 31.30 284 ALA B CA 1
ATOM 4794 C C . ALA B 1 300 ? -8.420 9.472 -70.502 1.00 30.75 284 ALA B C 1
ATOM 4795 O O . ALA B 1 300 ? -8.502 8.669 -71.437 1.00 34.61 284 ALA B O 1
ATOM 4797 N N . PRO B 1 301 ? -7.300 9.622 -69.770 1.00 33.88 285 PRO B N 1
ATOM 4798 C CA . PRO B 1 301 ? -6.116 8.800 -70.058 1.00 32.44 285 PRO B CA 1
ATOM 4799 C C . PRO B 1 301 ? -6.394 7.333 -69.742 1.00 31.80 285 PRO B C 1
ATOM 4800 O O . PRO B 1 301 ? -7.409 7.017 -69.096 1.00 33.01 285 PRO B O 1
ATOM 4804 N N . ARG B 1 302 ? -5.513 6.452 -70.201 1.00 32.52 286 ARG B N 1
ATOM 4805 C CA . ARG B 1 302 ? -5.568 5.045 -69.826 1.00 34.75 286 ARG B CA 1
ATOM 4806 C C . ARG B 1 302 ? -5.681 4.868 -68.308 1.00 32.19 286 ARG B C 1
ATOM 4807 O O . ARG B 1 302 ? -5.031 5.565 -67.535 1.00 31.67 286 ARG B O 1
ATOM 4815 N N . ARG B 1 303 ? -6.508 3.919 -67.896 1.00 34.06 287 ARG B N 1
ATOM 4816 C CA . ARG B 1 303 ? -6.667 3.584 -66.487 1.00 34.20 287 ARG B CA 1
ATOM 4817 C C . ARG B 1 303 ? -5.688 2.471 -66.112 1.00 32.96 287 ARG B C 1
ATOM 4818 O O . ARG B 1 303 ? -5.544 1.501 -66.861 1.00 31.63 287 ARG B O 1
ATOM 4826 N N . ALA B 1 304 ? -5.009 2.606 -64.971 1.00 28.84 288 ALA B N 1
ATOM 4827 C CA . ALA B 1 304 ? -4.019 1.601 -64.562 1.00 31.58 288 ALA B CA 1
ATOM 4828 C C . ALA B 1 304 ? -4.647 0.220 -64.392 1.00 31.75 288 ALA B C 1
ATOM 4829 O O . ALA B 1 304 ? -5.695 0.082 -63.766 1.00 31.54 288 ALA B O 1
ATOM 4831 N N . GLY B 1 305 ? -3.997 -0.790 -64.956 1.00 32.87 289 GLY B N 1
ATOM 4832 C CA . GLY B 1 305 ? -4.422 -2.169 -64.784 1.00 34.76 289 GLY B CA 1
ATOM 4833 C C . GLY B 1 305 ? -5.346 -2.663 -65.884 1.00 37.72 289 GLY B C 1
ATOM 4834 O O . GLY B 1 305 ? -5.649 -3.860 -65.965 1.00 36.79 289 GLY B O 1
ATOM 4835 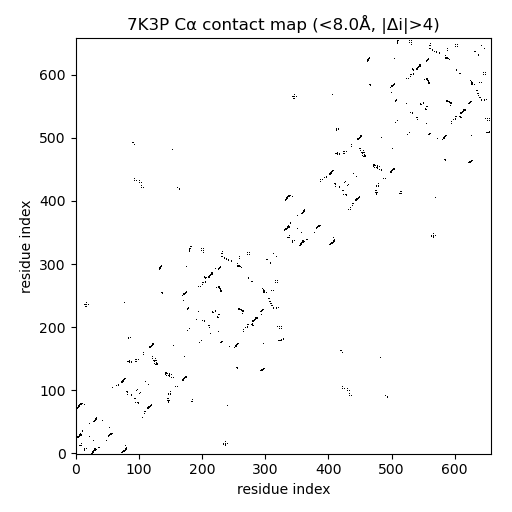N N . ASP B 1 306 ? -5.782 -1.744 -66.737 1.00 31.89 290 ASP B N 1
ATOM 4836 C CA . ASP B 1 306 ? -6.741 -2.052 -67.795 1.00 32.57 290 ASP B CA 1
ATOM 4837 C C . ASP B 1 306 ? -6.118 -2.770 -68.978 1.00 35.30 290 ASP B C 1
ATOM 4838 O O . ASP B 1 306 ? -5.316 -2.185 -69.700 1.00 36.16 290 ASP B O 1
ATOM 4843 N N . PRO B 1 307 ? -6.496 -4.036 -69.204 1.00 33.61 291 PRO B N 1
ATOM 4844 C CA . PRO B 1 307 ? -6.037 -4.657 -70.444 1.00 32.48 291 PRO B CA 1
ATOM 4845 C C . PRO B 1 307 ? -6.834 -4.107 -71.626 1.00 35.73 291 PRO B C 1
ATOM 4846 O O . PRO B 1 307 ? -8.003 -3.748 -71.463 1.00 35.75 291 PRO B O 1
ATOM 4850 N N . SER B 1 308 ? -6.206 -4.028 -72.794 1.00 37.29 292 SER B N 1
ATOM 4851 C CA . SER B 1 308 ? -6.891 -3.573 -74.000 1.00 37.91 292 SER B CA 1
ATOM 4852 C C . SER B 1 308 ? -8.044 -4.513 -74.374 1.00 34.67 292 SER B C 1
ATOM 4853 O O . SER B 1 308 ? -9.106 -4.061 -74.823 1.00 35.47 292 SER B O 1
ATOM 4856 N N . VAL B 1 309 ? -7.826 -5.814 -74.185 1.00 33.03 293 VAL B N 1
ATOM 4857 C CA . VAL B 1 309 ? -8.793 -6.839 -74.582 1.00 33.99 293 VAL B CA 1
ATOM 4858 C C . VAL B 1 309 ? -9.000 -7.867 -73.467 1.00 32.67 293 VAL B C 1
ATOM 4859 O O . VAL B 1 309 ? -8.035 -8.334 -72.855 1.00 28.84 293 VAL B O 1
ATOM 4863 N N . LEU B 1 310 ? -10.260 -8.208 -73.198 1.00 29.79 294 LEU B N 1
ATOM 4864 C CA . LEU B 1 310 ? -10.582 -9.275 -72.252 1.00 28.93 294 LEU B CA 1
ATOM 4865 C C . LEU B 1 310 ? -11.903 -9.901 -72.649 1.00 29.67 294 LEU B C 1
ATOM 4866 O O . LEU B 1 310 ? -12.963 -9.297 -72.455 1.00 31.16 294 LEU B O 1
ATOM 4871 N N . ILE B 1 311 ? -11.843 -11.107 -73.207 1.00 27.44 295 ILE B N 1
ATOM 4872 C CA . ILE B 1 311 ? -13.048 -11.793 -73.677 1.00 27.83 295 ILE B CA 1
ATOM 4873 C C . ILE B 1 311 ? -12.917 -13.294 -73.490 1.00 28.92 295 ILE B C 1
ATOM 4874 O O . ILE B 1 311 ? -11.822 -13.793 -73.212 1.00 28.25 295 ILE B O 1
ATOM 4879 N N . SER B 1 312 ? -14.039 -14.004 -73.623 1.00 27.88 296 SER B N 1
ATOM 4880 C CA . SER B 1 312 ? -14.067 -15.458 -73.490 1.00 30.64 296 SER B CA 1
ATOM 4881 C C . SER B 1 312 ? -13.724 -16.134 -74.795 1.00 29.09 296 SER B C 1
ATOM 4882 O O . SER B 1 312 ? -14.188 -15.716 -75.849 1.00 28.27 296 SER B O 1
ATOM 4885 N N . ASP B 1 313 ? -12.935 -17.199 -74.710 1.00 31.32 297 ASP B N 1
ATOM 4886 C CA . ASP B 1 313 ? -12.826 -18.160 -75.794 1.00 31.91 297 ASP B CA 1
ATOM 4887 C C . ASP B 1 313 ? -14.030 -19.092 -75.675 1.00 30.88 297 ASP B C 1
ATOM 4888 O O . ASP B 1 313 ? -14.130 -19.846 -74.703 1.00 30.44 297 ASP B O 1
ATOM 4893 N N . ALA B 1 314 ? -14.945 -19.041 -76.641 1.00 29.16 298 ALA B N 1
ATOM 4894 C CA . ALA B 1 314 ? -16.150 -19.870 -76.598 1.00 33.92 298 ALA B CA 1
ATOM 4895 C C . ALA B 1 314 ? -16.124 -21.020 -77.602 1.00 37.07 298 ALA B C 1
ATOM 4896 O O . ALA B 1 314 ? -17.171 -21.574 -77.932 1.00 38.09 298 ALA B O 1
ATOM 4898 N N . SER B 1 315 ? -14.944 -21.379 -78.091 1.00 35.73 299 SER B N 1
ATOM 4899 C CA . SER B 1 315 ? -14.858 -22.433 -79.103 1.00 41.71 299 SER B CA 1
ATOM 4900 C C . SER B 1 315 ? -15.248 -23.809 -78.553 1.00 40.07 299 SER B C 1
ATOM 4901 O O . SER B 1 315 ? -15.808 -24.638 -79.277 1.00 38.94 299 SER B O 1
ATOM 4904 N N . LYS B 1 316 ? -14.975 -24.046 -77.270 1.00 39.22 300 LYS B N 1
ATOM 4905 C CA . LYS B 1 316 ? -15.327 -25.325 -76.650 1.00 34.38 300 LYS B CA 1
ATOM 4906 C C . LYS B 1 316 ? -16.834 -25.611 -76.709 1.00 35.40 300 LYS B C 1
ATOM 4907 O O . LYS B 1 316 ? -17.251 -26.687 -77.148 1.00 38.26 300 LYS B O 1
ATOM 4913 N N . ILE B 1 317 ? -17.655 -24.659 -76.274 1.00 34.01 301 ILE B N 1
ATOM 4914 C CA . ILE B 1 317 ? -19.104 -24.888 -76.238 1.00 35.07 301 ILE B CA 1
ATOM 4915 C C . ILE B 1 317 ? -19.725 -25.027 -77.645 1.00 37.56 301 ILE B C 1
ATOM 4916 O O . ILE B 1 317 ? -20.669 -25.801 -77.830 1.00 35.84 301 ILE B O 1
ATOM 4921 N N . ARG B 1 318 ? -19.197 -24.282 -78.620 1.00 39.66 302 ARG B N 1
ATOM 4922 C CA . ARG B 1 318 ? -19.643 -24.404 -80.019 1.00 43.74 302 ARG B CA 1
ATOM 4923 C C . ARG B 1 318 ? -19.409 -25.819 -80.515 1.00 39.58 302 ARG B C 1
ATOM 4924 O O . ARG B 1 318 ? -20.276 -26.435 -81.122 1.00 45.40 302 ARG B O 1
ATOM 4932 N N . ASN B 1 319 ? -18.204 -26.311 -80.253 1.00 43.50 303 ASN B N 1
ATOM 4933 C CA . ASN B 1 319 ? -17.768 -27.608 -80.730 1.00 41.52 303 ASN B CA 1
ATOM 4934 C C . ASN B 1 319 ? -18.442 -28.791 -80.022 1.00 44.76 303 ASN B C 1
ATOM 4935 O O . ASN B 1 319 ? -18.691 -29.823 -80.643 1.00 46.08 303 ASN B O 1
ATOM 4940 N N . LEU B 1 320 ? -18.762 -28.636 -78.737 1.00 42.71 304 LEU B N 1
ATOM 4941 C CA . LEU B 1 320 ? -19.259 -29.754 -77.929 1.00 37.83 304 LEU B CA 1
ATOM 4942 C C . LEU B 1 320 ? -20.772 -29.786 -77.694 1.00 37.91 304 LEU B C 1
ATOM 4943 O O . LEU B 1 320 ? -21.318 -30.807 -77.265 1.00 40.31 304 LEU B O 1
ATOM 4948 N N . THR B 1 321 ? -21.455 -28.683 -77.966 1.00 38.92 305 THR B N 1
ATOM 4949 C CA . THR B 1 321 ? -22.891 -28.619 -77.705 1.00 38.70 305 THR B CA 1
ATOM 4950 C C . THR B 1 321 ? -23.671 -28.082 -78.897 1.00 40.30 305 THR B C 1
ATOM 4951 O O . THR B 1 321 ? -23.092 -27.628 -79.890 1.00 42.90 305 THR B O 1
ATOM 4955 N N . SER B 1 322 ? -24.992 -28.119 -78.768 1.00 41.72 306 SER B N 1
ATOM 4956 C CA . SER B 1 322 ? -25.885 -27.616 -79.802 1.00 46.66 306 SER B CA 1
ATOM 4957 C C . SER B 1 322 ? -26.047 -26.105 -79.701 1.00 45.01 306 SER B C 1
ATOM 4958 O O . SER B 1 322 ? -26.753 -25.502 -80.511 1.00 42.55 306 SER B O 1
ATOM 4961 N N . TRP B 1 323 ? -25.412 -25.488 -78.706 1.00 38.41 307 TRP B N 1
ATOM 4962 C CA . TRP B 1 323 ? -25.640 -24.065 -78.480 1.00 38.57 307 TRP B CA 1
ATOM 4963 C C . TRP B 1 323 ? -25.265 -23.230 -79.697 1.00 37.86 307 TRP B C 1
ATOM 4964 O O . TRP B 1 323 ? -24.207 -23.426 -80.296 1.00 39.30 307 TRP B O 1
ATOM 4975 N N . GLN B 1 324 ? -26.141 -22.298 -80.052 1.00 36.96 308 GLN B N 1
ATOM 4976 C CA . GLN B 1 324 ? -25.843 -21.342 -81.101 1.00 42.61 308 GLN B CA 1
ATOM 4977 C C . GLN B 1 324 ? -26.424 -19.985 -80.739 1.00 37.20 308 GLN B C 1
ATOM 4978 O O . GLN B 1 324 ? -27.615 -19.875 -80.441 1.00 44.28 308 GLN B O 1
ATOM 4984 N N . PRO B 1 325 ? -25.583 -18.941 -80.761 1.00 37.93 309 PRO B N 1
ATOM 4985 C CA . PRO B 1 325 ? -26.058 -17.591 -80.447 1.00 39.05 309 PRO B CA 1
ATOM 4986 C C . PRO B 1 325 ? -27.122 -17.156 -81.441 1.00 40.59 309 PRO B C 1
ATOM 4987 O O . PRO B 1 325 ? -27.035 -17.502 -82.620 1.00 39.01 309 PRO B O 1
ATOM 4991 N N . LYS B 1 326 ? -28.102 -16.398 -80.971 1.00 35.03 310 LYS B N 1
ATOM 4992 C CA . LYS B 1 326 ? -29.200 -15.969 -81.823 1.00 36.92 310 LYS B CA 1
ATOM 4993 C C . LYS B 1 326 ? -29.219 -14.449 -81.940 1.00 38.74 310 LYS B C 1
ATOM 4994 O O . LYS B 1 326 ? -29.715 -13.912 -82.927 1.00 41.35 310 LYS B O 1
ATOM 5000 N N . TYR B 1 327 ? -28.660 -13.756 -80.943 1.00 34.15 311 TYR B N 1
ATOM 5001 C CA . TYR B 1 327 ? -28.741 -12.296 -80.892 1.00 30.21 311 TYR B CA 1
ATOM 5002 C C . TYR B 1 327 ? -27.381 -11.593 -80.761 1.00 39.06 311 TYR B C 1
ATOM 5003 O O . TYR B 1 327 ? -27.251 -10.597 -80.039 1.00 37.20 311 TYR B O 1
ATOM 5012 N N . ASP B 1 328 ? -26.374 -12.107 -81.462 1.00 37.13 312 ASP B N 1
ATOM 5013 C CA . ASP B 1 328 ? -25.082 -11.438 -81.514 1.00 34.69 312 ASP B CA 1
ATOM 5014 C C . ASP B 1 328 ? -25.214 -10.204 -82.399 1.00 39.66 312 ASP B C 1
ATOM 5015 O O . ASP B 1 328 ? -24.852 -10.227 -83.581 1.00 40.29 312 ASP B O 1
ATOM 5020 N N . ASP B 1 329 ? -25.741 -9.131 -81.818 1.00 35.06 313 ASP B N 1
ATOM 5021 C CA . ASP B 1 329 ? -25.932 -7.883 -82.534 1.00 38.04 313 ASP B CA 1
ATOM 5022 C C . ASP B 1 329 ? -25.886 -6.759 -81.515 1.00 33.59 313 ASP B C 1
ATOM 5023 O O . ASP B 1 329 ? -26.711 -6.702 -80.599 1.00 37.80 313 ASP B O 1
ATOM 5028 N N . LEU B 1 330 ? -24.917 -5.868 -81.675 1.00 36.60 314 LEU B N 1
ATOM 5029 C CA . LEU B 1 330 ? -24.656 -4.839 -80.682 1.00 37.55 314 LEU B CA 1
ATOM 5030 C C . LEU B 1 330 ? -25.902 -3.994 -80.418 1.00 39.24 314 LEU B C 1
ATOM 5031 O O . LEU B 1 330 ? -26.191 -3.624 -79.273 1.00 38.28 314 LEU B O 1
ATOM 5036 N N . GLU B 1 331 ? -26.655 -3.700 -81.472 1.00 40.87 315 GLU B N 1
ATOM 5037 C CA . GLU B 1 331 ? -27.858 -2.883 -81.312 1.00 38.79 315 GLU B CA 1
ATOM 5038 C C . GLU B 1 331 ? -28.897 -3.601 -80.444 1.00 34.23 315 GLU B C 1
ATOM 5039 O O . GLU B 1 331 ? -29.441 -3.024 -79.500 1.00 37.82 315 GLU B O 1
ATOM 5045 N N . LEU B 1 332 ? -29.157 -4.867 -80.750 1.00 35.44 316 LEU B N 1
ATOM 5046 C CA . LEU B 1 332 ? -30.125 -5.636 -79.978 1.00 35.61 316 LEU B CA 1
ATOM 5047 C C . LEU B 1 332 ? -29.692 -5.801 -78.517 1.00 34.67 316 LEU B C 1
ATOM 5048 O O . LEU B 1 332 ? -30.524 -5.813 -77.611 1.00 34.92 316 LEU B O 1
ATOM 5053 N N . ILE B 1 333 ? -28.387 -5.932 -78.294 1.00 38.47 317 ILE B N 1
ATOM 5054 C CA . ILE B 1 333 ? -27.857 -6.061 -76.938 1.00 35.90 317 ILE B CA 1
ATOM 5055 C C . ILE B 1 333 ? -28.025 -4.757 -76.153 1.00 34.38 317 ILE B C 1
ATOM 5056 O O . ILE B 1 333 ? -28.471 -4.759 -74.995 1.00 33.99 317 ILE B O 1
ATOM 5061 N N . CYS B 1 334 ? -27.694 -3.634 -76.778 1.00 33.75 318 CYS B N 1
ATOM 5062 C CA . CYS B 1 334 ? -27.871 -2.356 -76.099 1.00 35.28 318 CYS B CA 1
ATOM 5063 C C . CYS B 1 334 ? -29.341 -2.018 -75.898 1.00 37.10 318 CYS B C 1
ATOM 5064 O O . CYS B 1 334 ? -29.714 -1.402 -74.894 1.00 35.04 318 CYS B O 1
ATOM 5067 N N . LYS B 1 335 ? -30.179 -2.423 -76.848 1.00 39.45 319 LYS B N 1
ATOM 5068 C CA . LYS B 1 335 ? -31.615 -2.179 -76.712 1.00 39.14 319 LYS B CA 1
ATOM 5069 C C . LYS B 1 335 ? -32.161 -2.962 -75.529 1.00 36.07 319 LYS B C 1
ATOM 5070 O O . LYS B 1 335 ? -32.952 -2.438 -74.738 1.00 36.70 319 LYS B O 1
ATOM 5076 N N . SER B 1 336 ? -31.730 -4.217 -75.407 1.00 35.45 320 SER B N 1
ATOM 5077 C CA . SER B 1 336 ? -32.123 -5.048 -74.271 1.00 34.74 320 SER B CA 1
ATOM 5078 C C . SER B 1 336 ? -31.636 -4.410 -72.968 1.00 37.45 320 SER B C 1
ATOM 5079 O O . SER B 1 336 ? -32.390 -4.301 -71.997 1.00 36.13 320 SER B O 1
ATOM 5082 N N . ALA B 1 337 ? -30.382 -3.960 -72.961 1.00 37.69 321 ALA B N 1
ATOM 5083 C CA . ALA B 1 337 ? -29.813 -3.305 -71.784 1.00 38.17 321 ALA B CA 1
ATOM 5084 C C . ALA B 1 337 ? -30.608 -2.054 -71.383 1.00 35.30 321 ALA B C 1
ATOM 5085 O O . ALA B 1 337 ? -30.887 -1.834 -70.201 1.00 34.34 321 ALA B O 1
ATOM 5087 N N . PHE B 1 338 ? -30.962 -1.237 -72.372 1.00 40.00 322 PHE B N 1
ATOM 5088 C CA . PHE B 1 338 ? -31.677 0.015 -72.124 1.00 40.29 322 PHE B CA 1
ATOM 5089 C C . PHE B 1 338 ? -33.101 -0.266 -71.632 1.00 40.47 322 PHE B C 1
ATOM 5090 O O . PHE B 1 338 ? -33.553 0.309 -70.632 1.00 37.91 322 PHE B O 1
ATOM 5098 N N . ASP B 1 339 ? -33.798 -1.161 -72.331 1.00 38.13 323 ASP B N 1
ATOM 5099 C CA . ASP B 1 339 ? -35.156 -1.525 -71.943 1.00 39.53 323 ASP B CA 1
ATOM 5100 C C . ASP B 1 339 ? -35.217 -2.035 -70.507 1.00 39.11 323 ASP B C 1
ATOM 5101 O O . ASP B 1 339 ? -36.051 -1.593 -69.723 1.00 40.25 323 ASP B O 1
ATOM 5106 N N . TRP B 1 340 ? -34.310 -2.936 -70.147 1.00 40.56 324 TRP B N 1
ATOM 5107 C CA . TRP B 1 340 ? -34.319 -3.483 -68.795 1.00 37.22 324 TRP B CA 1
ATOM 5108 C C . TRP B 1 340 ? -33.809 -2.493 -67.753 1.00 43.26 324 TRP B C 1
ATOM 5109 O O . TRP B 1 340 ? -34.191 -2.566 -66.589 1.00 45.17 324 TRP B O 1
ATOM 5120 N N . GLU B 1 341 ? -32.955 -1.562 -68.167 1.00 38.66 325 GLU B N 1
ATOM 5121 C CA . GLU B 1 341 ? -32.439 -0.557 -67.246 1.00 37.74 325 GLU B CA 1
ATOM 5122 C C . GLU B 1 341 ? -33.560 0.209 -66.551 1.00 43.65 325 GLU B C 1
ATOM 5123 O O . GLU B 1 341 ? -33.504 0.488 -65.342 1.00 39.79 325 GLU B O 1
ATOM 5129 N N . LYS B 1 342 ? -34.575 0.558 -67.331 1.00 44.10 326 LYS B N 1
ATOM 5130 C CA . LYS B 1 342 ? -35.682 1.360 -66.822 1.00 49.26 326 LYS B CA 1
ATOM 5131 C C . LYS B 1 342 ? -36.581 0.547 -65.895 1.00 44.81 326 LYS B C 1
ATOM 5132 O O . LYS B 1 342 ? -37.394 1.102 -65.161 1.00 48.42 326 LYS B O 1
ATOM 5138 N N . GLN B 1 343 ? -36.400 -0.770 -65.910 1.00 42.62 327 GLN B N 1
ATOM 5139 C CA . GLN B 1 343 ? -37.181 -1.678 -65.072 1.00 47.79 327 GLN B CA 1
ATOM 5140 C C . GLN B 1 343 ? -36.473 -2.000 -63.744 1.00 50.24 327 GLN B C 1
ATOM 5141 O O . GLN B 1 343 ? -37.061 -2.594 -62.829 1.00 42.33 327 GLN B O 1
ATOM 5147 N N . CYS B 1 344 ? -35.204 -1.618 -63.637 1.00 43.20 328 CYS B N 1
ATOM 5148 C CA . CYS B 1 344 ? -34.434 -1.950 -62.442 1.00 47.52 328 CYS B CA 1
ATOM 5149 C C . CYS B 1 344 ? -34.943 -1.200 -61.210 1.00 48.82 328 CYS B C 1
ATOM 5150 O O . CYS B 1 344 ? -34.582 -1.522 -60.077 1.00 54.56 328 CYS B O 1
#

Secondary structure (DSSP, 8-state):
--EEEEETTTSHHHHHHHHHHHTSSSEEEEE---SSS-HHHHHHHHTTS--EEE---TT-HHHHHHHHHHH--SEEEE--S---HHHHHH-HHHHIIIIIIHHHHHHHHHHHTT--EEEEE--GGGG-S-SSSEE-TTS-----SHHHHHHHHHHHHHHHHHHH-TT-EEEEEE--EETT---SSSTT-SS--GGGHHHHHHHHHTTSSSEEEEE-S-SSSTTSS-EE-EE-HHHHHHHHHHHHHHTTTS--EEEE-S-SS-EEHHHHHHHHHHHH----EEEEE---TT--SEEEE--HHHHHHS----S---HHHHHHHHHHHHHH-/--EEEEETTTSHHHHHHHHHHTTSS-EEEEE---SSS-HHHHHTTTTTS--EEE---TT-HHHHHHHHHHH--SEEEE--S---HHHHHH-HHHHIIIIIIHHHHHHHHHHHHT--EEEEE--GGGG-S-SSSEE-TTS-----SHHHHHHHHHHHHHHHHHHH-TT-EEEEEE--EETT---TTGGG-SS--GGGHHHHHHHHHTTSSSEEEEE-S-SSSSSSS-EE-EE-HHHHHHHHHHHHHHHHHS--EEEE-S-SS-EEHHHHHHHHHHHH----EEEEEPPPTT--SEEEE--HHHHHHSS---S---HHHHHHHHHHHHTT-

Sequence (658 aa):
GSKILISGGAGYIGSHTLRQFLKTDHEICVLDNLSKGSKIAIEDLAATRAFKFFEQDLSDFQGVKALFEREKFDAIVHFAASIEVFESMQNPLKYYMNNTVNTTNLIETCLQTGVNKFIFSSTAATYGEPQTPVVSETSPLAPINPYGRSKLMSEEVLRDASMANPEFKHCILRYFNVAGACMDYTLGQRYPKATLLIKVAAECAAGKRDKLFIFGDDYDTKDGTCIRDFIHVDDISSAHLAALDYLKENESNVFNVGYGHGFSVKEVIEAMKKVSGVDFKVELAPRRAGDPSVLISDASKIRNLTSWQPKYDDLELICKSAFDWEKQCGSKILISGGAGYIGSHTLRQFLKTDHEICVLDNLSKGSKIAIEDLAATRAFKFFEQDLSDFQGVKALFEREKFDAIVHFAASIEVFESMQNPLKYYMNNTVNTTNLIETCLQTGVNKFIFSSTAATYGEPQTPVVSETSPLAPINPYGRSKLMSEEVLRDASMANPEFKHCILRYFNVAGACMDYTLGQRYPKATLLIKVAAECAAGKRDKLFIFGDDYDTKDGTCIRDFIHVDDISSAHLAALDYLKENESNVFNVGYGHGFSVKEVIEAMKKVSGVDFKVELAPRRAGDPSVLISDASKIRNLTSWQPKYDDLELICKSAFDWEKQC

Foldseek 3Di:
DFEEEEEVLQAQLNVLLVLVCQPPPYAYEYEYLCPVGDVVSVVVSCVPPNHHYHNDALLPLVVLLVVLQVPLGQEYAYDFADADQVVCQVPVVRRLCRQQVSLLSNLVSCVVRVNQEYEAEAEPLQLDQFPDQADEPPHHRDHDTSNNVSRVNSVVSLVVSCVVPVSRAYEYEYEAAEFLHDDPPPLPDLQDACSCLLLVLLCQLLVNHQEAEFAFQCDPDDRGGAWEFYHYSNLVSVLSVFRRVLVPPDGHYYFYRGPQGTAGSVRLNVLLCVLSVGPGHYDYHYHDPPRDSHHGYHGPVSVVRTPRDGDPPDSNSSSNSNNVSSVVD/DAEEEEECLLAQLNVLLVLVCQVDPYQYEYEALPPPGDCVSVVVVCVVPNHHYHNDQLLPLVVLLVVCQVPLGQAYEYDFAQADQVVCQVPVVNRLRRQQVSLLSVLVSCVVRVNQEYEYEAEPLQLDQFPDLADFPPRDRDHDTSNNVSRVNSVVSLVVSCVVPVSRAYEYEYEAEEFLHDDPVCLPPDDDACSCLLLVLLCQLVVNDQEAEFAFQCCPDPRSAAWYFYAYSNLVSVLSVFRRVLVVPDGYYYFYRGPQGTHGSVRSNVLLCVLSVGPGHYYYHHHDPSDDRHHGYHGVVCVVRTPRDGDDPDSNVSSNSNNVSSVVD